Protein AF-0000000078820546 (afdb_homodimer)

Solvent-accessible surface area (backbone atoms only — not comparable to full-atom values): 28736 Å² total; per-residue (Å²): 68,18,26,53,37,24,38,30,56,57,91,89,46,47,56,64,62,44,51,25,48,43,38,42,56,46,42,76,78,38,48,28,28,33,38,34,68,43,65,86,57,82,87,61,51,62,88,39,71,62,14,36,38,40,73,31,52,30,47,28,32,33,39,29,18,76,63,30,24,36,35,41,29,56,73,44,46,71,67,58,52,51,48,53,43,27,49,70,49,25,42,30,35,44,29,43,39,66,61,86,45,87,52,44,21,36,38,35,40,92,71,74,94,58,57,57,67,76,44,77,40,67,62,80,60,74,75,41,68,68,59,40,51,50,52,48,54,55,39,71,68,39,71,69,44,76,47,70,55,4,47,50,47,53,52,62,67,38,76,66,43,39,40,22,26,22,39,37,36,44,33,34,30,37,38,26,36,57,88,89,42,58,37,55,36,36,35,30,48,63,49,79,66,56,28,59,51,43,51,51,49,53,32,56,57,55,34,68,38,82,54,36,68,40,52,47,78,50,71,65,65,42,79,41,47,41,67,35,74,40,32,42,36,40,36,32,11,40,41,67,81,55,40,47,61,49,53,52,48,51,56,51,46,47,70,72,65,32,57,64,47,46,37,40,39,38,89,86,50,77,48,74,50,74,77,78,70,86,109,67,19,27,51,34,24,36,28,56,58,91,89,47,48,57,64,62,43,50,24,49,43,37,44,56,46,42,75,76,38,48,28,27,36,38,33,68,43,66,87,58,82,86,60,53,63,88,39,72,63,15,36,37,40,73,32,52,31,49,30,33,33,39,30,16,76,63,29,22,37,36,42,29,56,74,45,48,71,67,58,53,51,48,53,44,27,50,71,49,25,42,29,35,44,30,43,40,65,61,86,45,87,50,44,22,37,36,34,38,90,70,74,92,58,57,54,67,76,44,78,38,68,63,80,59,75,75,42,69,69,58,39,51,50,51,48,53,55,38,71,69,40,69,68,44,77,45,69,56,5,48,51,46,54,52,62,66,38,78,65,41,39,40,20,26,22,40,37,36,42,34,35,30,38,37,26,36,58,88,90,41,58,37,56,36,36,35,30,48,64,50,79,66,58,29,59,52,44,50,49,49,52,32,53,57,54,34,68,39,81,55,36,68,38,54,47,77,48,72,66,64,42,80,41,47,41,65,34,74,41,32,42,37,38,36,31,10,40,40,67,82,55,41,48,62,49,54,55,49,50,56,52,45,47,70,72,65,33,56,62,47,47,38,40,37,38,88,85,50,76,49,75,50,75,75,77,72,86,109

Radius of gyration: 24.91 Å; Cα contacts (8 Å, |Δi|>4): 1261; chains: 2; bounding box: 61×67×55 Å

Secondary structure (DSSP, 8-state):
-EEEEEEE-STTSSHHHHHHHHHHHHTTTS-EEEEEE--S--SS-TTSHHHHHHHTT-SEEEEE-SS-EEEEES---HHHHHHHHHHTT-SEEEEE--TTS-S-EEEESS--S-SSEEEEE-TT----HHHHHHHHHHHHTSPEE--HHHHHHHHHHSGGGGG-SEEEEEEEE--SEETTEEEEEEEEEE-TTHHHHHHHHHHHHHHTSTTEEEEEEEE--EEEETT-EEEEEEEEESSHHHHHHHHHHHHHHHHHHS-EEEEEEESS-EEEE-TTS--/-EEEEEEE-STTSSHHHHHHHHHHHHTTTS-EEEEEE--S--SS-TTSHHHHHH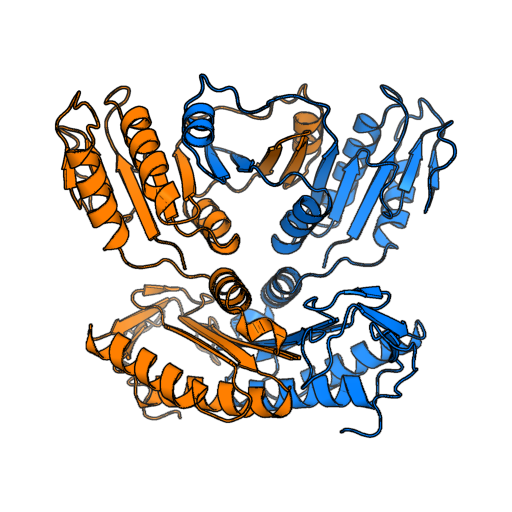HTT-SEEEEE-SS-EEEEES---HHHHHHHHHHTT-SEEEEE--TTS-S-EEEESS--S-SSEEEEE-TT----HHHHHHHHHHHHTSPEE--HHHHHHHHHHSGGGGG-SEEEEEEEE--SEETTEEEEEEEEEE-TTHHHHHHHHHHHHHHTSTTEEEEEEEE--EEEETT-EEEEEEEEESSHHHHHHHHHHHHHHHHHHS-EEEEEEESS-EEEE-TTS--

pLDDT: mean 90.8, std 11.88, range [26.53, 98.88]

Structure (mmCIF, N/CA/C/O backbone):
data_AF-0000000078820546-model_v1
#
loop_
_entity.id
_entity.type
_entity.pdbx_description
1 polymer 'Molybdopterin-guanine dinucleotide biosynthesis protein B/molybdopterin converting factor, large subunit'
#
loop_
_atom_site.group_PDB
_atom_site.id
_atom_site.type_symbol
_atom_site.label_atom_id
_atom_site.label_alt_id
_atom_site.label_comp_id
_atom_site.label_asym_id
_atom_site.label_entity_id
_atom_site.label_seq_id
_atom_site.pdbx_PDB_ins_code
_atom_site.Cartn_x
_atom_site.Cartn_y
_atom_site.Cartn_z
_atom_site.occupancy
_atom_site.B_iso_or_equiv
_atom_site.auth_seq_id
_atom_site.auth_comp_id
_atom_site.auth_asym_id
_atom_site.auth_atom_id
_atom_site.pdbx_PDB_model_num
ATOM 1 N N . MET A 1 1 ? -2.33 6.688 9.312 1 91.81 1 MET A N 1
ATOM 2 C CA . MET A 1 1 ? -2.201 8.141 9.281 1 91.81 1 MET A CA 1
ATOM 3 C C . MET A 1 1 ? -0.749 8.562 9.477 1 91.81 1 MET A C 1
ATOM 5 O O . MET A 1 1 ? 0.051 7.809 10.039 1 91.81 1 MET A O 1
ATOM 9 N N . MET A 1 2 ? -0.37 9.719 8.898 1 97.56 2 MET A N 1
ATOM 10 C CA . MET A 1 2 ? 1.008 10.203 8.867 1 97.56 2 MET A CA 1
ATOM 11 C C . MET A 1 2 ? 1.055 11.727 8.961 1 97.56 2 MET A C 1
ATOM 13 O O . MET A 1 2 ? 0.306 12.414 8.266 1 97.56 2 MET A O 1
ATOM 17 N N . LYS A 1 3 ? 1.894 12.289 9.883 1 98.38 3 LYS A N 1
ATOM 18 C CA . LYS A 1 3 ? 2.131 13.727 9.938 1 98.38 3 LYS A CA 1
ATOM 19 C C . LYS A 1 3 ? 3.232 14.141 8.969 1 98.38 3 LYS A C 1
ATOM 21 O O . LYS A 1 3 ? 4.258 13.461 8.859 1 98.38 3 LYS A O 1
ATOM 26 N N . VAL A 1 4 ? 2.961 15.25 8.258 1 98.5 4 VAL A N 1
ATOM 27 C CA . VAL A 1 4 ? 3.92 15.688 7.25 1 98.5 4 VAL A CA 1
ATOM 28 C C . VAL A 1 4 ? 4.383 17.109 7.547 1 98.5 4 VAL A C 1
ATOM 30 O O . VAL A 1 4 ? 3.57 17.969 7.895 1 98.5 4 VAL A O 1
ATOM 33 N N . ILE A 1 5 ? 5.656 17.359 7.453 1 98.25 5 ILE A N 1
ATOM 34 C CA . ILE A 1 5 ? 6.215 18.703 7.582 1 98.25 5 ILE A CA 1
ATOM 35 C C . ILE A 1 5 ? 7.34 18.891 6.566 1 98.25 5 ILE A C 1
ATOM 37 O O . ILE A 1 5 ? 8.109 17.953 6.301 1 98.25 5 ILE A O 1
ATOM 41 N N . SER A 1 6 ? 7.375 20.062 5.984 1 98 6 SER A N 1
ATOM 42 C CA . SER A 1 6 ? 8.406 20.359 4.996 1 98 6 SER A CA 1
ATOM 43 C C . SER A 1 6 ? 9.391 21.406 5.52 1 98 6 SER A C 1
ATOM 45 O O . SER A 1 6 ? 9.008 22.328 6.25 1 98 6 SER A O 1
ATOM 47 N N . VAL A 1 7 ? 10.625 21.234 5.223 1 96.25 7 VAL A N 1
ATOM 48 C CA . VAL A 1 7 ? 11.68 22.203 5.488 1 96.25 7 VAL A CA 1
ATOM 49 C C . VAL A 1 7 ? 12.18 22.812 4.176 1 96.25 7 VAL A C 1
ATOM 51 O O . VAL A 1 7 ? 12.648 22.078 3.295 1 96.25 7 VAL A O 1
ATOM 54 N N . VAL A 1 8 ? 12.078 24.109 4.086 1 95.88 8 VAL A N 1
ATOM 55 C CA . VAL A 1 8 ? 12.469 24.766 2.844 1 95.88 8 VAL A CA 1
ATOM 56 C C . VAL A 1 8 ? 13.469 25.875 3.141 1 95.88 8 VAL A C 1
ATOM 58 O O . VAL A 1 8 ? 13.461 26.453 4.23 1 95.88 8 VAL A O 1
ATOM 61 N N . GLY A 1 9 ? 14.281 26.156 2.227 1 92.69 9 GLY A N 1
ATOM 62 C CA . GLY A 1 9 ? 15.336 27.156 2.305 1 92.69 9 GLY A CA 1
ATOM 63 C C . GLY A 1 9 ? 16.266 27.125 1.11 1 92.69 9 GLY A C 1
ATOM 64 O O . GLY A 1 9 ? 16.141 26.266 0.234 1 92.69 9 GLY A O 1
ATOM 65 N N . TYR A 1 10 ? 17.156 28.125 1.023 1 89.81 10 TYR A N 1
ATOM 66 C CA . TYR A 1 10 ? 18.109 28.188 -0.073 1 89.81 10 TYR A CA 1
ATOM 67 C C . TYR A 1 10 ? 19.141 27.078 0.031 1 89.81 10 TYR A C 1
ATOM 69 O O . TYR A 1 10 ? 19.25 26.422 1.067 1 89.81 10 TYR A O 1
ATOM 77 N N . LYS A 1 11 ? 19.828 26.844 -1.109 1 85.75 11 LYS A N 1
ATOM 78 C CA . LYS A 1 11 ? 20.922 25.875 -1.111 1 85.75 11 LYS A CA 1
ATOM 79 C C . LYS A 1 11 ? 21.969 26.203 -0.044 1 85.75 11 LYS A C 1
ATOM 81 O O . LYS A 1 11 ? 22.344 27.359 0.113 1 85.75 11 LYS A O 1
ATOM 86 N N . LYS A 1 12 ? 22.312 25.25 0.802 1 85.62 12 LYS A N 1
ATOM 87 C CA . LYS A 1 12 ? 23.344 25.359 1.835 1 85.62 12 LYS A CA 1
ATOM 88 C C . LYS A 1 12 ? 22.859 26.188 3.014 1 85.62 12 LYS A C 1
ATOM 90 O O . LYS A 1 12 ? 23.656 26.812 3.717 1 85.62 12 LYS A O 1
ATOM 95 N N . SER A 1 13 ? 21.578 26.312 3.166 1 87.06 13 SER A N 1
ATOM 96 C CA . SER A 1 13 ? 21.016 27.078 4.27 1 87.06 13 SER A CA 1
ATOM 97 C C . SER A 1 13 ? 20.969 26.25 5.555 1 87.06 13 SER A C 1
ATOM 99 O O . SER A 1 13 ? 20.609 26.766 6.613 1 87.06 13 SER A O 1
ATOM 101 N N . GLY A 1 14 ? 21.312 24.953 5.426 1 88.44 14 GLY A N 1
ATOM 102 C CA . GLY A 1 14 ? 21.281 24.094 6.602 1 88.44 14 GLY A CA 1
ATOM 103 C C . GLY A 1 14 ? 20.062 23.203 6.648 1 88.44 14 GLY A C 1
ATOM 104 O O . GLY A 1 14 ? 19.734 22.641 7.699 1 88.44 14 GLY A O 1
ATOM 105 N N . LYS A 1 15 ? 19.312 23.031 5.555 1 91.12 15 LYS A N 1
ATOM 106 C CA . LYS A 1 15 ? 18.094 22.234 5.488 1 91.12 15 LYS A CA 1
ATOM 107 C C . LYS A 1 15 ? 18.359 20.797 5.938 1 91.12 15 LYS A C 1
ATOM 109 O O . LYS A 1 15 ? 17.641 20.281 6.797 1 91.12 15 LYS A O 1
ATOM 114 N N . THR A 1 16 ? 19.406 20.297 5.402 1 91.94 16 THR A N 1
ATOM 115 C CA . THR A 1 16 ? 19.688 18.891 5.656 1 91.94 16 THR A CA 1
ATOM 116 C C . THR A 1 16 ? 20 18.656 7.133 1 91.94 16 THR A C 1
ATOM 118 O O . THR A 1 16 ? 19.531 17.688 7.727 1 91.94 16 THR A O 1
ATOM 121 N N . ALA A 1 17 ? 20.766 19.547 7.695 1 92.06 17 ALA A N 1
ATOM 122 C CA . ALA A 1 17 ? 21.094 19.453 9.117 1 92.06 17 ALA A CA 1
ATOM 123 C C . ALA A 1 17 ? 19.828 19.547 9.969 1 92.06 17 ALA A C 1
ATOM 125 O O . ALA A 1 17 ? 19.656 18.781 10.93 1 92.06 17 ALA A O 1
ATOM 126 N N . LEU A 1 18 ? 19.016 20.438 9.594 1 94 18 LEU A N 1
ATOM 127 C CA . LEU A 1 18 ? 17.781 20.625 10.352 1 94 18 LEU A CA 1
ATOM 128 C C . LEU A 1 18 ? 16.875 19.422 10.195 1 94 18 LEU A C 1
ATOM 130 O O . LEU A 1 18 ? 16.312 18.938 11.18 1 94 18 LEU A O 1
ATOM 134 N N . VAL A 1 19 ? 16.688 18.938 9 1 95.88 19 VAL A N 1
ATOM 135 C CA . VAL A 1 19 ? 15.859 17.766 8.742 1 95.88 19 VAL A CA 1
ATOM 136 C C . VAL A 1 19 ? 16.391 16.578 9.531 1 95.88 19 VAL A C 1
ATOM 138 O O . VAL A 1 19 ? 15.617 15.852 10.164 1 95.88 19 VAL A O 1
ATOM 141 N N . SER A 1 20 ? 17.703 16.375 9.555 1 95.62 20 SER A N 1
ATOM 142 C CA . SER A 1 20 ? 18.297 15.273 10.289 1 95.62 20 SER A CA 1
ATOM 143 C C . SER A 1 20 ? 18.016 15.383 11.789 1 95.62 20 SER A C 1
ATOM 145 O O . SER A 1 20 ? 17.703 14.383 12.438 1 95.62 20 SER A O 1
ATOM 147 N N . ALA A 1 21 ? 18.125 16.578 12.266 1 95.69 21 ALA A N 1
ATOM 148 C CA . ALA A 1 21 ? 17.828 16.797 13.68 1 95.69 21 ALA A CA 1
ATOM 149 C C . ALA A 1 21 ? 16.359 16.469 13.984 1 95.69 21 ALA A C 1
ATOM 151 O O . ALA A 1 21 ? 16.062 15.836 15 1 95.69 21 ALA A O 1
ATOM 152 N N . LEU A 1 22 ? 15.508 16.922 13.125 1 96.75 22 LEU A N 1
ATOM 153 C CA . LEU A 1 22 ? 14.086 16.656 13.281 1 96.75 22 LEU A CA 1
ATOM 154 C C . LEU A 1 22 ? 13.812 15.148 13.25 1 96.75 22 LEU A C 1
ATOM 156 O O . LEU A 1 22 ? 13.047 14.641 14.07 1 96.75 22 LEU A O 1
ATOM 160 N N . VAL A 1 23 ? 14.398 14.453 12.328 1 97.5 23 VAL A N 1
ATOM 161 C CA . VAL A 1 23 ? 14.234 13.008 12.195 1 97.5 23 VAL A CA 1
ATOM 162 C C . VAL A 1 23 ? 14.664 12.32 13.484 1 97.5 23 VAL A C 1
ATOM 164 O O . VAL A 1 23 ? 13.945 11.469 14.008 1 97.5 23 VAL A O 1
ATOM 167 N N . ARG A 1 24 ? 15.789 12.734 14.031 1 96.62 24 ARG A N 1
ATOM 168 C CA . ARG A 1 24 ? 16.312 12.148 15.258 1 96.62 24 ARG A CA 1
ATOM 169 C C . ARG A 1 24 ? 15.312 12.281 16.406 1 96.62 24 ARG A C 1
ATOM 171 O O . ARG A 1 24 ? 15.102 11.336 17.156 1 96.62 24 ARG A O 1
ATOM 178 N N . HIS A 1 25 ? 14.766 13.367 16.453 1 97 25 HIS A N 1
ATOM 179 C CA . HIS A 1 25 ? 13.852 13.625 17.562 1 97 25 HIS A CA 1
ATOM 180 C C . HIS A 1 25 ? 12.5 12.945 17.328 1 97 25 HIS A C 1
ATOM 182 O O . HIS A 1 25 ? 11.945 12.336 18.234 1 97 25 HIS A O 1
ATOM 188 N N . LEU A 1 26 ? 12.016 13.008 16.125 1 97.75 26 LEU A N 1
ATOM 189 C CA . LEU A 1 26 ? 10.727 12.414 15.789 1 97.75 26 LEU A CA 1
ATOM 190 C C . LEU A 1 26 ? 10.773 10.898 15.93 1 97.75 26 LEU A C 1
ATOM 192 O O . LEU A 1 26 ? 9.758 10.258 16.203 1 97.75 26 LEU A O 1
ATOM 196 N N . SER A 1 27 ? 11.961 10.344 15.711 1 96.25 27 SER A N 1
ATOM 197 C CA . SER A 1 27 ? 12.125 8.898 15.812 1 96.25 27 SER A CA 1
ATOM 198 C C . SER A 1 27 ? 11.773 8.391 17.203 1 96.25 27 SER A C 1
ATOM 200 O O . SER A 1 27 ? 11.461 7.215 17.391 1 96.25 27 SER A O 1
ATOM 202 N N . GLY A 1 28 ? 11.836 9.305 18.172 1 95.19 28 GLY A N 1
ATOM 203 C CA . GLY A 1 28 ? 11.43 8.969 19.531 1 95.19 28 GLY A CA 1
ATOM 204 C C . GLY A 1 28 ? 9.922 8.852 19.672 1 95.19 28 GLY A C 1
ATOM 205 O O . GLY A 1 28 ? 9.438 8.289 20.656 1 95.19 28 GLY A O 1
ATOM 206 N N . PHE A 1 29 ? 9.227 9.367 18.766 1 96.31 29 PHE A N 1
ATOM 207 C CA . PHE A 1 29 ? 7.77 9.391 18.844 1 96.31 29 PHE A CA 1
ATOM 208 C C . PHE A 1 29 ? 7.16 8.367 17.906 1 96.31 29 PHE A C 1
ATOM 210 O O . PHE A 1 29 ? 5.973 8.047 18 1 96.31 29 PHE A O 1
ATOM 217 N N . GLY A 1 30 ? 7.922 7.852 17 1 96.5 30 GLY A N 1
ATOM 218 C CA . GLY A 1 30 ? 7.43 6.887 16.031 1 96.5 30 GLY A CA 1
ATOM 219 C C . GLY A 1 30 ? 8.336 6.738 14.828 1 96.5 30 GLY A C 1
ATOM 220 O O . GLY A 1 30 ? 9.453 7.27 14.812 1 96.5 30 GLY A O 1
ATOM 221 N N . THR A 1 31 ? 7.824 6.016 13.828 1 97.12 31 THR A N 1
ATOM 222 C CA . THR A 1 31 ? 8.602 5.77 12.617 1 97.12 31 THR A CA 1
ATOM 223 C C . THR A 1 31 ? 8.609 7.004 11.719 1 97.12 31 THR A C 1
ATOM 225 O O . THR A 1 31 ? 7.609 7.727 11.641 1 97.12 31 THR A O 1
ATOM 228 N N . VAL A 1 32 ? 9.742 7.227 11.023 1 98.31 32 VAL A N 1
ATOM 229 C CA . VAL A 1 32 ? 9.914 8.469 10.273 1 98.31 32 VAL A CA 1
ATOM 230 C C . VAL A 1 32 ? 10.406 8.164 8.867 1 98.31 32 VAL A C 1
ATOM 232 O O . VAL A 1 32 ? 11.281 7.32 8.672 1 98.31 32 VAL A O 1
ATOM 235 N N . GLY A 1 33 ? 9.75 8.789 7.906 1 98.31 33 GLY A N 1
ATOM 236 C CA . GLY A 1 33 ? 10.25 8.836 6.543 1 98.31 33 GLY A CA 1
ATOM 237 C C . GLY A 1 33 ? 10.648 10.234 6.102 1 98.31 33 GLY A C 1
ATOM 238 O O . GLY A 1 33 ? 10.203 11.227 6.684 1 98.31 33 GLY A O 1
ATOM 239 N N . THR A 1 34 ? 11.555 10.305 5.094 1 98.44 34 THR A N 1
ATOM 240 C CA . THR A 1 34 ? 11.906 11.609 4.547 1 98.44 34 THR A CA 1
ATOM 241 C C . THR A 1 34 ? 11.766 11.617 3.027 1 98.44 34 THR A C 1
ATOM 243 O O . THR A 1 34 ? 11.82 10.562 2.389 1 98.44 34 THR A O 1
ATOM 246 N N . VAL A 1 35 ? 11.477 12.734 2.525 1 97.75 35 VAL A N 1
ATOM 247 C CA . VAL A 1 35 ? 11.477 12.977 1.087 1 97.75 35 VAL A CA 1
ATOM 248 C C . VAL A 1 35 ? 12.391 14.156 0.768 1 97.75 35 VAL A C 1
ATOM 250 O O . VAL A 1 35 ? 12.328 15.203 1.426 1 97.75 35 VAL A O 1
ATOM 253 N N . LYS A 1 36 ? 13.219 13.977 -0.095 1 95.75 36 LYS A N 1
ATOM 254 C CA . LYS A 1 36 ? 14.109 15.062 -0.493 1 95.75 36 LYS A CA 1
ATOM 255 C C . LYS A 1 36 ? 13.992 15.352 -1.988 1 95.75 36 LYS A C 1
ATOM 257 O O . LYS A 1 36 ? 14.016 14.43 -2.805 1 95.75 36 LYS A O 1
ATOM 262 N N . HIS A 1 37 ? 13.789 16.562 -2.318 1 92.75 37 HIS A N 1
ATOM 263 C CA . HIS A 1 37 ? 13.883 17 -3.705 1 92.75 37 HIS A CA 1
ATOM 264 C C . HIS A 1 37 ? 15.328 17.016 -4.18 1 92.75 37 HIS A C 1
ATOM 266 O O . HIS A 1 37 ? 16.172 17.719 -3.607 1 92.75 37 HIS A O 1
ATOM 272 N N . MET A 1 38 ? 15.445 16.172 -5.148 1 87 38 MET A N 1
ATOM 273 C CA . MET A 1 38 ? 16.797 16.078 -5.684 1 87 38 MET A CA 1
ATOM 274 C C . MET A 1 38 ? 16.875 16.641 -7.098 1 87 38 MET A C 1
ATOM 276 O O . MET A 1 38 ? 15.844 16.812 -7.758 1 87 38 MET A O 1
ATOM 280 N N . GLY A 1 39 ? 17.875 17.391 -7.504 1 77.94 39 GLY A N 1
ATOM 281 C CA . GLY A 1 39 ? 18.078 17.953 -8.828 1 77.94 39 GLY A CA 1
ATOM 282 C C . GLY A 1 39 ? 17.906 16.938 -9.938 1 77.94 39 GLY A C 1
ATOM 283 O O . GLY A 1 39 ? 17.328 15.867 -9.727 1 77.94 39 GLY A O 1
ATOM 284 N N . GLU A 1 40 ? 18.234 17.25 -11.133 1 77.19 40 GLU A N 1
ATOM 285 C CA . GLU A 1 40 ? 18.109 16.422 -12.32 1 77.19 40 GLU A CA 1
ATOM 286 C C . GLU A 1 40 ? 19.266 15.438 -12.438 1 77.19 40 GLU A C 1
ATOM 288 O O . GLU A 1 40 ? 20.359 15.797 -12.891 1 77.19 40 GLU A O 1
ATOM 293 N N . GLN A 1 41 ? 19.297 14.438 -11.57 1 78.44 41 GLN A N 1
ATOM 294 C CA . GLN A 1 41 ? 20.344 13.438 -11.641 1 78.44 41 GLN A CA 1
ATOM 295 C C . GLN A 1 41 ? 19.766 12.023 -11.688 1 78.44 41 GLN A C 1
ATOM 297 O O . GLN A 1 41 ? 18.672 11.781 -11.172 1 78.44 41 GLN A O 1
ATOM 302 N N . ARG A 1 42 ? 20.469 11.258 -12.523 1 79.19 42 ARG A N 1
ATOM 303 C CA . ARG A 1 42 ? 20.141 9.836 -12.492 1 79.19 42 ARG A CA 1
ATOM 304 C C . ARG A 1 42 ? 20.891 9.117 -11.391 1 79.19 42 ARG A C 1
ATOM 306 O O . ARG A 1 42 ? 22.125 9.117 -11.375 1 79.19 42 ARG A O 1
ATOM 313 N N . LEU A 1 43 ? 20.141 8.562 -10.508 1 82.44 43 LEU A N 1
ATOM 314 C CA . LEU A 1 43 ? 20.75 7.906 -9.359 1 82.44 43 LEU A CA 1
ATOM 315 C C . LEU A 1 43 ? 20.922 6.414 -9.617 1 82.44 43 LEU A C 1
ATOM 317 O O . LEU A 1 43 ? 21.641 5.734 -8.891 1 82.44 43 LEU A O 1
ATOM 321 N N . ASN A 1 44 ? 20.281 5.969 -10.672 1 81.56 44 ASN A N 1
ATOM 322 C CA . ASN A 1 44 ? 20.422 4.57 -11.062 1 81.56 44 ASN A CA 1
ATOM 323 C C . ASN A 1 44 ? 21.203 4.426 -12.367 1 81.56 44 ASN A C 1
ATOM 325 O O . ASN A 1 44 ? 20.625 4.172 -13.422 1 81.56 44 ASN A O 1
ATOM 329 N N . PRO A 1 45 ? 22.531 4.438 -12.273 1 80.94 45 PRO A N 1
ATOM 330 C CA . PRO A 1 45 ? 23.344 4.406 -13.5 1 80.94 45 PRO A CA 1
ATOM 331 C C . PRO A 1 45 ? 23.109 3.145 -14.328 1 80.94 45 PRO A C 1
ATOM 333 O O . PRO A 1 45 ? 22.953 2.057 -13.766 1 80.94 45 PRO A O 1
ATOM 336 N N . GLY A 1 46 ? 23.125 3.326 -15.625 1 85.12 46 GLY A N 1
ATOM 337 C CA . GLY A 1 46 ? 22.812 2.268 -16.562 1 85.12 46 GLY A CA 1
ATOM 338 C C . GLY A 1 46 ? 23.812 1.129 -16.562 1 85.12 46 GLY A C 1
ATOM 339 O O . GLY A 1 46 ? 23.516 0.025 -17.016 1 85.12 46 GLY A O 1
ATOM 340 N N . GLU A 1 47 ? 24.953 1.343 -16.031 1 86.44 47 GLU A N 1
ATOM 341 C CA . GLU A 1 47 ? 26 0.325 -16.047 1 86.44 47 GLU A CA 1
ATOM 342 C C . GLU A 1 47 ? 25.797 -0.691 -14.922 1 86.44 47 GLU A C 1
ATOM 344 O O . GLU A 1 47 ? 26.406 -1.762 -14.922 1 86.44 47 GLU A O 1
ATOM 349 N N . THR A 1 48 ? 24.969 -0.313 -14 1 85.75 48 THR A N 1
ATOM 350 C CA . THR A 1 48 ? 24.672 -1.229 -12.906 1 85.75 48 THR A CA 1
ATOM 351 C C . THR A 1 48 ? 23.609 -2.234 -13.305 1 85.75 48 THR A C 1
ATOM 353 O O . THR A 1 48 ? 22.875 -2.023 -14.281 1 85.75 48 THR A O 1
ATOM 356 N N . ASP A 1 49 ? 23.531 -3.354 -12.602 1 87.69 49 ASP A N 1
ATOM 357 C CA . ASP A 1 49 ? 22.5 -4.355 -12.875 1 87.69 49 ASP A CA 1
ATOM 358 C C . ASP A 1 49 ? 21.109 -3.756 -12.742 1 87.69 49 ASP A C 1
ATOM 360 O O . ASP A 1 49 ? 20.234 -3.994 -13.586 1 87.69 49 ASP A O 1
ATOM 364 N N . THR A 1 50 ? 20.906 -2.928 -11.695 1 88.94 50 THR A N 1
ATOM 365 C CA . THR A 1 50 ? 19.609 -2.301 -11.5 1 88.94 50 THR A CA 1
ATOM 366 C C . THR A 1 50 ? 19.328 -1.282 -12.602 1 88.94 50 THR A C 1
ATOM 368 O O . THR A 1 50 ? 18.188 -1.145 -13.055 1 88.94 50 THR A O 1
ATOM 371 N N . GLY A 1 51 ? 20.375 -0.588 -12.984 1 90.75 51 GLY A N 1
ATOM 372 C CA . GLY A 1 51 ? 20.234 0.333 -14.102 1 90.75 51 GLY A CA 1
ATOM 373 C C . GLY A 1 51 ? 19.844 -0.354 -15.398 1 90.75 51 GLY A C 1
ATOM 374 O O . GLY A 1 51 ? 19.016 0.16 -16.156 1 90.75 51 GLY A O 1
ATOM 375 N N . ARG A 1 52 ? 20.422 -1.513 -15.602 1 93.62 52 ARG A N 1
ATOM 376 C CA . ARG A 1 52 ? 20.109 -2.287 -16.797 1 93.62 52 ARG A CA 1
ATOM 377 C C . ARG A 1 52 ? 18.656 -2.758 -16.766 1 93.62 52 ARG A C 1
ATOM 379 O O . ARG A 1 52 ? 17.969 -2.732 -17.797 1 93.62 52 ARG A O 1
ATOM 386 N N . HIS A 1 53 ? 18.156 -3.238 -15.617 1 95.25 53 HIS A N 1
ATOM 387 C CA . HIS A 1 53 ? 16.75 -3.609 -15.477 1 95.25 53 HIS A CA 1
ATOM 388 C C . HIS A 1 53 ? 15.836 -2.438 -15.805 1 95.25 53 HIS A C 1
ATOM 390 O O . HIS A 1 53 ? 14.859 -2.598 -16.547 1 95.25 53 HIS A O 1
ATOM 396 N N . PHE A 1 54 ? 16.219 -1.321 -15.266 1 92.81 54 PHE A N 1
ATOM 397 C CA . PHE A 1 54 ? 15.438 -0.105 -15.438 1 92.81 54 PHE A CA 1
ATOM 398 C C . PHE A 1 54 ? 15.414 0.322 -16.906 1 92.81 54 PHE A C 1
ATOM 400 O O . PHE A 1 54 ? 14.352 0.62 -17.453 1 92.81 54 PHE A O 1
ATOM 407 N N . ASP A 1 55 ? 16.531 0.276 -17.562 1 93.69 55 ASP A N 1
ATOM 408 C CA . ASP A 1 55 ? 16.656 0.662 -18.969 1 93.69 55 ASP A CA 1
ATOM 409 C C . ASP A 1 55 ? 15.953 -0.344 -19.875 1 93.69 55 ASP A C 1
ATOM 411 O O . ASP A 1 55 ? 15.547 -0.003 -20.984 1 93.69 55 ASP A O 1
ATOM 415 N N . ALA A 1 56 ? 15.859 -1.569 -19.359 1 94.94 56 ALA A N 1
ATOM 416 C CA . ALA A 1 56 ? 15.18 -2.613 -20.125 1 94.94 56 ALA A CA 1
ATOM 417 C C . ALA A 1 56 ? 13.672 -2.389 -20.156 1 94.94 56 ALA A C 1
ATOM 419 O O . ALA A 1 56 ? 12.961 -3.02 -20.938 1 94.94 56 ALA A O 1
ATOM 420 N N . GLY A 1 57 ? 13.18 -1.535 -19.281 1 94.31 57 GLY A N 1
ATOM 421 C CA . GLY A 1 57 ? 11.766 -1.211 -19.328 1 94.31 57 GLY A CA 1
ATOM 422 C C . GLY A 1 57 ? 11.047 -1.462 -18.016 1 94.31 57 GLY A C 1
ATOM 423 O O . GLY A 1 57 ? 9.828 -1.296 -17.922 1 94.31 57 GLY A O 1
ATOM 424 N N . ALA A 1 58 ? 11.773 -1.829 -17 1 96.62 58 ALA A N 1
ATOM 425 C CA . ALA A 1 58 ? 11.133 -2.059 -15.703 1 96.62 58 ALA A CA 1
ATOM 426 C C . ALA A 1 58 ? 10.531 -0.769 -15.148 1 96.62 58 ALA A C 1
ATOM 428 O O . ALA A 1 58 ? 11.141 0.299 -15.25 1 96.62 58 ALA A O 1
ATOM 429 N N . ASP A 1 59 ? 9.359 -0.874 -14.617 1 95.75 59 ASP A N 1
ATOM 430 C CA . ASP A 1 59 ? 8.695 0.274 -14.016 1 95.75 59 ASP A CA 1
ATOM 431 C C . ASP A 1 59 ? 9.25 0.566 -12.625 1 95.75 59 ASP A C 1
ATOM 433 O O . ASP A 1 59 ? 9.211 1.707 -12.156 1 95.75 59 ASP A O 1
ATOM 437 N N . MET A 1 60 ? 9.672 -0.421 -12.008 1 95.94 60 MET A N 1
ATOM 438 C CA . MET A 1 60 ? 10.297 -0.328 -10.695 1 95.94 60 MET A CA 1
ATOM 439 C C . MET A 1 60 ? 11.359 -1.406 -10.516 1 95.94 60 MET A C 1
ATOM 441 O O . MET A 1 60 ? 11.164 -2.549 -10.938 1 95.94 60 MET A O 1
ATOM 445 N N . VAL A 1 61 ? 12.469 -0.988 -9.938 1 96.69 61 VAL A N 1
ATOM 446 C CA . VAL A 1 61 ? 13.578 -1.899 -9.664 1 96.69 61 VAL A CA 1
ATOM 447 C C . VAL A 1 61 ? 13.922 -1.865 -8.18 1 96.69 61 VAL A C 1
ATOM 449 O O . VAL A 1 61 ? 14.07 -0.79 -7.598 1 96.69 61 VAL A O 1
ATOM 452 N N . VAL A 1 62 ? 14.031 -3.043 -7.621 1 96.38 62 VAL A N 1
ATOM 453 C CA . VAL A 1 62 ? 14.344 -3.137 -6.199 1 96.38 62 VAL A CA 1
ATOM 454 C C . VAL A 1 62 ? 15.648 -3.912 -6.008 1 96.38 62 VAL A C 1
ATOM 456 O O . VAL A 1 62 ? 15.82 -5 -6.566 1 96.38 62 VAL A O 1
ATOM 459 N N . GLY A 1 63 ? 16.547 -3.32 -5.34 1 95 63 GLY A N 1
ATOM 460 C CA . GLY A 1 63 ? 17.75 -3.992 -4.879 1 95 63 GLY A CA 1
ATOM 461 C C . GLY A 1 63 ? 17.719 -4.32 -3.398 1 95 63 GLY A C 1
ATOM 462 O O . GLY A 1 63 ? 17.312 -3.49 -2.582 1 95 63 GLY A O 1
ATOM 463 N N . ILE A 1 64 ? 18 -5.543 -3.096 1 94.12 64 ILE A N 1
ATOM 464 C CA . ILE A 1 64 ? 18.078 -5.953 -1.698 1 94.12 64 ILE A CA 1
ATOM 465 C C . ILE A 1 64 ? 19.531 -6.203 -1.313 1 94.12 64 ILE A C 1
ATOM 467 O O . ILE A 1 64 ? 20.188 -7.066 -1.895 1 94.12 64 ILE A O 1
ATOM 471 N N . THR A 1 65 ? 19.922 -5.395 -0.406 1 86.88 65 THR A N 1
ATOM 472 C CA . THR A 1 65 ? 21.234 -5.594 0.195 1 86.88 65 THR A CA 1
ATOM 473 C C . THR A 1 65 ? 21.109 -6.145 1.612 1 86.88 65 THR A C 1
ATOM 475 O O . THR A 1 65 ? 20 -6.281 2.131 1 86.88 65 THR A O 1
ATOM 478 N N . GLY A 1 66 ? 22.141 -6.715 2.24 1 76.19 66 GLY A N 1
ATOM 479 C CA . GLY A 1 66 ? 22.078 -7.312 3.562 1 76.19 66 GLY A CA 1
ATOM 480 C C . GLY A 1 66 ? 21.375 -6.434 4.586 1 76.19 66 GLY A C 1
ATOM 481 O O . GLY A 1 66 ? 20.672 -6.934 5.461 1 76.19 66 GLY A O 1
ATOM 482 N N . SER A 1 67 ? 21.375 -5.137 4.422 1 79.56 67 SER A N 1
ATOM 483 C CA . SER A 1 67 ? 20.828 -4.316 5.5 1 79.56 67 SER A CA 1
ATOM 484 C C . SER A 1 67 ? 19.797 -3.33 4.973 1 79.56 67 SER A C 1
ATOM 486 O O . SER A 1 67 ? 19.125 -2.646 5.754 1 79.56 67 SER A O 1
ATOM 488 N N . GLU A 1 68 ? 19.656 -3.24 3.611 1 88.94 68 GLU A N 1
ATOM 489 C CA . GLU A 1 68 ? 18.781 -2.203 3.072 1 88.94 68 GLU A CA 1
ATOM 490 C C . GLU A 1 68 ? 18.047 -2.693 1.832 1 88.94 68 GLU A C 1
ATOM 492 O O . GLU A 1 68 ? 18.469 -3.654 1.187 1 88.94 68 GLU A O 1
ATOM 497 N N . LEU A 1 69 ? 16.938 -2.113 1.636 1 93.12 69 LEU A N 1
ATOM 498 C CA . LEU A 1 69 ? 16.188 -2.229 0.392 1 93.12 69 LEU A CA 1
ATOM 499 C C . LEU A 1 69 ? 16.188 -0.908 -0.37 1 93.12 69 LEU A C 1
ATOM 501 O O . LEU A 1 69 ? 15.82 0.132 0.182 1 93.12 69 LEU A O 1
ATOM 505 N N . VAL A 1 70 ? 16.766 -0.945 -1.576 1 92.88 70 VAL A N 1
ATOM 506 C CA . VAL A 1 70 ? 16.781 0.244 -2.422 1 92.88 70 VAL A CA 1
ATOM 507 C C . VAL A 1 70 ? 15.836 0.049 -3.607 1 92.88 70 VAL A C 1
ATOM 509 O O . VAL A 1 70 ? 15.82 -1.018 -4.227 1 92.88 70 VAL A O 1
ATOM 512 N N . SER A 1 71 ? 15.109 1.028 -3.908 1 94.25 71 SER A N 1
ATOM 513 C CA . SER A 1 71 ? 14.211 0.891 -5.047 1 94.25 71 SER A CA 1
ATOM 514 C C . SER A 1 71 ? 14.266 2.117 -5.953 1 94.25 71 SER A C 1
ATOM 516 O O . SER A 1 71 ? 14.531 3.227 -5.484 1 94.25 71 SER A O 1
ATOM 518 N N . PHE A 1 72 ? 14.094 1.915 -7.23 1 93.12 72 PHE A N 1
ATOM 519 C CA . PHE A 1 72 ? 14.008 2.936 -8.266 1 93.12 72 PHE A CA 1
ATOM 520 C C . PHE A 1 72 ? 12.688 2.826 -9.023 1 93.12 72 PHE A C 1
ATOM 522 O O . PHE A 1 72 ? 12.312 1.741 -9.469 1 93.12 72 PHE A O 1
ATOM 529 N N . ALA A 1 73 ? 12 3.891 -9.094 1 93.69 73 ALA A N 1
ATOM 530 C CA . ALA A 1 73 ? 10.734 3.912 -9.82 1 93.69 73 ALA A CA 1
ATOM 531 C C . ALA A 1 73 ? 10.672 5.098 -10.781 1 93.69 73 ALA A C 1
ATOM 533 O O . ALA A 1 73 ? 11.352 6.109 -10.57 1 93.69 73 ALA A O 1
ATOM 534 N N . ARG A 1 74 ? 9.828 5.012 -11.859 1 87.69 74 ARG A N 1
ATOM 535 C CA . ARG A 1 74 ? 9.688 6.051 -12.875 1 87.69 74 ARG A CA 1
ATOM 536 C C . ARG A 1 74 ? 8.742 7.148 -12.414 1 87.69 74 ARG A C 1
ATOM 538 O O . ARG A 1 74 ? 8.844 8.297 -12.844 1 87.69 74 ARG A O 1
ATOM 545 N N . ASP A 1 75 ? 7.863 6.879 -11.539 1 79.75 75 ASP A N 1
ATOM 546 C CA . ASP A 1 75 ? 6.902 7.871 -11.07 1 79.75 75 ASP A CA 1
ATOM 547 C C . ASP A 1 75 ? 7.508 8.75 -9.984 1 79.75 75 ASP A C 1
ATOM 549 O O . ASP A 1 75 ? 7.684 8.312 -8.844 1 79.75 75 ASP A O 1
ATOM 553 N N . SER A 1 76 ? 7.734 10.172 -10.312 1 81.81 76 SER A N 1
ATOM 554 C CA . SER A 1 76 ? 8.539 11.023 -9.453 1 81.81 76 SER A CA 1
ATOM 555 C C . SER A 1 76 ? 7.703 12.148 -8.852 1 81.81 76 SER A C 1
ATOM 557 O O . SER A 1 76 ? 8.195 13.266 -8.672 1 81.81 76 SER A O 1
ATOM 559 N N . SER A 1 77 ? 6.566 11.953 -8.398 1 91.31 77 SER A N 1
ATOM 560 C CA . SER A 1 77 ? 5.816 13.055 -7.809 1 91.31 77 SER A CA 1
ATOM 561 C C . SER A 1 77 ? 5.895 13.023 -6.285 1 91.31 77 SER A C 1
ATOM 563 O O . SER A 1 77 ? 6.023 11.953 -5.684 1 91.31 77 SER A O 1
ATOM 565 N N . LEU A 1 78 ? 5.863 14.242 -5.691 1 95.06 78 LEU A N 1
ATOM 566 C CA . LEU A 1 78 ? 5.855 14.375 -4.238 1 95.06 78 LEU A CA 1
ATOM 567 C C . LEU A 1 78 ? 4.684 13.609 -3.633 1 95.06 78 LEU A C 1
ATOM 569 O O . LEU A 1 78 ? 4.84 12.93 -2.617 1 95.06 78 LEU A O 1
ATOM 573 N N . GLU A 1 79 ? 3.518 13.656 -4.277 1 94.31 79 GLU A N 1
ATOM 574 C CA . GLU A 1 79 ? 2.314 13 -3.783 1 94.31 79 GLU A CA 1
ATOM 575 C C . GLU A 1 79 ? 2.492 11.484 -3.75 1 94.31 79 GLU A C 1
ATOM 577 O O . GLU A 1 79 ? 2.096 10.828 -2.785 1 94.31 79 GLU A O 1
ATOM 582 N N . ASN A 1 80 ? 3.102 10.969 -4.766 1 92.81 80 ASN A N 1
ATOM 583 C CA . ASN A 1 80 ? 3.357 9.531 -4.801 1 92.81 80 ASN A CA 1
ATOM 584 C C . ASN A 1 80 ? 4.324 9.109 -3.697 1 92.81 80 ASN A C 1
ATOM 586 O O . ASN A 1 80 ? 4.145 8.062 -3.078 1 92.81 80 ASN A O 1
ATOM 590 N N . ALA A 1 81 ? 5.348 9.945 -3.479 1 95.81 81 ALA A N 1
ATOM 591 C CA . ALA A 1 81 ? 6.309 9.664 -2.414 1 95.81 81 ALA A CA 1
ATOM 592 C C . ALA A 1 81 ? 5.625 9.648 -1.05 1 95.81 81 ALA A C 1
ATOM 594 O O . ALA A 1 81 ? 5.848 8.742 -0.246 1 95.81 81 ALA A O 1
ATOM 595 N N . LEU A 1 82 ? 4.801 10.625 -0.843 1 97.25 82 LEU A N 1
ATOM 596 C CA . LEU A 1 82 ? 4.109 10.719 0.437 1 97.25 82 LEU A CA 1
ATOM 597 C C . LEU A 1 82 ? 3.137 9.562 0.621 1 97.25 82 LEU A C 1
ATOM 599 O O . LEU A 1 82 ? 3.01 9.023 1.722 1 97.25 82 LEU A O 1
ATOM 603 N N . ASP A 1 83 ? 2.467 9.195 -0.418 1 94.25 83 ASP A N 1
ATOM 604 C CA . ASP A 1 83 ? 1.576 8.047 -0.347 1 94.25 83 ASP A CA 1
ATOM 605 C C . ASP A 1 83 ? 2.35 6.77 -0.012 1 94.25 83 ASP A C 1
ATOM 607 O O . ASP A 1 83 ? 1.877 5.938 0.762 1 94.25 83 ASP A O 1
ATOM 611 N N . MET A 1 84 ? 3.486 6.66 -0.655 1 93.5 84 MET A N 1
ATOM 612 C CA . MET A 1 84 ? 4.32 5.496 -0.387 1 93.5 84 MET A CA 1
ATOM 613 C C . MET A 1 84 ? 4.68 5.41 1.093 1 93.5 84 MET A C 1
ATOM 615 O O . MET A 1 84 ? 4.574 4.344 1.702 1 93.5 84 MET A O 1
ATOM 619 N N . LEU A 1 85 ? 5.09 6.523 1.668 1 96.75 85 LEU A N 1
ATOM 620 C CA . LEU A 1 85 ? 5.438 6.562 3.084 1 96.75 85 LEU A CA 1
ATOM 621 C C . LEU A 1 85 ? 4.215 6.266 3.951 1 96.75 85 LEU A 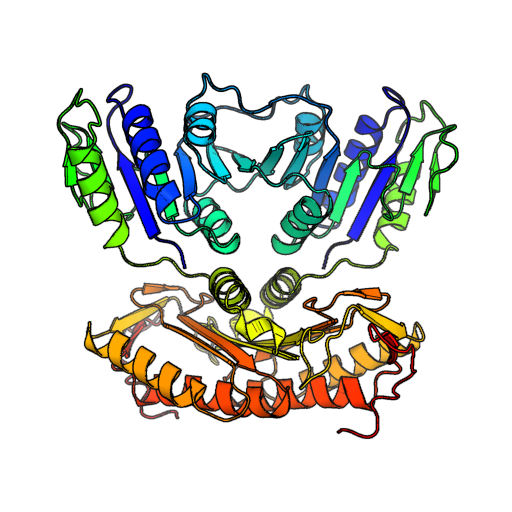C 1
ATOM 623 O O . LEU A 1 85 ? 4.297 5.473 4.891 1 96.75 85 LEU A O 1
ATOM 627 N N . CYS A 1 86 ? 3.15 6.887 3.574 1 97.19 86 CYS A N 1
ATOM 628 C CA . CYS A 1 86 ? 1.921 6.734 4.344 1 97.19 86 CYS A CA 1
ATOM 629 C C . CYS A 1 86 ? 1.411 5.301 4.281 1 97.19 86 CYS A C 1
ATOM 631 O O . CYS A 1 86 ? 1.049 4.719 5.305 1 97.19 86 CYS A O 1
ATOM 633 N N . ASP A 1 87 ? 1.418 4.711 3.131 1 95.06 87 ASP A N 1
ATOM 634 C CA . ASP A 1 87 ? 0.97 3.338 2.926 1 95.06 87 ASP A CA 1
ATOM 635 C C . ASP A 1 87 ? 1.824 2.357 3.725 1 95.06 87 ASP A C 1
ATOM 637 O O . ASP A 1 87 ? 1.352 1.285 4.109 1 95.06 87 ASP A O 1
ATOM 641 N N . ARG A 1 88 ? 3.012 2.723 3.98 1 93.69 88 ARG A N 1
ATOM 642 C CA . ARG A 1 88 ? 3.914 1.853 4.73 1 93.69 88 ARG A CA 1
ATOM 643 C C . ARG A 1 88 ? 3.633 1.933 6.227 1 93.69 88 ARG A C 1
ATOM 645 O O . ARG A 1 88 ? 4.172 1.146 7.008 1 93.69 88 ARG A O 1
ATOM 652 N N . GLY A 1 89 ? 2.846 2.859 6.582 1 95.25 89 GLY A N 1
ATOM 653 C CA . GLY A 1 89 ? 2.457 2.975 7.977 1 95.25 89 GLY A CA 1
ATOM 654 C C . GLY A 1 89 ? 3.4 3.844 8.789 1 95.25 89 GLY A C 1
ATOM 655 O O . GLY A 1 89 ? 3.492 3.695 10.008 1 95.25 89 GLY A O 1
ATOM 656 N N . LEU A 1 90 ? 4.172 4.676 8.109 1 97.19 90 LEU A N 1
ATOM 657 C CA . LEU A 1 90 ? 5.051 5.578 8.844 1 97.19 90 LEU A CA 1
ATOM 658 C C . LEU A 1 90 ? 4.242 6.648 9.57 1 97.19 90 LEU A C 1
ATOM 660 O O . LEU A 1 90 ? 3.197 7.082 9.086 1 97.19 90 LEU A O 1
ATOM 664 N N . ASP A 1 91 ? 4.781 7.062 10.695 1 97.88 91 ASP A N 1
ATOM 665 C CA . ASP A 1 91 ? 4.074 8.023 11.539 1 97.88 91 ASP A CA 1
ATOM 666 C C . ASP A 1 91 ? 4.355 9.453 11.094 1 97.88 91 ASP A C 1
ATOM 668 O O . ASP A 1 91 ? 3.508 10.336 11.258 1 97.88 91 ASP A O 1
ATOM 672 N N . PHE A 1 92 ? 5.535 9.656 10.555 1 98.62 92 PHE A N 1
ATOM 673 C CA . PHE A 1 92 ? 5.961 11.008 10.188 1 98.62 92 PHE A CA 1
ATOM 674 C C . PHE A 1 92 ? 6.645 11.008 8.828 1 98.62 92 PHE A C 1
ATOM 676 O O . PHE A 1 92 ? 7.324 10.047 8.469 1 98.62 92 PHE A O 1
ATOM 683 N N . ALA A 1 93 ? 6.449 12.07 8.125 1 98.81 93 ALA A N 1
ATOM 684 C CA . ALA A 1 93 ? 7.234 12.367 6.934 1 98.81 93 ALA A CA 1
ATOM 685 C C . ALA A 1 93 ? 7.848 13.758 7.004 1 98.81 93 ALA A C 1
ATOM 687 O O . ALA A 1 93 ? 7.133 14.75 7.184 1 98.81 93 ALA A O 1
ATOM 688 N N . VAL A 1 94 ? 9.133 13.867 6.91 1 98.69 94 VAL A N 1
ATOM 689 C CA . VAL A 1 94 ? 9.836 15.141 6.836 1 98.69 94 VAL A CA 1
ATOM 690 C C . VAL A 1 94 ? 10.328 15.375 5.41 1 98.69 94 VAL A C 1
ATOM 692 O O . VAL A 1 94 ? 11.141 14.602 4.895 1 98.69 94 VAL A O 1
ATOM 695 N N . VAL A 1 95 ? 9.844 16.438 4.824 1 98.31 95 VAL A N 1
ATOM 696 C CA . VAL A 1 95 ? 10.148 16.734 3.43 1 98.31 95 VAL A CA 1
ATOM 697 C C . VAL A 1 95 ? 11.195 17.844 3.354 1 98.31 95 VAL A C 1
ATOM 699 O O . VAL A 1 95 ? 11.047 18.891 3.992 1 98.31 95 VAL A O 1
ATOM 702 N N . GLU A 1 96 ? 12.266 17.625 2.711 1 97.31 96 GLU A N 1
ATOM 703 C CA . GLU A 1 96 ? 13.281 18.656 2.451 1 97.31 96 GLU A CA 1
ATOM 704 C C . GLU A 1 96 ? 13.094 19.281 1.07 1 97.31 96 GLU A C 1
ATOM 706 O O . GLU A 1 96 ? 13.445 18.672 0.056 1 97.31 96 GLU A O 1
ATOM 711 N N . GLY A 1 97 ? 12.586 20.469 1.062 1 94.44 97 GLY A N 1
ATOM 712 C CA . GLY A 1 97 ? 12.352 21.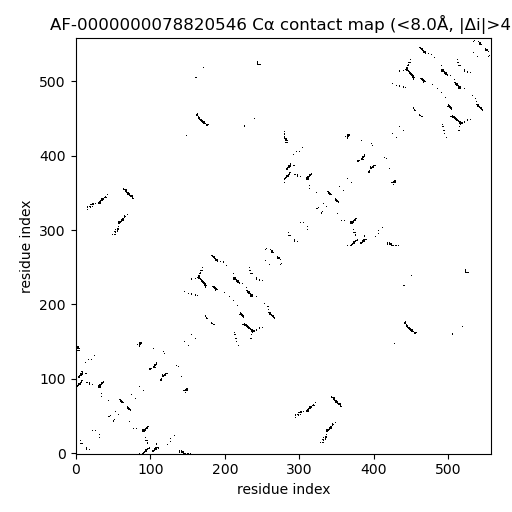172 -0.192 1 94.44 97 GLY A CA 1
ATOM 713 C C . GLY A 1 97 ? 10.883 21.266 -0.557 1 94.44 97 GLY A C 1
ATOM 714 O O . GLY A 1 97 ? 10.031 21.438 0.318 1 94.44 97 GLY A O 1
ATOM 715 N N . PHE A 1 98 ? 10.602 21.453 -1.967 1 93.94 98 PHE A N 1
ATOM 716 C CA . PHE A 1 98 ? 9.266 21.562 -2.537 1 93.94 98 PHE A CA 1
ATOM 717 C C . PHE A 1 98 ? 8.578 22.828 -2.035 1 93.94 98 PHE A C 1
ATOM 719 O O . PHE A 1 98 ? 7.449 22.781 -1.538 1 93.94 98 PHE A O 1
ATOM 726 N N . LYS A 1 99 ? 9.188 23.938 -2.254 1 93.25 99 LYS A N 1
ATOM 727 C CA . LYS A 1 99 ? 8.734 25.219 -1.759 1 93.25 99 LYS A CA 1
ATOM 728 C C . LYS A 1 99 ? 7.348 25.562 -2.303 1 93.25 99 LYS A C 1
ATOM 730 O O . LYS A 1 99 ? 6.59 26.297 -1.666 1 93.25 99 LYS A O 1
ATOM 735 N N . ASP A 1 100 ? 6.996 25 -3.453 1 93.69 100 ASP A N 1
ATOM 736 C CA . ASP A 1 100 ? 5.742 25.344 -4.113 1 93.69 100 ASP A CA 1
ATOM 737 C C . ASP A 1 100 ? 4.613 24.422 -3.674 1 93.69 100 ASP A C 1
ATOM 739 O O . ASP A 1 100 ? 3.465 24.594 -4.09 1 93.69 100 ASP A O 1
ATOM 743 N N . SER A 1 101 ? 4.973 23.438 -2.854 1 94.56 101 SER A N 1
ATOM 744 C CA . SER A 1 101 ? 3.941 22.516 -2.381 1 94.56 101 SER A CA 1
ATOM 745 C C . SER A 1 101 ? 2.996 23.203 -1.401 1 94.56 101 SER A C 1
ATOM 747 O O . SER A 1 101 ? 3.254 24.328 -0.966 1 94.56 101 SER A O 1
ATOM 749 N N . ASN A 1 102 ? 1.888 22.547 -1.046 1 93.19 102 ASN A N 1
ATOM 750 C CA . ASN A 1 102 ? 0.947 23.062 -0.062 1 93.19 102 ASN A CA 1
ATOM 751 C C . ASN A 1 102 ? 1.169 22.453 1.314 1 93.19 102 ASN A C 1
ATOM 753 O O . ASN A 1 102 ? 0.311 22.547 2.191 1 93.19 102 ASN A O 1
ATOM 757 N N . LEU A 1 103 ? 2.297 21.844 1.495 1 96.94 103 LEU A N 1
ATOM 758 C CA . LEU A 1 103 ? 2.619 21.234 2.775 1 96.94 103 LEU A CA 1
ATOM 759 C C . LEU A 1 103 ? 2.887 22.281 3.84 1 96.94 103 LEU A C 1
ATOM 761 O O . LEU A 1 103 ? 3.271 23.422 3.518 1 96.94 103 LEU A O 1
ATOM 765 N N . PRO A 1 104 ? 2.576 21.969 5.129 1 97.31 104 PRO A N 1
ATOM 766 C CA . PRO A 1 104 ? 3.096 22.859 6.176 1 97.31 104 PRO A CA 1
ATOM 767 C C . PRO A 1 104 ? 4.617 22.969 6.152 1 97.31 104 PRO A C 1
ATOM 769 O O . PRO A 1 104 ? 5.312 21.953 6.055 1 97.31 104 PRO A O 1
ATOM 772 N N . LYS A 1 105 ? 5.09 24.281 6.297 1 97.06 105 LYS A N 1
ATOM 773 C CA . LYS A 1 105 ? 6.508 24.453 5.996 1 97.06 105 LYS A CA 1
ATOM 774 C C . LYS A 1 105 ? 7.23 25.156 7.141 1 97.06 105 LYS A C 1
ATOM 776 O O . LYS A 1 105 ? 6.707 26.109 7.715 1 97.06 105 LYS A O 1
ATOM 781 N N . ILE A 1 106 ? 8.328 24.609 7.465 1 95.69 106 ILE A N 1
ATOM 782 C CA . ILE A 1 106 ? 9.359 25.328 8.219 1 95.69 106 ILE A CA 1
ATOM 783 C C . ILE A 1 106 ? 10.328 26 7.254 1 95.69 106 ILE A C 1
ATOM 785 O O . ILE A 1 106 ? 10.961 25.344 6.426 1 95.69 106 ILE A O 1
ATOM 789 N N . VAL A 1 107 ? 10.438 27.359 7.332 1 95.25 107 VAL A N 1
ATOM 790 C CA . VAL A 1 107 ? 11.25 28.109 6.395 1 95.25 107 VAL A CA 1
ATOM 791 C C . VAL A 1 107 ? 12.539 28.562 7.074 1 95.25 107 VAL A C 1
ATOM 793 O O . VAL A 1 107 ? 12.508 29.109 8.18 1 95.25 107 VAL A O 1
ATOM 796 N N . ILE A 1 108 ? 13.578 28.188 6.371 1 92.12 108 ILE A N 1
ATOM 797 C CA . ILE A 1 108 ? 14.859 28.688 6.844 1 92.12 108 ILE A CA 1
ATOM 798 C C . ILE A 1 108 ? 15.188 30 6.141 1 92.12 108 ILE A C 1
ATOM 800 O O . ILE A 1 108 ? 15.391 30.031 4.926 1 92.12 108 ILE A O 1
ATOM 804 N N . GLU A 1 109 ? 15.32 31.016 6.914 1 79 109 GLU A N 1
ATOM 805 C CA . GLU A 1 109 ? 15.719 32.375 6.547 1 79 109 GLU A CA 1
ATOM 806 C C . GLU A 1 109 ? 15.203 32.719 5.156 1 79 109 GLU A C 1
ATOM 808 O O . GLU A 1 109 ? 15.258 31.922 4.234 1 79 109 GLU A O 1
ATOM 813 N N . GLY A 1 110 ? 14.984 33.906 4.773 1 72.06 110 GLY A N 1
ATOM 814 C CA . GLY A 1 110 ? 15.023 34.719 3.574 1 72.06 110 GLY A CA 1
ATOM 815 C C . GLY A 1 110 ? 14.078 34.25 2.492 1 72.06 110 GLY A C 1
ATOM 816 O O . GLY A 1 110 ? 14.133 34.719 1.356 1 72.06 110 GLY A O 1
ATOM 817 N N . LEU A 1 111 ? 13.383 33.031 2.578 1 81.44 111 LEU A N 1
ATOM 818 C CA . LEU A 1 111 ? 12.609 32.594 1.418 1 81.44 111 LEU A CA 1
ATOM 819 C C . LEU A 1 111 ? 11.281 33.344 1.359 1 81.44 111 LEU A C 1
ATOM 821 O O . LEU A 1 111 ? 10.5 33.344 2.318 1 81.44 111 LEU A O 1
ATOM 825 N N . GLU A 1 112 ? 11.078 34.188 0.399 1 81.44 112 GLU A N 1
ATOM 826 C CA . GLU A 1 112 ? 9.828 34.906 0.217 1 81.44 112 GLU A CA 1
ATOM 827 C C . GLU A 1 112 ? 8.867 34.156 -0.694 1 81.44 112 GLU A C 1
ATOM 829 O O . GLU A 1 112 ? 9.297 33.312 -1.495 1 81.44 112 GLU A O 1
ATOM 834 N N . GLY A 1 113 ? 7.621 34.375 -0.552 1 87.12 113 GLY A N 1
ATOM 835 C CA . GLY A 1 113 ? 6.621 33.844 -1.453 1 87.12 113 GLY A CA 1
ATOM 836 C C . GLY A 1 113 ? 6.273 32.375 -1.148 1 87.12 113 GLY A C 1
ATOM 837 O O . GLY A 1 113 ? 5.871 31.641 -2.041 1 87.12 113 GLY A O 1
ATOM 838 N N . VAL A 1 114 ? 6.59 31.906 0.001 1 90.81 114 VAL A N 1
ATOM 839 C CA . VAL A 1 114 ? 6.297 30.531 0.393 1 90.81 114 VAL A CA 1
ATOM 840 C C . VAL A 1 114 ? 4.957 30.484 1.119 1 90.81 114 VAL A C 1
ATOM 842 O O . VAL A 1 114 ? 4.68 31.297 1.993 1 90.81 114 VAL A O 1
ATOM 845 N N . SER A 1 115 ? 4.09 29.609 0.679 1 92.5 115 SER A N 1
ATOM 846 C CA . SER A 1 115 ? 2.773 29.469 1.291 1 92.5 115 SER A CA 1
ATOM 847 C C . SER A 1 115 ? 2.811 28.5 2.461 1 92.5 115 SER A C 1
ATOM 849 O O . SER A 1 115 ? 3.748 27.703 2.586 1 92.5 115 SER A O 1
ATOM 851 N N . ASN A 1 116 ? 1.881 28.547 3.477 1 94.94 116 ASN A N 1
ATOM 852 C CA . ASN A 1 116 ? 1.627 27.609 4.562 1 94.94 116 ASN A CA 1
ATOM 853 C C . ASN A 1 116 ? 2.836 27.484 5.488 1 94.94 116 ASN A C 1
ATOM 855 O O . ASN A 1 116 ? 3.25 26.375 5.824 1 94.94 116 ASN A O 1
ATOM 859 N N . VAL A 1 117 ? 3.396 28.641 5.797 1 95.5 117 VAL A N 1
ATOM 860 C CA . VAL A 1 117 ? 4.547 28.672 6.695 1 95.5 117 VAL A CA 1
ATOM 861 C C . VAL A 1 117 ? 4.082 28.5 8.141 1 95.5 117 VAL A C 1
ATOM 863 O O . VAL A 1 117 ? 3.246 29.266 8.625 1 95.5 117 VAL A O 1
ATOM 866 N N . VAL A 1 118 ? 4.664 27.469 8.82 1 95.31 118 VAL A N 1
ATOM 867 C CA . VAL A 1 118 ? 4.25 27.203 10.195 1 95.31 118 VAL A CA 1
ATOM 868 C C . VAL A 1 118 ? 5.297 27.766 11.156 1 95.31 118 VAL A C 1
ATOM 870 O O . VAL A 1 118 ? 5.004 27.984 12.336 1 95.31 118 VAL A O 1
ATOM 873 N N . PHE A 1 119 ? 6.5 27.922 10.672 1 93.81 119 PHE A N 1
ATOM 874 C CA . PHE A 1 119 ? 7.57 28.422 11.523 1 93.81 119 PHE A CA 1
ATOM 875 C C . PHE A 1 119 ? 8.734 28.922 10.68 1 93.81 119 PHE A C 1
ATOM 877 O O . PHE A 1 119 ? 9.008 28.391 9.602 1 93.81 119 PHE A O 1
ATOM 884 N N . ARG A 1 120 ? 9.406 29.953 11.164 1 93.12 120 ARG A N 1
ATOM 885 C CA . ARG A 1 120 ? 10.617 30.469 10.523 1 93.12 120 ARG A CA 1
ATOM 886 C C . ARG A 1 120 ? 11.82 30.344 11.461 1 93.12 120 ARG A C 1
ATOM 888 O O . ARG A 1 120 ? 11.719 30.656 12.648 1 93.12 120 ARG A O 1
ATOM 895 N N . VAL A 1 121 ? 12.82 29.781 10.852 1 91.12 121 VAL A N 1
ATOM 896 C CA . VAL A 1 121 ? 14.055 29.656 11.617 1 91.12 121 VAL A CA 1
ATOM 897 C C . VAL A 1 121 ? 15.148 30.531 11 1 91.12 121 VAL A C 1
ATOM 899 O O . VAL A 1 121 ? 15.234 30.641 9.781 1 91.12 121 VAL A O 1
ATOM 902 N N . PRO A 1 122 ? 15.953 31.141 11.922 1 84.81 122 PRO A N 1
ATOM 903 C CA . PRO A 1 122 ? 17.047 31.953 11.383 1 84.81 122 PRO A CA 1
ATOM 904 C C . PRO A 1 122 ? 18.078 31.109 10.633 1 84.81 122 PRO A C 1
ATOM 906 O O . PRO A 1 122 ? 18.156 29.906 10.836 1 84.81 122 PRO A O 1
ATOM 909 N N . ALA A 1 123 ? 18.766 31.781 9.711 1 76.62 123 ALA A N 1
ATOM 910 C CA . ALA A 1 123 ? 19.828 31.125 8.977 1 76.62 123 ALA A CA 1
ATOM 911 C C . ALA A 1 123 ? 20.969 30.719 9.898 1 76.62 123 ALA A C 1
ATOM 913 O O . ALA A 1 123 ? 21.25 31.406 10.891 1 76.62 123 ALA A O 1
ATOM 914 N N . ASP A 1 124 ? 21.672 29.641 9.586 1 73.12 124 ASP A N 1
ATOM 915 C CA . ASP A 1 124 ? 22.891 29.172 10.266 1 73.12 124 ASP A CA 1
ATOM 916 C C . ASP A 1 124 ? 22.594 28.828 11.727 1 73.12 124 ASP A C 1
ATOM 918 O O . ASP A 1 124 ? 23.438 29.047 12.594 1 73.12 124 ASP A O 1
ATOM 922 N N . ILE A 1 125 ? 21.359 28.562 11.93 1 73.44 125 ILE A N 1
ATOM 923 C CA . ILE A 1 125 ? 21.016 28.203 13.305 1 73.44 125 ILE A CA 1
ATOM 924 C C . ILE A 1 125 ? 21.422 26.75 13.57 1 73.44 125 ILE A C 1
ATOM 926 O O . ILE A 1 125 ? 21.297 25.891 12.688 1 73.44 125 ILE A O 1
ATOM 930 N N . ASP A 1 126 ? 22.125 26.562 14.68 1 81.75 126 ASP A N 1
ATOM 931 C CA . ASP A 1 126 ? 22.359 25.219 15.195 1 81.75 126 ASP A CA 1
ATOM 932 C C . ASP A 1 126 ? 21.062 24.594 15.695 1 81.75 126 ASP A C 1
ATOM 934 O O . ASP A 1 126 ? 20.359 25.172 16.531 1 81.75 126 ASP A O 1
ATOM 938 N N . PRO A 1 127 ? 20.719 23.469 15.031 1 84.75 127 PRO A N 1
ATOM 939 C CA . PRO A 1 127 ? 19.5 22.844 15.539 1 84.75 127 PRO A CA 1
ATOM 940 C C . PRO A 1 127 ? 19.656 22.266 16.938 1 84.75 127 PRO A C 1
ATOM 942 O O . PRO A 1 127 ? 19.703 21.047 17.125 1 84.75 127 PRO A O 1
ATOM 945 N N . HIS A 1 128 ? 19.672 23.203 17.906 1 86.69 128 HIS A N 1
ATOM 946 C CA . HIS A 1 128 ? 19.828 22.781 19.312 1 86.69 128 HIS A CA 1
ATOM 947 C C . HIS A 1 128 ? 18.531 22.172 19.844 1 86.69 128 HIS A C 1
ATOM 949 O O . HIS A 1 128 ? 17.516 22.188 19.156 1 86.69 128 HIS A O 1
ATOM 955 N N . GLU A 1 129 ? 18.594 21.625 20.969 1 89.31 129 GLU A N 1
ATOM 956 C CA . GLU A 1 129 ? 17.562 20.75 21.516 1 89.31 129 GLU A CA 1
ATOM 957 C C . GLU A 1 129 ? 16.25 21.5 21.672 1 89.31 129 GLU A C 1
ATOM 959 O O . GLU A 1 129 ? 15.188 20.984 21.281 1 89.31 129 GLU A O 1
ATOM 964 N N . GLU A 1 130 ? 16.312 22.641 22.141 1 90.56 130 GLU A N 1
ATOM 965 C CA . GLU A 1 130 ? 15.086 23.406 22.391 1 90.56 130 GLU A CA 1
ATOM 966 C C . GLU A 1 130 ? 14.367 23.75 21.094 1 90.56 130 GLU A C 1
ATOM 968 O O . GLU A 1 130 ? 13.148 23.641 21 1 90.56 130 GLU A O 1
ATOM 973 N N . LEU A 1 131 ? 15.141 24.203 20.125 1 91.62 131 LEU A N 1
ATOM 974 C CA . LEU A 1 131 ? 14.555 24.516 18.828 1 91.62 131 LEU A CA 1
ATOM 975 C C . LEU A 1 131 ? 13.922 23.281 18.188 1 91.62 131 LEU A C 1
ATOM 977 O O . LEU A 1 131 ? 12.773 23.312 17.75 1 91.62 131 LEU A O 1
ATOM 981 N N . THR A 1 132 ? 14.648 22.234 18.219 1 93.81 132 THR A N 1
ATOM 982 C CA . THR A 1 132 ? 14.18 21 17.609 1 93.81 132 THR A CA 1
ATOM 983 C C . THR A 1 132 ? 12.922 20.484 18.297 1 93.81 132 THR A C 1
ATOM 985 O O . THR A 1 132 ? 11.992 20.016 17.656 1 93.81 132 THR A O 1
ATOM 988 N N . ALA A 1 133 ? 12.922 20.625 19.625 1 94.19 133 ALA A N 1
ATOM 989 C CA . ALA A 1 133 ? 11.742 20.219 20.391 1 94.19 133 ALA A CA 1
ATOM 990 C C . ALA A 1 133 ? 10.523 21.031 19.969 1 94.19 133 ALA A C 1
ATOM 992 O O . ALA A 1 133 ? 9.422 20.484 19.828 1 94.19 133 ALA A O 1
ATOM 993 N N . SER A 1 134 ? 10.773 22.281 19.719 1 94.44 134 SER A N 1
ATOM 994 C CA . SER A 1 134 ? 9.68 23.141 19.281 1 94.44 134 SER A CA 1
ATOM 995 C C . SER A 1 134 ? 9.18 22.719 17.906 1 94.44 134 SER A C 1
ATOM 997 O O . SER A 1 134 ? 7.969 22.672 17.656 1 94.44 134 SER A O 1
ATOM 999 N N . LEU A 1 135 ? 10.062 22.406 17.078 1 95.31 135 LEU A N 1
ATOM 1000 C CA . LEU A 1 135 ? 9.711 22 15.719 1 9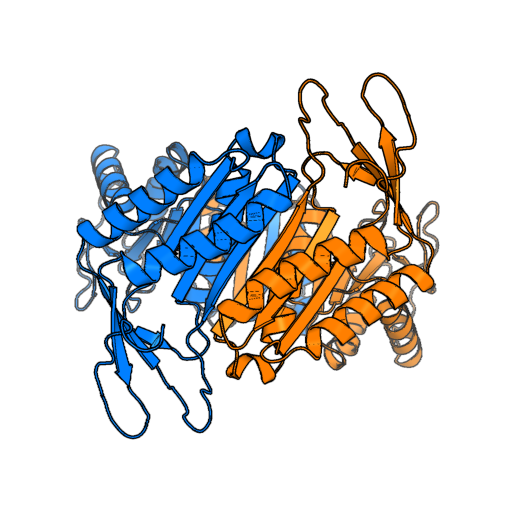5.31 135 LEU A CA 1
ATOM 1001 C C . LEU A 1 135 ? 8.977 20.656 15.734 1 95.31 135 LEU A C 1
ATOM 1003 O O . LEU A 1 135 ? 8.055 20.453 14.938 1 95.31 135 LEU A O 1
ATOM 1007 N N . VAL A 1 136 ? 9.367 19.781 16.609 1 96.75 136 VAL A N 1
ATOM 1008 C CA . VAL A 1 136 ? 8.656 18.516 16.797 1 96.75 136 VAL A CA 1
ATOM 1009 C C . VAL A 1 136 ? 7.219 18.797 17.219 1 96.75 136 VAL A C 1
ATOM 1011 O O . VAL A 1 136 ? 6.281 18.203 16.672 1 96.75 136 VAL A O 1
ATOM 1014 N N . GLY A 1 137 ? 7.094 19.703 18.203 1 96.31 137 GLY A N 1
ATOM 1015 C CA . GLY A 1 137 ? 5.758 20.094 18.625 1 96.31 137 GLY A CA 1
ATOM 1016 C C . GLY A 1 137 ? 4.898 20.594 17.484 1 96.31 137 GLY A C 1
ATOM 1017 O O . GLY A 1 137 ? 3.717 20.25 17.391 1 96.31 137 GLY A O 1
ATOM 1018 N N . MET A 1 138 ? 5.488 21.359 16.625 1 95.56 138 MET A N 1
ATOM 1019 C CA . MET A 1 138 ? 4.781 21.891 15.461 1 95.56 138 MET A CA 1
ATOM 1020 C C . MET A 1 138 ? 4.391 20.766 14.5 1 95.56 138 MET A C 1
ATOM 1022 O O . MET A 1 138 ? 3.309 20.797 13.914 1 95.56 138 MET A O 1
ATOM 1026 N N . THR A 1 139 ? 5.289 19.828 14.328 1 96.69 139 THR A N 1
ATOM 1027 C CA . THR A 1 139 ? 5.012 18.688 13.461 1 96.69 139 THR A CA 1
ATOM 1028 C C . THR A 1 139 ? 3.846 17.859 14.008 1 96.69 139 THR A C 1
ATOM 1030 O O . THR A 1 139 ? 2.93 17.5 13.258 1 96.69 139 THR A O 1
ATOM 1033 N N . LEU A 1 140 ? 3.834 17.656 15.336 1 96.31 140 LEU A N 1
ATOM 1034 C CA . LEU A 1 140 ? 2.803 16.859 16 1 96.31 140 LEU A CA 1
ATOM 1035 C C . LEU A 1 140 ? 1.441 17.531 15.891 1 96.31 140 LEU A C 1
ATOM 1037 O O . LEU A 1 140 ? 0.406 16.875 15.938 1 96.31 140 LEU A O 1
ATOM 1041 N N . ALA A 1 141 ? 1.44 18.828 15.656 1 95.06 141 ALA A N 1
ATOM 1042 C CA . ALA A 1 141 ? 0.205 19.609 15.625 1 95.06 141 ALA A CA 1
ATOM 1043 C C . ALA A 1 141 ? -0.398 19.625 14.219 1 95.06 141 ALA A C 1
ATOM 1045 O O . ALA A 1 141 ? -1.529 20.078 14.031 1 95.06 141 ALA A O 1
ATOM 1046 N N . GLN A 1 142 ? 0.343 19.125 13.195 1 95.06 142 GLN A N 1
ATOM 1047 C CA . GLN A 1 142 ? -0.153 19.156 11.828 1 95.06 142 GLN A CA 1
ATOM 1048 C C . GLN A 1 142 ? -1.254 18.125 11.617 1 95.06 142 GLN A C 1
ATOM 1050 O O . GLN A 1 142 ? -1.316 17.125 12.336 1 95.06 142 GLN A O 1
ATOM 1055 N N . PRO A 1 143 ? -2.148 18.391 10.695 1 91.75 143 PRO A N 1
ATOM 1056 C CA . PRO A 1 143 ? -3.156 17.375 10.383 1 91.75 143 PRO A CA 1
ATOM 1057 C C . PRO A 1 143 ? -2.545 16.094 9.805 1 91.75 143 PRO A C 1
ATOM 1059 O O . PRO A 1 143 ? -1.5 16.156 9.148 1 91.75 143 PRO A O 1
ATOM 1062 N N . ASP A 1 144 ? -3.24 15.008 10.047 1 95.06 144 ASP A N 1
ATOM 1063 C CA . ASP A 1 144 ? -2.766 13.727 9.547 1 95.06 144 ASP A CA 1
ATOM 1064 C C . ASP A 1 144 ? -3.064 13.578 8.055 1 95.06 144 ASP A C 1
ATOM 1066 O O . ASP A 1 144 ? -4.09 14.055 7.57 1 95.06 144 ASP A O 1
ATOM 1070 N N . ARG A 1 145 ? -2.156 13.008 7.363 1 96.19 145 ARG A N 1
ATOM 1071 C CA . ARG A 1 145 ? -2.412 12.422 6.055 1 96.19 145 ARG A CA 1
ATOM 1072 C C . ARG A 1 145 ? -2.918 10.984 6.184 1 96.19 145 ARG A C 1
ATOM 1074 O O . ARG A 1 145 ? -2.408 10.219 7 1 96.19 145 ARG A O 1
ATOM 1081 N N . TYR A 1 146 ? -3.947 10.648 5.398 1 96.06 146 TYR A N 1
ATOM 1082 C CA . TYR A 1 146 ? -4.555 9.328 5.508 1 96.06 146 TYR A CA 1
ATOM 1083 C C . TYR A 1 146 ? -4.512 8.594 4.176 1 96.06 146 TYR A C 1
ATOM 1085 O O . TYR A 1 146 ? -4.668 9.203 3.115 1 96.06 146 TYR A O 1
ATOM 1093 N N . THR A 1 147 ? -4.262 7.387 4.172 1 96.81 147 THR A N 1
ATOM 1094 C CA . THR A 1 147 ? -4.586 6.418 3.131 1 96.81 147 THR A CA 1
ATOM 1095 C C . THR A 1 147 ? -5.352 5.23 3.717 1 96.81 147 THR A C 1
ATOM 1097 O O . THR A 1 147 ? -5.324 5.008 4.926 1 96.81 147 THR A O 1
ATOM 1100 N N . LEU A 1 148 ? -6.074 4.543 2.9 1 98 148 LEU A N 1
ATOM 1101 C CA . LEU A 1 148 ? -6.766 3.352 3.377 1 98 148 LEU A CA 1
ATOM 1102 C C . LEU A 1 148 ? -5.781 2.355 3.982 1 98 148 LEU A C 1
ATOM 1104 O O . LEU A 1 148 ? -6.027 1.816 5.066 1 98 148 LEU A O 1
ATOM 1108 N N . GLU A 1 149 ? -4.723 2.121 3.287 1 97.25 149 GLU A N 1
ATOM 1109 C CA . GLU A 1 149 ? -3.725 1.156 3.736 1 97.25 149 GLU A CA 1
ATOM 1110 C C . GLU A 1 149 ? -3.137 1.557 5.086 1 97.25 149 GLU A C 1
ATOM 1112 O O . GLU A 1 149 ? -2.885 0.702 5.938 1 97.25 149 GLU A O 1
ATOM 1117 N N . ALA A 1 150 ? -2.904 2.869 5.23 1 97.44 150 ALA A N 1
ATOM 1118 C CA . ALA A 1 150 ? -2.381 3.344 6.508 1 97.44 150 ALA A CA 1
ATOM 1119 C C . ALA A 1 150 ? -3.354 3.045 7.645 1 97.44 150 ALA A C 1
ATOM 1121 O O . ALA A 1 150 ? -2.938 2.672 8.742 1 97.44 150 ALA A O 1
ATOM 1122 N N . LEU A 1 151 ? -4.637 3.203 7.414 1 98.19 151 LEU A N 1
ATOM 1123 C CA . LEU A 1 151 ? -5.648 2.934 8.43 1 98.19 151 LEU A CA 1
ATOM 1124 C C . LEU A 1 151 ? -5.719 1.443 8.75 1 98.19 151 LEU A C 1
ATOM 1126 O O . LEU A 1 151 ? -5.863 1.059 9.914 1 98.19 151 LEU A O 1
ATOM 1130 N N . ILE A 1 152 ? -5.637 0.628 7.73 1 98.25 152 ILE A N 1
ATOM 1131 C CA . ILE A 1 152 ? -5.633 -0.816 7.934 1 98.25 152 ILE A CA 1
ATOM 1132 C C . ILE A 1 152 ? -4.43 -1.216 8.789 1 98.25 152 ILE A C 1
ATOM 1134 O O . ILE A 1 152 ? -4.562 -2 9.727 1 98.25 152 ILE A O 1
ATOM 1138 N N . LYS A 1 153 ? -3.266 -0.673 8.477 1 96.81 153 LYS A N 1
ATOM 1139 C CA . LYS A 1 153 ? -2.059 -0.973 9.242 1 96.81 153 LYS A CA 1
ATOM 1140 C C . LYS A 1 153 ? -2.191 -0.504 10.688 1 96.81 153 LYS A C 1
ATOM 1142 O O . LYS A 1 153 ? -1.734 -1.182 11.609 1 96.81 153 LYS A O 1
ATOM 1147 N N . LYS A 1 154 ? -2.783 0.675 10.82 1 96.75 154 LYS A N 1
ATOM 1148 C CA . LYS A 1 154 ? -3.023 1.162 12.18 1 96.75 154 LYS A CA 1
ATOM 1149 C C . LYS A 1 154 ? -3.914 0.198 12.961 1 96.75 154 LYS A C 1
ATOM 1151 O O . LYS A 1 154 ? -3.645 -0.096 14.125 1 96.75 154 LYS A O 1
ATOM 1156 N N . ALA A 1 155 ? -4.973 -0.299 12.336 1 97.44 155 ALA A N 1
ATOM 1157 C CA . ALA A 1 155 ? -5.852 -1.276 12.977 1 97.44 155 ALA A CA 1
ATOM 1158 C C . ALA A 1 155 ? -5.078 -2.533 13.367 1 97.44 155 ALA A C 1
ATOM 1160 O O . ALA A 1 155 ? -5.281 -3.08 14.453 1 97.44 155 ALA A O 1
ATOM 1161 N N . ARG A 1 156 ? -4.168 -2.939 12.555 1 96.88 156 ARG A N 1
ATOM 1162 C CA . ARG A 1 156 ? -3.428 -4.176 12.766 1 96.88 156 ARG A CA 1
ATOM 1163 C C . ARG A 1 156 ? -2.367 -4.004 13.852 1 96.88 156 ARG A C 1
ATOM 1165 O O . ARG A 1 156 ? -1.871 -4.984 14.406 1 96.88 156 ARG A O 1
ATOM 1172 N N . LYS A 1 157 ? -1.989 -2.764 14.078 1 94.62 157 LYS A N 1
ATOM 1173 C CA . LYS A 1 157 ? -0.992 -2.49 15.109 1 94.62 157 LYS A CA 1
ATOM 1174 C C . LYS A 1 157 ? -1.596 -2.617 16.5 1 94.62 157 LYS A C 1
ATOM 1176 O O . LYS A 1 157 ? -0.869 -2.76 17.484 1 94.62 157 LYS A O 1
ATOM 1181 N N . ASN A 1 158 ? -2.928 -2.475 16.594 1 95.06 158 ASN A N 1
ATOM 1182 C CA . ASN A 1 158 ? -3.604 -2.658 17.859 1 95.06 158 ASN A CA 1
ATOM 1183 C C . ASN A 1 158 ? -3.514 -4.105 18.344 1 95.06 158 ASN A C 1
ATOM 1185 O O . ASN A 1 158 ? -3.875 -5.027 17.609 1 95.06 158 ASN A O 1
ATOM 1189 N N . PRO A 1 159 ? -3.064 -4.355 19.531 1 94.62 159 PRO A N 1
ATOM 1190 C CA . PRO A 1 159 ? -2.895 -5.719 20.047 1 94.62 159 PRO A CA 1
ATOM 1191 C C . PRO A 1 159 ? -4.191 -6.523 20.016 1 94.62 159 PRO A C 1
ATOM 1193 O O . PRO A 1 159 ? -4.156 -7.754 19.922 1 94.62 159 PRO A O 1
ATOM 1196 N N . VAL A 1 160 ? -5.312 -5.867 20.031 1 95.06 160 VAL A N 1
ATOM 1197 C CA . VAL A 1 160 ? -6.602 -6.543 20.047 1 95.06 160 VAL A CA 1
ATOM 1198 C C . VAL A 1 160 ? -6.828 -7.273 18.734 1 95.06 160 VAL A C 1
ATOM 1200 O O . VAL A 1 160 ? -7.695 -8.148 18.641 1 95.06 160 VAL A O 1
ATOM 1203 N N . ILE A 1 161 ? -6.004 -7.008 17.75 1 95.25 161 ILE A N 1
ATOM 1204 C CA . ILE A 1 161 ? -6.137 -7.582 16.406 1 95.25 161 ILE A CA 1
ATOM 1205 C C . ILE A 1 161 ? -5.914 -9.094 16.469 1 95.25 161 ILE A C 1
ATOM 1207 O O . ILE A 1 161 ? -6.316 -9.82 15.562 1 95.25 161 ILE A O 1
ATOM 1211 N N . GLN A 1 162 ? -5.238 -9.539 17.5 1 95.31 162 GLN A N 1
ATOM 1212 C CA . GLN A 1 162 ? -4.977 -10.969 17.656 1 95.31 162 GLN A CA 1
ATOM 1213 C C . GLN A 1 162 ? -6.273 -11.766 17.734 1 95.31 162 GLN A C 1
ATOM 1215 O O . GLN A 1 162 ? -6.289 -12.969 17.469 1 95.31 162 GLN A O 1
ATOM 1220 N N . LYS A 1 163 ? -7.359 -11.047 18.062 1 96.19 163 LYS A N 1
ATOM 1221 C CA . LYS A 1 163 ? -8.664 -11.688 18.188 1 96.19 163 LYS A CA 1
ATOM 1222 C C . LYS A 1 163 ? -9.484 -11.531 16.906 1 96.19 163 LYS A C 1
ATOM 1224 O O . LYS A 1 163 ? -10.594 -12.062 16.812 1 96.19 163 LYS A O 1
ATOM 1229 N N . ALA A 1 164 ? -8.977 -10.797 15.969 1 97.19 164 ALA A N 1
ATOM 1230 C CA . ALA A 1 164 ? -9.766 -10.445 14.789 1 97.19 164 ALA A CA 1
ATOM 1231 C C . ALA A 1 164 ? -9.789 -11.602 13.789 1 97.19 164 ALA A C 1
ATOM 1233 O O . ALA A 1 164 ? -8.75 -12.18 13.469 1 97.19 164 ALA A O 1
ATOM 1234 N N . GLY A 1 165 ? -10.977 -11.914 13.375 1 97.06 165 GLY A N 1
ATOM 1235 C CA . GLY A 1 165 ? -11.141 -12.867 12.289 1 97.06 165 GLY A CA 1
ATOM 1236 C C . GLY A 1 165 ? -11.375 -12.203 10.945 1 97.06 165 GLY A C 1
ATOM 1237 O O . GLY A 1 165 ? -11.336 -12.867 9.906 1 97.06 165 GLY A O 1
ATOM 1238 N N . ALA A 1 166 ? -11.609 -10.898 11.055 1 98.12 166 ALA A N 1
ATOM 1239 C CA . ALA A 1 166 ? -11.914 -10.211 9.805 1 98.12 166 ALA A CA 1
ATOM 1240 C C . ALA A 1 166 ? -11.633 -8.719 9.914 1 98.12 166 ALA A C 1
ATOM 1242 O O . ALA A 1 166 ? -11.695 -8.141 11.008 1 98.12 166 ALA A O 1
ATOM 1243 N N . ILE A 1 167 ? -11.258 -8.117 8.844 1 98.75 167 ILE A N 1
ATOM 1244 C CA . ILE A 1 167 ? -11.25 -6.668 8.664 1 98.75 167 ILE A CA 1
ATOM 1245 C C . ILE A 1 167 ? -12.094 -6.297 7.445 1 98.75 167 ILE A C 1
ATOM 1247 O O . ILE A 1 167 ? -11.969 -6.918 6.387 1 98.75 167 ILE A O 1
ATOM 1251 N N . GLY A 1 168 ? -12.984 -5.41 7.594 1 98.75 168 GLY A N 1
ATOM 1252 C CA . GLY A 1 168 ? -13.766 -4.844 6.504 1 98.75 168 GLY A CA 1
ATOM 1253 C C . GLY A 1 168 ? -13.531 -3.359 6.312 1 98.75 168 GLY A C 1
ATOM 1254 O O . GLY A 1 168 ? -13.266 -2.637 7.277 1 98.75 168 GLY A O 1
ATOM 1255 N N . THR A 1 169 ? -13.602 -2.969 5.043 1 98.88 169 THR A N 1
ATOM 1256 C CA . THR A 1 169 ? -13.414 -1.548 4.773 1 98.88 169 THR A CA 1
ATOM 1257 C C . THR A 1 169 ? -14.508 -1.02 3.854 1 98.88 169 THR A C 1
ATOM 1259 O O . THR A 1 169 ? -15.102 -1.779 3.086 1 98.88 169 THR A O 1
ATOM 1262 N N . PHE A 1 170 ? -14.836 0.176 4.039 1 98.75 170 PHE A N 1
ATOM 1263 C CA . PHE A 1 170 ? -15.672 0.962 3.133 1 98.75 170 PHE A CA 1
ATOM 1264 C C . PHE A 1 170 ? -14.922 2.205 2.658 1 98.75 170 PHE A C 1
ATOM 1266 O O . PHE A 1 170 ? -14.375 2.951 3.469 1 98.75 170 PHE A O 1
ATOM 1273 N N . THR A 1 171 ? -14.812 2.371 1.401 1 98.69 171 THR A N 1
ATOM 1274 C CA . THR A 1 171 ? -14.281 3.576 0.774 1 98.69 171 THR A CA 1
ATOM 1275 C C . THR A 1 171 ? -15.352 4.262 -0.07 1 98.69 171 THR A C 1
ATOM 1277 O O . THR A 1 171 ? -15.844 3.693 -1.048 1 98.69 171 THR A O 1
ATOM 1280 N N . GLY A 1 172 ? -15.734 5.445 0.37 1 97.69 172 GLY A N 1
ATOM 1281 C CA . GLY A 1 172 ? -16.562 6.277 -0.491 1 97.69 172 GLY A CA 1
ATOM 1282 C C . GLY A 1 172 ? -15.773 6.969 -1.587 1 97.69 172 GLY A C 1
ATOM 1283 O O . GLY A 1 172 ? -14.648 7.422 -1.36 1 97.69 172 GLY A O 1
ATOM 1284 N N . ILE A 1 173 ? -16.359 7.055 -2.73 1 97.06 173 ILE A N 1
ATOM 1285 C CA . ILE A 1 173 ? -15.695 7.605 -3.902 1 97.06 173 ILE A CA 1
ATOM 1286 C C . ILE A 1 173 ? -16.562 8.688 -4.539 1 97.06 173 ILE A C 1
ATOM 1288 O O . ILE A 1 173 ? -17.797 8.531 -4.629 1 97.06 173 ILE A O 1
ATOM 1292 N N . VAL A 1 174 ? -15.945 9.797 -4.941 1 94.31 174 VAL A N 1
ATOM 1293 C CA . VAL A 1 174 ? -16.656 10.773 -5.773 1 94.31 174 VAL A CA 1
ATOM 1294 C C . VAL A 1 174 ? -16.828 10.211 -7.184 1 94.31 174 VAL A C 1
ATOM 1296 O O . VAL A 1 174 ? -15.859 10.078 -7.934 1 94.31 174 VAL A O 1
ATOM 1299 N N . ARG A 1 175 ? -18.047 9.961 -7.555 1 92.06 175 ARG A N 1
ATOM 1300 C CA . ARG A 1 175 ? -18.328 9.336 -8.844 1 92.06 175 ARG A CA 1
ATOM 1301 C C . ARG A 1 175 ? -17.969 10.273 -9.992 1 92.06 175 ARG A C 1
ATOM 1303 O O . ARG A 1 175 ? -18.234 11.477 -9.93 1 92.06 175 ARG A O 1
ATOM 1310 N N . GLU A 1 176 ? -17.391 9.648 -10.961 1 90.56 176 GLU A N 1
ATOM 1311 C CA . GLU A 1 176 ? -17.141 10.406 -12.18 1 90.56 176 GLU A CA 1
ATOM 1312 C C . GLU A 1 176 ? -18.391 10.492 -13.039 1 90.56 176 GLU A C 1
ATOM 1314 O O . GLU A 1 176 ? -18.688 11.539 -13.617 1 90.56 176 GLU A O 1
ATOM 1319 N N . LEU A 1 177 ? -19.062 9.375 -13.094 1 87.44 177 LEU A N 1
ATOM 1320 C CA . LEU A 1 177 ? -20.281 9.266 -13.891 1 87.44 177 LEU A CA 1
ATOM 1321 C C . LEU A 1 177 ? -21.469 8.875 -13.016 1 87.44 177 LEU A C 1
ATOM 1323 O O . LEU A 1 177 ? -21.469 7.812 -12.391 1 87.44 177 LEU A O 1
ATOM 1327 N N . ALA A 1 178 ? -22.406 9.812 -12.883 1 78.75 178 ALA A N 1
ATOM 1328 C CA . ALA A 1 178 ? -23.688 9.547 -12.219 1 78.75 178 ALA A CA 1
ATOM 1329 C C . ALA A 1 178 ? -24.844 9.672 -13.188 1 78.75 178 ALA A C 1
ATOM 1331 O O . ALA A 1 178 ? -25.312 10.781 -13.477 1 78.75 178 ALA A O 1
ATOM 1332 N N . GLY A 1 179 ? -25.281 8.516 -13.703 1 80.19 179 GLY A N 1
ATOM 1333 C CA . GLY A 1 179 ? -26.25 8.602 -14.781 1 80.19 179 GLY A CA 1
ATOM 1334 C C . GLY A 1 179 ? -25.688 9.242 -16.047 1 80.19 179 GLY A C 1
ATOM 1335 O O . GLY A 1 179 ? -24.719 8.742 -16.625 1 80.19 179 GLY A O 1
ATOM 1336 N N . GLU A 1 180 ? -26.281 10.352 -16.359 1 80.12 180 GLU A N 1
ATOM 1337 C CA . GLU A 1 180 ? -25.875 11.078 -17.547 1 80.12 180 GLU A CA 1
ATOM 1338 C C . GLU A 1 180 ? -24.969 12.258 -17.188 1 80.12 180 GLU A C 1
ATOM 1340 O O . GLU A 1 180 ? -24.484 12.961 -18.078 1 80.12 180 GLU A O 1
ATOM 1345 N N . GLU A 1 181 ? -24.781 12.359 -15.977 1 79.75 181 GLU A N 1
ATOM 1346 C CA . GLU A 1 181 ? -24.016 13.523 -15.539 1 79.75 181 GLU A CA 1
ATOM 1347 C C . GLU A 1 181 ? -22.578 13.164 -15.195 1 79.75 181 GLU A C 1
ATOM 1349 O O . GLU A 1 181 ? -22.328 12.148 -14.547 1 79.75 181 GLU A O 1
ATOM 1354 N N . LYS A 1 182 ? -21.719 14.047 -15.68 1 84.94 182 LYS A N 1
ATOM 1355 C CA . LYS A 1 182 ? -20.297 13.867 -15.398 1 84.94 182 LYS A CA 1
ATOM 1356 C C . LYS A 1 182 ? -19.828 14.852 -14.336 1 84.94 182 LYS A C 1
ATOM 1358 O O . LYS A 1 182 ? -20.047 16.062 -14.453 1 84.94 182 LYS A O 1
ATOM 1363 N N . THR A 1 183 ? -19.375 14.344 -13.242 1 83.06 183 THR A N 1
ATOM 1364 C CA . THR A 1 183 ? -18.812 15.156 -12.172 1 83.06 183 THR A CA 1
ATOM 1365 C C . THR A 1 183 ? -17.297 15.328 -12.352 1 83.06 183 THR A C 1
ATOM 1367 O O . THR A 1 183 ? -16.594 14.359 -12.633 1 83.06 183 THR A O 1
ATOM 1370 N N . ALA A 1 184 ? -16.906 16.641 -12.234 1 84.19 184 ALA A N 1
ATOM 1371 C CA . ALA A 1 184 ? -15.469 16.891 -12.328 1 84.19 184 ALA A CA 1
ATOM 1372 C C . ALA A 1 184 ? -14.836 16.906 -10.938 1 84.19 184 ALA A C 1
ATOM 1374 O O . ALA A 1 184 ? -13.805 16.25 -10.719 1 84.19 184 ALA A O 1
ATOM 1375 N N . ARG A 1 185 ? -15.445 17.594 -10.062 1 90.12 185 ARG A N 1
ATOM 1376 C CA . ARG A 1 185 ? -14.945 17.688 -8.695 1 90.12 185 ARG A CA 1
ATOM 1377 C C . ARG A 1 185 ? -16.047 18.109 -7.738 1 90.12 185 ARG A C 1
ATOM 1379 O O . ARG A 1 185 ? -17.094 18.625 -8.164 1 90.12 185 ARG A O 1
ATOM 1386 N N . LEU A 1 186 ? -15.836 17.766 -6.461 1 89.44 186 LEU A N 1
ATOM 1387 C CA . LEU A 1 186 ? -16.719 18.188 -5.379 1 89.44 186 LEU A CA 1
ATOM 1388 C C . LEU A 1 186 ? -15.93 18.906 -4.285 1 89.44 186 LEU A C 1
ATOM 1390 O O . LEU A 1 186 ? -14.734 18.641 -4.105 1 89.44 186 LEU A O 1
ATOM 1394 N N . GLU A 1 187 ? -16.547 19.828 -3.674 1 91.69 187 GLU A N 1
ATOM 1395 C CA . GLU A 1 187 ? -15.945 20.484 -2.52 1 91.69 187 GLU A CA 1
ATOM 1396 C C . GLU A 1 187 ? -16.703 20.156 -1.237 1 91.69 187 GLU A C 1
ATOM 1398 O O . GLU A 1 187 ? -17.922 20.328 -1.175 1 91.69 187 GLU A O 1
ATOM 1403 N N . PHE A 1 188 ? -16 19.688 -0.231 1 92 188 PHE A N 1
ATOM 1404 C CA . PHE A 1 188 ? -16.578 19.328 1.063 1 92 188 PHE A CA 1
ATOM 1405 C C . PHE A 1 188 ? -16.031 20.234 2.16 1 92 188 PHE A C 1
ATOM 1407 O O . PHE A 1 188 ? -14.836 20.547 2.17 1 92 188 PHE A O 1
ATOM 1414 N N . GLU A 1 189 ? -16.922 20.688 2.992 1 91.25 189 GLU A N 1
ATOM 1415 C CA . GLU A 1 189 ? -16.531 21.484 4.156 1 91.25 189 GLU A CA 1
ATOM 1416 C C . GLU A 1 189 ? -17.031 20.844 5.449 1 91.25 189 GLU A C 1
ATOM 1418 O O . GLU A 1 189 ? -18.062 20.172 5.453 1 91.25 189 GLU A O 1
ATOM 1423 N N . LYS A 1 190 ? -16.141 20.969 6.488 1 89.19 190 LYS A N 1
ATOM 1424 C CA . LYS A 1 190 ? -16.578 20.484 7.797 1 89.19 190 LYS A CA 1
ATOM 1425 C C . LYS A 1 190 ? -16.359 21.531 8.875 1 89.19 190 LYS A C 1
ATOM 1427 O O . LYS A 1 190 ? -15.5 22.406 8.742 1 89.19 190 LYS A O 1
ATOM 1432 N N . TYR A 1 191 ? -17.172 21.531 9.875 1 89.94 191 TYR A N 1
ATOM 1433 C CA . TYR A 1 191 ? -17.062 22.422 11.039 1 89.94 191 TYR A CA 1
ATOM 1434 C C . TYR A 1 191 ? -16.188 21.797 12.117 1 89.94 191 TYR A C 1
ATOM 1436 O O . TYR A 1 191 ? -16.641 20.953 12.891 1 89.94 191 TYR A O 1
ATOM 1444 N N . GLU A 1 192 ? -14.938 22.234 12.203 1 88.31 192 GLU A N 1
ATOM 1445 C CA . GLU A 1 192 ? -14.039 21.703 13.219 1 88.31 192 GLU A CA 1
ATOM 1446 C C . GLU A 1 192 ? -14.156 22.484 14.523 1 88.31 192 GLU A C 1
ATOM 1448 O O . GLU A 1 192 ? -14.422 23.688 14.508 1 88.31 192 GLU A O 1
ATOM 1453 N N . PRO A 1 193 ? -14.055 21.922 15.609 1 91.56 193 PRO A N 1
ATOM 1454 C CA . PRO A 1 193 ? -13.672 20.516 15.82 1 91.56 193 PRO A CA 1
ATOM 1455 C C . PRO A 1 193 ? -14.875 19.594 15.938 1 91.56 193 PRO A C 1
ATOM 1457 O O . PRO A 1 193 ? -14.727 18.406 16.25 1 91.56 193 PRO A O 1
ATOM 1460 N N . GLU A 1 194 ? -16.047 20.062 15.773 1 93.44 194 GLU A N 1
ATOM 1461 C CA . GLU A 1 194 ? -17.281 19.328 15.969 1 93.44 194 GLU A CA 1
ATOM 1462 C C . GLU A 1 194 ? -17.344 18.094 15.086 1 93.44 194 GLU A C 1
ATOM 1464 O O . GLU A 1 194 ? -17.75 17.016 15.531 1 93.44 194 GLU A O 1
ATOM 1469 N N . ALA A 1 195 ? -16.969 18.25 13.828 1 93.69 195 ALA A N 1
ATOM 1470 C CA . ALA A 1 195 ? -17 17.125 12.898 1 93.69 195 ALA A CA 1
ATOM 1471 C C . ALA A 1 195 ? -16.141 15.969 13.398 1 93.69 195 ALA A C 1
ATOM 1473 O O . ALA A 1 195 ? -16.578 14.812 13.406 1 93.69 195 ALA A O 1
ATOM 1474 N N . SER A 1 196 ? -14.93 16.281 13.859 1 93.56 196 SER A N 1
ATOM 1475 C CA . SER A 1 196 ? -14.016 15.258 14.367 1 93.56 196 SER A CA 1
ATOM 1476 C C . SER A 1 196 ? -14.578 14.594 15.625 1 93.56 196 SER A C 1
ATOM 1478 O O . SER A 1 196 ? -14.453 13.383 15.797 1 93.56 196 SER A O 1
ATOM 1480 N N . LYS A 1 197 ? -15.172 15.375 16.453 1 96.31 197 LYS A N 1
ATOM 1481 C CA . LYS A 1 197 ? -15.781 14.844 17.672 1 96.31 197 LYS A CA 1
ATOM 1482 C C . LYS A 1 197 ? -16.906 13.867 17.344 1 96.31 197 LYS A C 1
ATOM 1484 O O . LYS A 1 197 ? -17.031 12.82 17.984 1 96.31 197 LYS A O 1
ATOM 1489 N N . VAL A 1 198 ? -17.703 14.242 16.359 1 97.31 198 VAL A N 1
ATOM 1490 C CA . VAL A 1 198 ? -18.812 13.398 15.953 1 97.31 198 VAL A CA 1
ATOM 1491 C C . VAL A 1 198 ? -18.297 12.086 15.367 1 97.31 198 VAL A C 1
ATOM 1493 O O . VAL A 1 198 ? -18.797 11.008 15.695 1 97.31 198 VAL A O 1
ATOM 1496 N N . LEU A 1 199 ? -17.297 12.125 14.555 1 97.44 199 LEU A N 1
ATOM 1497 C CA . LEU A 1 199 ? -16.703 10.914 14 1 97.44 199 LEU A CA 1
ATOM 1498 C C . LEU A 1 199 ? -16.141 10.023 15.109 1 97.44 199 LEU A C 1
ATOM 1500 O O . LEU A 1 199 ? -16.328 8.805 15.086 1 97.44 199 LEU A O 1
ATOM 1504 N N . ASP A 1 200 ? -15.461 10.672 16.047 1 97.38 200 ASP A N 1
ATOM 1505 C CA . ASP A 1 200 ? -14.914 9.93 17.188 1 97.38 200 ASP A CA 1
ATOM 1506 C C . ASP A 1 200 ? -16.031 9.25 17.984 1 97.38 200 ASP A C 1
ATOM 1508 O O . ASP A 1 200 ? -15.891 8.086 18.375 1 97.38 200 ASP A O 1
ATOM 1512 N N . LYS A 1 201 ? -17.047 9.977 18.172 1 98.44 201 LYS A N 1
ATOM 1513 C CA . LYS A 1 201 ? -18.188 9.438 18.906 1 98.44 201 LYS A CA 1
ATOM 1514 C C . LYS A 1 201 ? -18.797 8.242 18.188 1 98.44 201 LYS A C 1
ATOM 1516 O O . LYS A 1 201 ? -19.062 7.207 18.812 1 98.44 201 LYS A O 1
ATOM 1521 N N . ILE A 1 202 ? -19 8.375 16.891 1 98.62 202 ILE A N 1
ATOM 1522 C CA . ILE A 1 202 ? -19.531 7.281 16.078 1 98.62 202 ILE A CA 1
ATOM 1523 C C . ILE A 1 202 ? -18.625 6.062 16.203 1 98.62 202 ILE A C 1
ATOM 1525 O O . ILE A 1 202 ? -19.094 4.953 16.484 1 98.62 202 ILE A O 1
ATOM 1529 N N . GLY A 1 203 ? -17.344 6.246 16.031 1 98.56 203 GLY A N 1
ATOM 1530 C CA . GLY A 1 203 ? -16.391 5.16 16.125 1 98.56 203 GLY A CA 1
ATOM 1531 C C . GLY A 1 203 ? -16.391 4.469 17.469 1 98.56 203 GLY A C 1
ATOM 1532 O O . GLY A 1 203 ? -16.406 3.238 17.547 1 98.56 203 GLY A O 1
ATOM 1533 N N . GLU A 1 204 ? -16.422 5.262 18.531 1 98.31 204 GLU A N 1
ATOM 1534 C CA . GLU A 1 204 ? -16.406 4.73 19.891 1 98.31 204 GLU A CA 1
ATOM 1535 C C . GLU A 1 204 ? -17.672 3.928 20.188 1 98.31 204 GLU A C 1
ATOM 1537 O O . GLU A 1 204 ? -17.609 2.865 20.812 1 98.31 204 GLU A O 1
ATOM 1542 N N . GLU A 1 205 ? -18.797 4.418 19.781 1 98.69 205 GLU A N 1
ATOM 1543 C CA . GLU A 1 205 ? -20.062 3.734 20.031 1 98.69 205 GLU A CA 1
ATOM 1544 C C . GLU A 1 205 ? -20.141 2.418 19.266 1 98.69 205 GLU A C 1
ATOM 1546 O O . GLU A 1 205 ? -20.594 1.404 19.797 1 98.69 205 GLU A O 1
ATOM 1551 N N . ILE A 1 206 ? -19.688 2.418 18.047 1 98.69 206 ILE A N 1
ATOM 1552 C CA . ILE A 1 206 ? -19.703 1.197 17.25 1 98.69 206 ILE A CA 1
ATOM 1553 C C . ILE A 1 206 ? -18.719 0.187 17.828 1 98.69 206 ILE A C 1
ATOM 1555 O O . ILE A 1 206 ? -19 -1.015 17.859 1 98.69 206 ILE A O 1
ATOM 1559 N N . LYS A 1 207 ? -17.594 0.658 18.297 1 98.19 207 LYS A N 1
ATOM 1560 C CA . LYS A 1 207 ? -16.578 -0.205 18.875 1 98.19 207 LYS A CA 1
ATOM 1561 C C . LYS A 1 207 ? -17.094 -0.92 20.125 1 98.19 207 LYS A C 1
ATOM 1563 O O . LYS A 1 207 ? -16.578 -1.97 20.5 1 98.19 207 LYS A O 1
ATOM 1568 N N . GLN A 1 208 ? -18.125 -0.4 20.766 1 98 208 GLN A N 1
ATOM 1569 C CA . GLN A 1 208 ? -18.688 -0.986 21.984 1 98 208 GLN A CA 1
ATOM 1570 C C . GLN A 1 208 ? -19.578 -2.18 21.641 1 98 208 GLN A C 1
ATOM 1572 O O . GLN A 1 208 ? -19.953 -2.949 22.531 1 98 208 GLN A O 1
ATOM 1577 N N . LYS A 1 209 ? -19.875 -2.303 20.391 1 97.69 209 LYS A N 1
ATOM 1578 C CA . LYS A 1 209 ? -20.719 -3.432 20 1 97.69 209 LYS A CA 1
ATOM 1579 C C . LYS A 1 209 ? -19.953 -4.75 20.141 1 97.69 209 LYS A C 1
ATOM 1581 O O . LYS A 1 209 ? -18.75 -4.801 19.922 1 97.69 209 LYS A O 1
ATOM 1586 N N . GLU A 1 210 ? -20.703 -5.738 20.453 1 96.06 210 GLU A N 1
ATOM 1587 C CA . GLU A 1 210 ? -20.109 -7.055 20.672 1 96.06 210 GLU A CA 1
ATOM 1588 C C . GLU A 1 210 ? -19.391 -7.543 19.406 1 96.06 210 GLU A C 1
ATOM 1590 O O . GLU A 1 210 ? -19.938 -7.488 18.312 1 96.06 210 GLU A O 1
ATOM 1595 N N . GLY A 1 211 ? -18.141 -7.945 19.641 1 96.5 211 GLY A N 1
ATOM 1596 C CA . GLY A 1 211 ? -17.375 -8.555 18.562 1 96.5 211 GLY A CA 1
ATOM 1597 C C . GLY A 1 211 ? -16.578 -7.551 17.75 1 96.5 211 GLY A C 1
ATOM 1598 O O . GLY A 1 211 ? -15.773 -7.93 16.906 1 96.5 211 GLY A O 1
ATOM 1599 N N . ILE A 1 212 ? -16.875 -6.273 17.938 1 98.5 212 ILE A N 1
ATOM 1600 C CA . ILE A 1 212 ? -16.125 -5.242 17.219 1 98.5 212 ILE A CA 1
ATOM 1601 C C . ILE A 1 212 ? -14.859 -4.891 17.984 1 98.5 212 ILE A C 1
ATOM 1603 O O . ILE A 1 212 ? -14.914 -4.594 19.188 1 98.5 212 ILE A O 1
ATOM 1607 N N . LEU A 1 213 ? -13.734 -4.938 17.359 1 98.19 213 LEU A N 1
ATOM 1608 C CA . LEU A 1 213 ? -12.453 -4.836 18.047 1 98.19 213 LEU A CA 1
ATOM 1609 C C . LEU A 1 213 ? -11.797 -3.486 17.766 1 98.19 213 LEU A C 1
ATOM 1611 O O . LEU A 1 213 ? -11.078 -2.959 18.625 1 98.19 213 LEU A O 1
ATOM 1615 N N . GLU A 1 214 ? -11.969 -2.932 16.609 1 98.38 214 GLU A N 1
ATOM 1616 C CA . GLU A 1 214 ? -11.398 -1.643 16.234 1 98.38 214 GLU A CA 1
ATOM 1617 C C . GLU A 1 214 ? -12.25 -0.959 15.164 1 98.38 214 GLU A C 1
ATOM 1619 O O . GLU A 1 214 ? -12.797 -1.623 14.289 1 98.38 214 GLU A O 1
ATOM 1624 N N . VAL A 1 215 ? -12.406 0.32 15.266 1 98.81 215 VAL A N 1
ATOM 1625 C CA . VAL A 1 215 ? -13.125 1.142 14.297 1 98.81 215 VAL A CA 1
ATOM 1626 C C . VAL A 1 215 ? -12.32 2.402 13.984 1 98.81 215 VAL A C 1
ATOM 1628 O O . VAL A 1 215 ? -12 3.178 14.891 1 98.81 215 VAL A O 1
ATOM 1631 N N . LEU A 1 216 ? -11.961 2.592 12.766 1 98.44 216 LEU A N 1
ATOM 1632 C CA . LEU A 1 216 ? -11.273 3.795 12.312 1 98.44 216 LEU A CA 1
ATOM 1633 C C . LEU A 1 216 ? -12.055 4.484 11.195 1 98.44 216 LEU A C 1
ATOM 1635 O O . LEU A 1 216 ? -12.422 3.846 10.211 1 98.44 216 LEU A O 1
ATOM 1639 N N . LEU A 1 217 ? -12.328 5.73 11.398 1 98.38 217 LEU A N 1
ATOM 1640 C CA . LEU A 1 217 ? -13.125 6.527 10.469 1 98.38 217 LEU A CA 1
ATOM 1641 C C . LEU A 1 217 ? -12.359 7.773 10.031 1 98.38 217 LEU A C 1
ATOM 1643 O O . LEU A 1 217 ? -11.719 8.43 10.852 1 98.38 217 LEU A O 1
ATOM 1647 N N . HIS A 1 218 ? -12.406 8.062 8.75 1 97.38 218 HIS A N 1
ATOM 1648 C CA . HIS A 1 218 ? -11.828 9.305 8.242 1 97.38 218 HIS A CA 1
ATOM 1649 C C . HIS A 1 218 ? -12.641 9.859 7.074 1 97.38 218 HIS A C 1
ATOM 1651 O O . HIS A 1 218 ? -12.984 9.117 6.148 1 97.38 218 HIS A O 1
ATOM 1657 N N . HIS A 1 219 ? -12.922 11.078 7.113 1 96.81 219 HIS A N 1
ATOM 1658 C CA . HIS A 1 219 ? -13.602 11.789 6.031 1 96.81 219 HIS A CA 1
ATOM 1659 C C . HIS A 1 219 ? -12.758 12.953 5.527 1 96.81 219 HIS A C 1
ATOM 1661 O O . HIS A 1 219 ? -12.422 13.859 6.293 1 96.81 219 HIS A O 1
ATOM 1667 N N . LYS A 1 220 ? -12.469 12.906 4.277 1 94.5 220 LYS A N 1
ATOM 1668 C CA . LYS A 1 220 ? -11.703 13.984 3.662 1 94.5 220 LYS A CA 1
ATOM 1669 C C . LYS A 1 220 ? -12.555 15.234 3.482 1 94.5 220 LYS A C 1
ATOM 1671 O O . LYS A 1 220 ? -13.781 15.148 3.412 1 94.5 220 LYS A O 1
ATOM 1676 N N . THR A 1 221 ? -11.945 16.359 3.406 1 92.81 221 THR A N 1
ATOM 1677 C CA . THR A 1 221 ? -12.602 17.625 3.121 1 92.81 221 THR A CA 1
ATOM 1678 C C . THR A 1 221 ? -11.82 18.406 2.064 1 92.81 221 THR A C 1
ATOM 1680 O O . THR A 1 221 ? -10.758 17.969 1.619 1 92.81 221 THR A O 1
ATOM 1683 N N . GLY A 1 222 ? -12.406 19.531 1.645 1 91.56 222 GLY A N 1
ATOM 1684 C CA . GLY A 1 222 ? -11.828 20.312 0.56 1 91.56 222 GLY A CA 1
ATOM 1685 C C . GLY A 1 222 ? -12.281 19.844 -0.812 1 91.56 222 GLY A C 1
ATOM 1686 O O . GLY A 1 222 ? -13.359 19.281 -0.957 1 91.56 222 GLY A O 1
ATOM 1687 N N . VAL A 1 223 ? -11.445 20.234 -1.803 1 92.38 223 VAL A N 1
ATOM 1688 C CA . VAL A 1 223 ? -11.766 19.859 -3.176 1 92.38 223 VAL A CA 1
ATOM 1689 C C . VAL A 1 223 ? -11.336 18.422 -3.436 1 92.38 223 VAL A C 1
ATOM 1691 O O . VAL A 1 223 ? -10.164 18.078 -3.275 1 92.38 223 VAL A O 1
ATOM 1694 N N . ILE A 1 224 ? -12.281 17.625 -3.775 1 94.12 224 ILE A N 1
ATOM 1695 C CA . ILE A 1 224 ? -12.047 16.234 -4.117 1 94.12 224 ILE A CA 1
ATOM 1696 C C . ILE A 1 224 ? -12.398 15.992 -5.582 1 94.12 224 ILE A C 1
ATOM 1698 O O . ILE A 1 224 ? -13.531 16.234 -6.004 1 94.12 224 ILE A O 1
ATOM 1702 N N . GLU A 1 225 ? -11.422 15.492 -6.371 1 93.75 225 GLU A N 1
ATOM 1703 C CA . GLU A 1 225 ? -11.641 15.25 -7.793 1 93.75 225 GLU A CA 1
ATOM 1704 C C . GLU A 1 225 ? -12.5 14 -8.008 1 93.75 225 GLU A C 1
ATOM 1706 O O . GLU A 1 225 ? -12.523 13.102 -7.168 1 93.75 225 GLU A O 1
ATOM 1711 N N . ALA A 1 226 ? -13.172 14 -9.148 1 93.5 226 ALA A N 1
ATOM 1712 C CA . ALA A 1 226 ? -13.922 12.797 -9.516 1 93.5 226 ALA A CA 1
ATOM 1713 C C . ALA A 1 226 ? -13.023 11.562 -9.508 1 93.5 226 ALA A C 1
ATOM 1715 O O . ALA A 1 226 ? -11.883 11.617 -9.984 1 93.5 226 ALA A O 1
ATOM 1716 N N . GLY A 1 227 ? -13.5 10.469 -8.898 1 94.81 227 GLY A N 1
ATOM 1717 C CA . GLY A 1 227 ? -12.75 9.227 -8.836 1 94.81 227 GLY A CA 1
ATOM 1718 C C . GLY A 1 227 ? -11.922 9.094 -7.566 1 94.81 227 GLY A C 1
ATOM 1719 O O . GLY A 1 227 ? -11.414 8.016 -7.262 1 94.81 227 GLY A O 1
ATOM 1720 N N . GLU A 1 228 ? -11.789 10.195 -6.832 1 95.75 228 GLU A N 1
ATOM 1721 C CA . GLU A 1 228 ? -10.992 10.172 -5.613 1 95.75 228 GLU A CA 1
ATOM 1722 C C . GLU A 1 228 ? -11.812 9.68 -4.422 1 95.75 228 GLU A C 1
ATOM 1724 O O . GLU A 1 228 ? -13.039 9.766 -4.434 1 95.75 228 GLU A O 1
ATOM 1729 N N . ASP A 1 229 ? -11.117 9.188 -3.484 1 97.19 229 ASP A N 1
ATOM 1730 C CA . ASP A 1 229 ? -11.742 8.719 -2.246 1 97.19 229 ASP A CA 1
ATOM 1731 C C . ASP A 1 229 ? -12.141 9.898 -1.361 1 97.19 229 ASP A C 1
ATOM 1733 O O . ASP A 1 229 ? -11.453 10.922 -1.325 1 97.19 229 ASP A O 1
ATOM 1737 N N . ILE A 1 230 ? -13.211 9.695 -0.601 1 96.38 230 ILE A N 1
ATOM 1738 C CA . ILE A 1 230 ? -13.68 10.789 0.243 1 96.38 230 ILE A CA 1
ATOM 1739 C C . ILE A 1 230 ? -13.852 10.297 1.678 1 96.38 230 ILE A C 1
ATOM 1741 O O . ILE A 1 230 ? -13.695 11.062 2.629 1 96.38 230 ILE A O 1
ATOM 1745 N N . VAL A 1 231 ? -14.195 9.062 1.849 1 97.62 231 VAL A N 1
ATO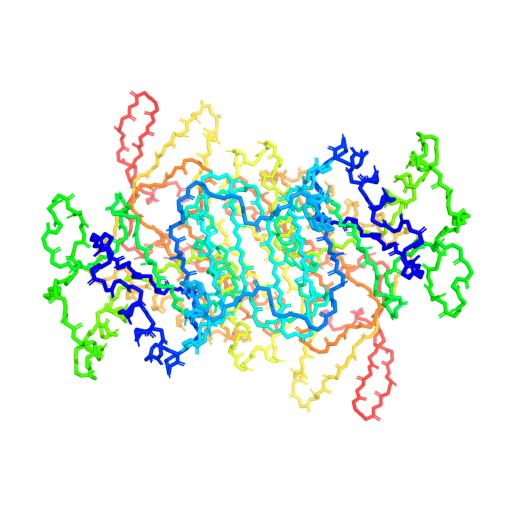M 1746 C CA . VAL A 1 231 ? -14.414 8.516 3.184 1 97.62 231 VAL A CA 1
ATOM 1747 C C . VAL A 1 231 ? -13.75 7.148 3.301 1 97.62 231 VAL A C 1
ATOM 1749 O O . VAL A 1 231 ? -13.828 6.332 2.381 1 97.62 231 VAL A O 1
ATOM 1752 N N . TYR A 1 232 ? -13.047 6.93 4.387 1 98.56 232 TYR A N 1
ATOM 1753 C CA . TYR A 1 232 ? -12.508 5.625 4.738 1 98.56 232 TYR A CA 1
ATOM 1754 C C . TYR A 1 232 ? -13.117 5.109 6.039 1 98.56 232 TYR A C 1
ATOM 1756 O O . TYR A 1 232 ? -13.195 5.84 7.027 1 98.56 232 TYR A O 1
ATOM 1764 N N . ILE A 1 233 ? -13.555 3.887 6.035 1 98.88 233 ILE A N 1
ATOM 1765 C CA . ILE A 1 233 ? -13.953 3.146 7.227 1 98.88 233 ILE A CA 1
ATOM 1766 C C . ILE A 1 233 ? -13.188 1.827 7.297 1 98.88 233 ILE A C 1
ATOM 1768 O O . ILE A 1 233 ? -13.125 1.084 6.312 1 98.88 233 ILE A O 1
ATOM 1772 N N . VAL A 1 234 ? -12.578 1.565 8.367 1 98.88 234 VAL A N 1
ATOM 1773 C CA . VAL A 1 234 ? -11.898 0.302 8.633 1 98.88 234 VAL A CA 1
ATOM 1774 C C . VAL A 1 234 ? -12.414 -0.29 9.945 1 98.88 234 VAL A C 1
ATOM 1776 O O . VAL A 1 234 ? -12.336 0.349 11 1 98.88 234 VAL A O 1
ATOM 1779 N N . ILE A 1 235 ? -12.914 -1.459 9.898 1 98.88 235 ILE A N 1
ATOM 1780 C CA . ILE A 1 235 ? -13.43 -2.111 11.102 1 98.88 235 ILE A CA 1
ATOM 1781 C C . ILE A 1 235 ? -12.836 -3.518 11.211 1 98.88 235 ILE A C 1
ATOM 1783 O O . ILE A 1 235 ? -12.859 -4.285 10.25 1 98.88 235 ILE A O 1
ATOM 1787 N N . ALA A 1 236 ? -12.258 -3.809 12.305 1 98.69 236 ALA A N 1
ATOM 1788 C CA . ALA A 1 236 ? -11.836 -5.16 12.664 1 98.69 236 ALA A CA 1
ATOM 1789 C C . ALA A 1 236 ? -12.836 -5.82 13.602 1 98.69 236 ALA A C 1
ATOM 1791 O O . ALA A 1 236 ? -13.32 -5.191 14.547 1 98.69 236 ALA A O 1
ATOM 1792 N N . SER A 1 237 ? -13.188 -7.027 13.352 1 98.38 237 SER A N 1
ATOM 1793 C CA . SER A 1 237 ? -14.148 -7.75 14.18 1 98.38 237 SER A CA 1
ATOM 1794 C C . SER A 1 237 ? -13.68 -9.172 14.461 1 98.38 237 SER A C 1
ATOM 1796 O O . SER A 1 237 ? -12.836 -9.711 13.734 1 98.38 237 SER A O 1
ATOM 1798 N N . ALA A 1 238 ? -14.188 -9.695 15.484 1 96.69 238 ALA A N 1
ATOM 1799 C CA . ALA A 1 238 ? -13.844 -11.062 15.867 1 96.69 238 ALA A CA 1
ATOM 1800 C C . ALA A 1 238 ? -14.398 -12.062 14.859 1 96.69 238 ALA A C 1
ATOM 1802 O O . ALA A 1 238 ? -13.727 -13.039 14.508 1 96.69 238 ALA A O 1
ATOM 1803 N N . HIS A 1 239 ? -15.633 -11.766 14.414 1 94.75 239 HIS A N 1
ATOM 1804 C CA . HIS A 1 239 ? -16.266 -12.625 13.43 1 94.75 239 HIS A CA 1
ATOM 1805 C C . HIS A 1 239 ? -16.844 -11.82 12.273 1 94.75 239 HIS A C 1
ATOM 1807 O O . HIS A 1 239 ? -17.078 -10.609 12.414 1 94.75 239 HIS A O 1
ATOM 1813 N N . ARG A 1 240 ? -17.078 -12.562 11.219 1 93.12 240 ARG A N 1
ATOM 1814 C CA . ARG A 1 240 ? -17.531 -11.906 9.992 1 93.12 240 ARG A CA 1
ATOM 1815 C C . ARG A 1 240 ? -18.938 -11.352 10.156 1 93.12 240 ARG A C 1
ATOM 1817 O O . ARG A 1 240 ? -19.281 -10.312 9.578 1 93.12 240 ARG A O 1
ATOM 1824 N N . ALA A 1 241 ? -19.766 -11.953 10.938 1 91.81 241 ALA A N 1
ATOM 1825 C CA . ALA A 1 241 ? -21.188 -11.633 11.008 1 91.81 241 ALA A CA 1
ATOM 1826 C C . ALA A 1 241 ? -21.406 -10.227 11.555 1 91.81 241 ALA A C 1
ATOM 1828 O O . ALA A 1 241 ? -22.328 -9.523 11.125 1 91.81 241 ALA A O 1
ATOM 1829 N N . GLU A 1 242 ? -20.547 -9.797 12.469 1 95.44 242 GLU A N 1
ATOM 1830 C CA . GLU A 1 242 ? -20.719 -8.5 13.117 1 95.44 242 GLU A CA 1
ATOM 1831 C C . GLU A 1 242 ? -20.172 -7.375 12.242 1 95.44 242 GLU A C 1
ATOM 1833 O O . GLU A 1 242 ? -20.484 -6.207 12.461 1 95.44 242 GLU A O 1
ATOM 1838 N N . LEU A 1 243 ? -19.422 -7.711 11.266 1 97.12 243 LEU A N 1
ATOM 1839 C CA . LEU A 1 243 ? -18.641 -6.75 10.492 1 97.12 243 LEU A CA 1
ATOM 1840 C C . LEU A 1 243 ? -19.547 -5.938 9.57 1 97.12 243 LEU A C 1
ATOM 1842 O O . LEU A 1 243 ? -19.469 -4.707 9.555 1 97.12 243 LEU A O 1
ATOM 1846 N N . PHE A 1 244 ? -20.469 -6.586 8.891 1 96.56 244 PHE A N 1
ATOM 1847 C CA . PHE A 1 244 ? -21.219 -5.965 7.801 1 96.56 244 PHE A CA 1
ATOM 1848 C C . PHE A 1 244 ? -22.234 -4.965 8.344 1 96.56 244 PHE A C 1
ATOM 1850 O O . PHE A 1 244 ? -22.281 -3.816 7.891 1 96.56 244 PHE A O 1
ATOM 1857 N N . PRO A 1 245 ? -23 -5.367 9.398 1 96.62 245 PRO A N 1
ATOM 1858 C CA . PRO A 1 245 ? -23.875 -4.355 9.984 1 96.62 245 PRO A CA 1
ATOM 1859 C C . PRO A 1 245 ? -23.109 -3.156 10.547 1 96.62 245 PRO A C 1
ATOM 1861 O O . PRO A 1 245 ? -23.609 -2.025 10.477 1 96.62 245 PRO A O 1
ATOM 1864 N N . ALA A 1 246 ? -21.953 -3.393 11.102 1 98.12 246 ALA A N 1
ATOM 1865 C CA . ALA A 1 246 ? -21.141 -2.314 11.672 1 98.12 246 ALA A CA 1
ATOM 1866 C C . ALA A 1 246 ? -20.672 -1.347 10.586 1 98.12 246 ALA A C 1
ATOM 1868 O O . ALA A 1 246 ? -20.719 -0.128 10.773 1 98.12 246 ALA A O 1
ATOM 1869 N N . LEU A 1 247 ? -20.25 -1.879 9.453 1 98.12 247 LEU A N 1
ATOM 1870 C CA . LEU A 1 247 ? -19.828 -1.051 8.328 1 98.12 247 LEU A CA 1
ATOM 1871 C C . LEU A 1 247 ? -20.984 -0.187 7.828 1 98.12 247 LEU A C 1
ATOM 1873 O O . LEU A 1 247 ? -20.812 1.02 7.633 1 98.12 247 LEU A O 1
ATOM 1877 N N . SER A 1 248 ? -22.078 -0.878 7.656 1 97.88 248 SER A N 1
ATOM 1878 C CA . SER A 1 248 ? -23.266 -0.179 7.176 1 97.88 248 SER A CA 1
ATOM 1879 C C . SER A 1 248 ? -23.688 0.924 8.141 1 97.88 248 SER A C 1
ATOM 1881 O O . SER A 1 248 ? -23.938 2.059 7.727 1 97.88 248 SER A O 1
ATOM 1883 N N . GLU A 1 249 ? -23.719 0.588 9.398 1 98.31 249 GLU A N 1
ATOM 1884 C CA . GLU A 1 249 ? -24.094 1.575 10.406 1 98.31 249 GLU A CA 1
ATOM 1885 C C . GLU A 1 249 ? -23.125 2.758 10.406 1 98.31 249 GLU A C 1
ATOM 1887 O O . GLU A 1 249 ? -23.547 3.91 10.508 1 98.31 249 GLU A O 1
ATOM 1892 N N . ALA A 1 250 ? -21.828 2.527 10.32 1 98.56 250 ALA A N 1
ATOM 1893 C CA . ALA A 1 250 ? -20.812 3.574 10.367 1 98.56 250 ALA A CA 1
ATOM 1894 C C . ALA A 1 250 ? -21.047 4.613 9.273 1 98.56 250 ALA A C 1
ATOM 1896 O O . ALA A 1 250 ? -21.125 5.812 9.555 1 98.56 250 ALA A O 1
ATOM 1897 N N . ILE A 1 251 ? -21.219 4.137 8.047 1 98.31 251 ILE A N 1
ATOM 1898 C CA . ILE A 1 251 ? -21.328 5.086 6.941 1 98.31 251 ILE A CA 1
ATOM 1899 C C . ILE A 1 251 ? -22.672 5.816 7.027 1 98.31 251 ILE A C 1
ATOM 1901 O O . ILE A 1 251 ? -22.75 7.012 6.73 1 98.31 251 ILE A O 1
ATOM 1905 N N . GLU A 1 252 ? -23.734 5.109 7.48 1 97.88 252 GLU A N 1
ATOM 1906 C CA . GLU A 1 252 ? -25.031 5.758 7.621 1 97.88 252 GLU A CA 1
ATOM 1907 C C . GLU A 1 252 ? -24.984 6.852 8.688 1 97.88 252 GLU A C 1
ATOM 1909 O O . GLU A 1 252 ? -25.547 7.938 8.484 1 97.88 252 GLU A O 1
ATOM 1914 N N . ARG A 1 253 ? -24.359 6.566 9.734 1 98.31 253 ARG A N 1
ATOM 1915 C CA . ARG A 1 253 ? -24.266 7.547 10.812 1 98.31 253 ARG A CA 1
ATOM 1916 C C . ARG A 1 253 ? -23.391 8.727 10.406 1 98.31 253 ARG A C 1
ATOM 1918 O O . ARG A 1 253 ? -23.688 9.875 10.734 1 98.31 253 ARG A O 1
ATOM 1925 N N . ILE A 1 254 ? -22.266 8.469 9.703 1 97.56 254 ILE A N 1
ATOM 1926 C CA . ILE A 1 254 ? -21.406 9.555 9.234 1 97.56 254 ILE A CA 1
ATOM 1927 C C . ILE A 1 254 ? -22.219 10.508 8.359 1 97.56 254 ILE A C 1
ATOM 1929 O O . ILE A 1 254 ? -22.156 11.727 8.547 1 97.56 254 ILE A O 1
ATOM 1933 N N . LYS A 1 255 ? -23.031 9.977 7.512 1 95 255 LYS A N 1
ATOM 1934 C CA . LYS A 1 255 ? -23.812 10.781 6.578 1 95 255 LYS A CA 1
ATOM 1935 C C . LYS A 1 255 ? -24.922 11.547 7.305 1 95 255 LYS A C 1
ATOM 1937 O O . LYS A 1 255 ? -25.234 12.68 6.945 1 95 255 LYS A O 1
ATOM 1942 N N . ALA A 1 256 ? -25.438 10.93 8.305 1 96.25 256 ALA A N 1
ATOM 1943 C CA . ALA A 1 256 ? -26.578 11.508 8.992 1 96.25 256 ALA A CA 1
ATOM 1944 C C . ALA A 1 256 ? -26.141 12.5 10.062 1 96.25 256 ALA A C 1
ATOM 1946 O O . ALA A 1 256 ? -26.812 13.516 10.289 1 96.25 256 ALA A O 1
ATOM 1947 N N . GLU A 1 257 ? -25.016 12.195 10.719 1 96.94 257 GLU A N 1
ATOM 1948 C CA . GLU A 1 257 ? -24.719 12.891 11.969 1 96.94 257 GLU A CA 1
ATOM 1949 C C . GLU A 1 257 ? -23.547 13.852 11.797 1 96.94 257 GLU A C 1
ATOM 1951 O O . GLU A 1 257 ? -23.453 14.852 12.516 1 96.94 257 GLU A O 1
ATOM 1956 N N . ALA A 1 258 ? -22.562 13.539 10.93 1 94.44 258 ALA A N 1
ATOM 1957 C CA . ALA A 1 258 ? -21.375 14.367 10.82 1 94.44 258 ALA A CA 1
ATOM 1958 C C . ALA A 1 258 ? -21.672 15.695 10.141 1 94.44 258 ALA A C 1
ATOM 1960 O O . ALA A 1 258 ? -22.328 15.727 9.094 1 94.44 258 ALA A O 1
ATOM 1961 N N . PRO A 1 259 ? -21.359 16.812 10.742 1 94.75 259 PRO A N 1
ATOM 1962 C CA . PRO A 1 259 ? -21.578 18.125 10.125 1 94.75 259 PRO A CA 1
ATOM 1963 C C . PRO A 1 259 ? -20.641 18.391 8.945 1 94.75 259 PRO A C 1
ATOM 1965 O O . PRO A 1 259 ? -19.781 19.266 9.023 1 94.75 259 PRO A O 1
ATOM 1968 N N . ILE A 1 260 ? -20.734 17.656 7.871 1 91.81 260 ILE A N 1
ATOM 1969 C CA . ILE A 1 260 ? -19.984 17.766 6.625 1 91.81 260 ILE A CA 1
ATOM 1970 C C . ILE A 1 260 ? -20.922 18.062 5.469 1 91.81 260 ILE A C 1
ATOM 1972 O O . ILE A 1 260 ? -21.938 17.359 5.293 1 91.81 260 ILE A O 1
ATOM 1976 N N . TRP A 1 261 ? -20.594 19.125 4.672 1 89.88 261 TRP A N 1
ATOM 1977 C CA . TRP A 1 261 ? -21.484 19.547 3.59 1 89.88 261 TRP A CA 1
ATOM 1978 C C . TRP A 1 261 ? -20.75 19.531 2.252 1 89.88 261 TRP A C 1
ATOM 1980 O O . TRP A 1 261 ? -19.531 19.734 2.193 1 89.88 261 TRP A O 1
ATOM 1990 N N . LYS A 1 262 ? -21.531 19.172 1.253 1 86.69 262 LYS A N 1
ATOM 1991 C CA . LYS A 1 262 ? -20.922 19.078 -0.071 1 86.69 262 LYS A CA 1
ATOM 1992 C C . LYS A 1 262 ? -21.422 20.203 -0.983 1 86.69 262 LYS A C 1
ATOM 1994 O O . LYS A 1 262 ? -22.594 20.578 -0.918 1 86.69 262 LYS A O 1
ATOM 1999 N N . LYS A 1 263 ? -20.516 20.828 -1.687 1 82.81 263 LYS A N 1
ATOM 2000 C CA . LYS A 1 263 ? -20.812 21.719 -2.801 1 82.81 263 LYS A CA 1
ATOM 2001 C C . LYS A 1 263 ? -20.422 21.078 -4.133 1 82.81 263 LYS A C 1
ATOM 2003 O O . LYS A 1 263 ? -19.297 20.609 -4.297 1 82.81 263 LYS A O 1
ATOM 2008 N N . GLU A 1 264 ? -21.438 20.859 -5.047 1 75.19 264 GLU A N 1
ATOM 2009 C CA . GLU A 1 264 ? -21.203 20.156 -6.309 1 75.19 264 GLU A CA 1
ATOM 2010 C C . GLU A 1 264 ? -20.938 21.141 -7.441 1 75.19 264 GLU A C 1
ATOM 2012 O O . GLU A 1 264 ? -21.547 22.203 -7.516 1 75.19 264 GLU A O 1
ATOM 2017 N N . PHE A 1 265 ? -19.844 20.859 -8.117 1 70.19 265 PHE A N 1
ATOM 2018 C CA . PHE A 1 265 ? -19.516 21.594 -9.328 1 70.19 265 PHE A CA 1
ATOM 2019 C C . PHE A 1 265 ? -19.688 20.703 -10.562 1 70.19 265 PHE A C 1
ATOM 2021 O O . PHE A 1 265 ? -19.125 19.625 -10.641 1 70.19 265 PHE A O 1
ATOM 2028 N N . THR A 1 266 ? -20.859 20.828 -11.297 1 63.22 266 THR A N 1
ATOM 2029 C CA . THR A 1 266 ? -20.984 20.109 -12.555 1 63.22 266 THR A CA 1
ATOM 2030 C C . THR A 1 266 ? -20.438 20.938 -13.719 1 63.22 266 THR A C 1
ATOM 2032 O O . THR A 1 266 ? -20.219 22.141 -13.586 1 63.22 266 THR A O 1
ATOM 2035 N N . GLU A 1 267 ? -19.828 20.328 -14.773 1 60.84 267 GLU A N 1
ATOM 2036 C CA . GLU A 1 267 ? -19.406 21.078 -15.945 1 60.84 267 GLU A CA 1
ATOM 2037 C C . GLU A 1 267 ? -20.406 22.172 -16.312 1 60.84 267 GLU A C 1
ATOM 2039 O O . GLU A 1 267 ? -20.047 23.188 -16.875 1 60.84 267 GLU A O 1
ATOM 2044 N N . LYS A 1 268 ? -21.734 22 -16.016 1 55.41 268 LYS A N 1
ATOM 2045 C CA . LYS A 1 268 ? -22.672 23.016 -16.484 1 55.41 268 LYS A CA 1
ATOM 2046 C C . LYS A 1 268 ? -22.938 24.062 -15.414 1 55.41 268 LYS A C 1
ATOM 2048 O O . LYS A 1 268 ? -23.172 25.234 -15.727 1 55.41 268 LYS A O 1
ATOM 2053 N N . GLU A 1 269 ? -23.188 23.578 -14.117 1 55.28 269 GLU A N 1
ATOM 2054 C CA . GLU A 1 269 ? -23.641 24.531 -13.117 1 55.28 269 GLU A CA 1
ATOM 2055 C C . GLU A 1 269 ? -23.141 24.156 -11.727 1 55.28 269 GLU A C 1
ATOM 2057 O O . GLU A 1 269 ? -22.891 22.984 -11.445 1 55.28 269 GLU A O 1
ATOM 2062 N N . GLU A 1 270 ? -22.75 25.156 -10.945 1 57.25 270 GLU A N 1
ATOM 2063 C CA . GLU A 1 270 ? -22.359 25.047 -9.539 1 57.25 270 GLU A CA 1
ATOM 2064 C C . GLU A 1 270 ? -23.594 24.953 -8.633 1 57.25 270 GLU A C 1
ATOM 2066 O O . GLU A 1 270 ? -24.531 25.75 -8.773 1 57.25 270 GLU A O 1
ATOM 2071 N N . PHE A 1 271 ? -24.031 23.812 -8.023 1 57.5 271 PHE A N 1
ATOM 2072 C CA . PHE A 1 271 ? -25.141 23.891 -7.07 1 57.5 271 PHE A CA 1
ATOM 2073 C C . PHE A 1 271 ? -24.812 23.125 -5.789 1 57.5 271 PHE A C 1
ATOM 2075 O O . PHE A 1 271 ? -23.984 22.203 -5.805 1 57.5 271 PHE A O 1
ATOM 2082 N N . TRP A 1 272 ? -25.203 23.672 -4.613 1 50.66 272 TRP A N 1
ATOM 2083 C CA . TRP A 1 272 ? -25.047 23.109 -3.283 1 50.66 272 TRP A CA 1
ATOM 2084 C C . TRP A 1 272 ? -26.062 21.984 -3.043 1 50.66 272 TRP A C 1
ATOM 2086 O O . TRP A 1 272 ? -27.234 22.125 -3.396 1 50.66 272 TRP A O 1
ATOM 2096 N N . VAL A 1 273 ? -25.688 20.703 -2.961 1 51 273 VAL A N 1
ATOM 2097 C CA . VAL A 1 273 ? -26.672 19.656 -2.641 1 51 273 VAL A CA 1
ATOM 2098 C C . VAL A 1 273 ? -26.531 19.266 -1.173 1 51 273 VAL A C 1
ATOM 2100 O O . VAL A 1 273 ? -25.422 19.031 -0.682 1 51 273 VAL A O 1
ATOM 2103 N N . HIS A 1 274 ? -27.406 19.578 -0.291 1 42.62 274 HIS A N 1
ATOM 2104 C CA . HIS A 1 274 ? -27.531 19.031 1.056 1 42.62 274 HIS A CA 1
ATOM 2105 C C . HIS A 1 274 ? -27.875 17.547 1.019 1 42.62 274 HIS A C 1
ATOM 2107 O O . HIS A 1 274 ? -28.844 17.141 0.349 1 42.62 274 HIS A O 1
ATOM 2113 N N . ASP A 1 275 ? -27.016 16.719 1.162 1 41.47 275 ASP A N 1
ATOM 2114 C CA . ASP A 1 275 ? -27.141 15.273 1.066 1 41.47 275 ASP A CA 1
ATOM 2115 C C . ASP A 1 275 ? -28.266 14.758 1.953 1 41.47 275 ASP A C 1
ATOM 2117 O O . ASP A 1 275 ? -28.391 13.555 2.186 1 41.47 275 ASP A O 1
ATOM 2121 N N . ARG A 1 276 ? -29.031 15.477 2.729 1 34.81 276 ARG A N 1
ATOM 2122 C CA . ARG A 1 276 ? -30.109 14.891 3.531 1 34.81 276 ARG A CA 1
ATOM 2123 C C . ARG A 1 276 ? -31.125 14.172 2.646 1 34.81 276 ARG A C 1
ATOM 2125 O O . ARG A 1 276 ? -31.891 13.336 3.125 1 34.81 276 ARG A O 1
ATOM 2132 N N . GLU A 1 277 ? -31.562 14.539 1.478 1 33.75 277 GLU A N 1
ATOM 2133 C CA . GLU A 1 277 ? -32.781 14.055 0.819 1 33.75 277 GLU A CA 1
ATOM 2134 C C . GLU A 1 277 ? -32.531 12.734 0.102 1 33.75 277 GLU A C 1
ATOM 2136 O O . GLU A 1 277 ? -33.469 12.016 -0.245 1 33.75 277 GLU A O 1
ATOM 2141 N N . HIS A 1 278 ? -31.547 12.445 -0.728 1 30.98 278 HIS A N 1
ATOM 2142 C CA . HIS A 1 278 ? -31.594 11.156 -1.413 1 30.98 278 HIS A CA 1
ATOM 2143 C C . HIS A 1 278 ? -31.016 10.039 -0.543 1 30.98 278 HIS A C 1
ATOM 2145 O O . HIS A 1 278 ? -30.5 9.047 -1.06 1 30.98 278 HIS A O 1
ATOM 2151 N N . ALA A 1 279 ? -31.125 10.078 0.629 1 26.53 279 ALA A N 1
ATOM 2152 C CA . ALA A 1 279 ? -31.141 8.883 1.472 1 26.53 279 ALA A CA 1
ATOM 2153 C C . ALA A 1 279 ? -32.188 7.883 0.982 1 26.53 279 ALA A C 1
ATOM 2155 O O . ALA A 1 279 ? -33.281 8.266 0.61 1 26.53 279 ALA A O 1
ATOM 2156 N N . MET B 1 1 ? -3.07 -8.367 -8.492 1 91.94 1 MET B N 1
ATOM 2157 C CA . MET B 1 1 ? -2.35 -9.625 -8.656 1 91.94 1 MET B CA 1
ATOM 2158 C C . MET B 1 1 ? -1.088 -9.422 -9.484 1 91.94 1 MET B C 1
ATOM 2160 O O . MET B 1 1 ? -0.99 -8.469 -10.258 1 91.94 1 MET B O 1
ATOM 2164 N N . MET B 1 2 ? -0.062 -10.258 -9.234 1 97.56 2 MET B N 1
ATOM 2165 C CA . MET B 1 2 ? 1.262 -10.117 -9.828 1 97.56 2 MET B CA 1
ATOM 2166 C C . MET B 1 2 ? 1.892 -11.484 -10.086 1 97.56 2 MET B C 1
ATOM 2168 O O . MET B 1 2 ? 1.869 -12.359 -9.211 1 97.56 2 MET B O 1
ATOM 2172 N N . LYS B 1 3 ? 2.414 -11.734 -11.336 1 98.38 3 LYS B N 1
ATOM 2173 C CA . LYS B 1 3 ? 3.18 -12.945 -11.625 1 98.38 3 LYS B CA 1
ATOM 2174 C C . LYS B 1 3 ? 4.648 -12.773 -11.25 1 98.38 3 LYS B C 1
ATOM 2176 O O . LYS B 1 3 ? 5.238 -11.719 -11.508 1 98.38 3 LYS B O 1
ATOM 2181 N N . VAL B 1 4 ? 5.191 -13.82 -10.609 1 98.5 4 VAL B N 1
ATOM 2182 C CA . VAL B 1 4 ? 6.57 -13.719 -10.141 1 98.5 4 VAL B CA 1
ATOM 2183 C C . VAL B 1 4 ? 7.406 -14.844 -10.75 1 98.5 4 VAL B C 1
ATOM 2185 O O . VAL B 1 4 ? 6.961 -15.992 -10.805 1 98.5 4 VAL B O 1
ATOM 2188 N N . ILE B 1 5 ? 8.578 -14.531 -11.227 1 98.25 5 ILE B N 1
ATOM 2189 C CA . ILE B 1 5 ? 9.531 -15.523 -11.711 1 98.25 5 ILE B CA 1
ATOM 2190 C C . ILE B 1 5 ? 10.945 -15.133 -11.281 1 98.25 5 ILE B C 1
ATOM 2192 O O . ILE B 1 5 ? 11.289 -13.945 -11.281 1 98.25 5 ILE B O 1
ATOM 2196 N N . SER B 1 6 ? 11.703 -16.141 -10.883 1 98 6 SER B N 1
ATOM 2197 C CA . SER B 1 6 ? 13.078 -15.883 -10.453 1 98 6 SER B CA 1
ATOM 2198 C C . SER B 1 6 ? 14.078 -16.469 -11.445 1 98 6 SER B C 1
ATOM 2200 O O . SER B 1 6 ? 13.844 -17.531 -12.031 1 98 6 SER B O 1
ATOM 2202 N N . VAL B 1 7 ? 15.133 -15.773 -11.695 1 96.19 7 VAL B N 1
ATOM 2203 C CA . VAL B 1 7 ? 16.266 -16.234 -12.477 1 96.19 7 VAL B CA 1
ATOM 2204 C C . VAL B 1 7 ? 17.469 -16.453 -11.562 1 96.19 7 VAL B C 1
ATOM 2206 O O . VAL B 1 7 ? 17.922 -15.516 -10.898 1 96.19 7 VAL B O 1
ATOM 2209 N N . VAL B 1 8 ? 17.969 -17.672 -11.562 1 95.88 8 VAL B N 1
ATOM 2210 C CA . VAL B 1 8 ? 19.078 -17.984 -10.68 1 95.88 8 VAL B CA 1
ATOM 2211 C C . VAL B 1 8 ? 20.219 -18.609 -11.477 1 95.88 8 VAL B C 1
ATOM 2213 O O . VAL B 1 8 ? 19.984 -19.234 -12.516 1 95.88 8 VAL B O 1
ATOM 2216 N N . GLY B 1 9 ? 21.375 -18.422 -11.023 1 92.62 9 GLY B N 1
ATOM 2217 C CA . GLY B 1 9 ? 22.594 -18.891 -11.641 1 92.62 9 GLY B CA 1
ATOM 2218 C C . GLY B 1 9 ? 23.859 -18.375 -10.961 1 92.62 9 GLY B C 1
ATOM 2219 O O . GLY B 1 9 ? 23.766 -17.578 -10.023 1 92.62 9 GLY B O 1
ATOM 2220 N N . TYR B 1 10 ? 25.016 -18.906 -11.352 1 89.81 10 TYR B N 1
ATOM 2221 C CA . TYR B 1 10 ? 26.281 -18.469 -10.781 1 89.81 10 TYR B CA 1
ATOM 2222 C C . TYR B 1 10 ? 26.609 -17.047 -11.195 1 89.81 10 TYR B C 1
ATOM 2224 O O . TYR B 1 10 ? 26 -16.5 -12.109 1 89.81 10 TYR B O 1
ATOM 2232 N N . LYS B 1 11 ? 27.562 -16.438 -10.438 1 85.88 11 LYS B N 1
ATOM 2233 C CA . LYS B 1 11 ? 28.047 -15.102 -10.805 1 85.88 11 LYS B CA 1
ATOM 2234 C C . LYS B 1 11 ? 28.562 -15.078 -12.234 1 85.88 11 LYS B C 1
ATOM 2236 O O . LYS B 1 11 ? 29.281 -15.984 -12.656 1 85.88 11 LYS B O 1
ATOM 2241 N N . LYS B 1 12 ? 28.109 -14.148 -13.047 1 85.88 12 LYS B N 1
ATOM 2242 C CA . LYS B 1 12 ? 28.531 -13.914 -14.422 1 85.88 12 LYS B CA 1
ATOM 2243 C C . LYS B 1 12 ? 27.984 -14.977 -15.367 1 85.88 12 LYS B C 1
ATOM 2245 O O . LYS B 1 12 ? 28.578 -15.266 -16.406 1 85.88 12 LYS B O 1
ATOM 2250 N N . SER B 1 13 ? 26.922 -15.633 -14.969 1 87.19 13 SER B N 1
ATOM 2251 C CA . SER B 1 13 ? 26.312 -16.672 -15.805 1 87.19 13 SER B CA 1
ATOM 2252 C C . SER B 1 13 ? 25.406 -16.062 -16.859 1 87.19 13 SER B C 1
ATOM 2254 O O . SER B 1 13 ? 24.875 -16.781 -17.719 1 87.19 13 SER B O 1
ATOM 2256 N N . GLY B 1 14 ? 25.203 -14.719 -16.766 1 88.5 14 GLY B N 1
ATOM 2257 C CA . GLY B 1 14 ? 24.328 -14.062 -17.719 1 88.5 14 GLY B CA 1
ATOM 2258 C C . GLY B 1 14 ? 22.953 -13.766 -17.156 1 88.5 14 GLY B C 1
ATOM 2259 O O . GLY B 1 14 ? 22.016 -13.492 -17.922 1 88.5 14 GLY B O 1
ATOM 2260 N N . LYS B 1 15 ? 22.75 -13.828 -15.844 1 91.19 15 LYS B N 1
ATOM 2261 C CA . LYS B 1 15 ? 21.469 -13.602 -15.188 1 91.19 15 LYS B CA 1
ATOM 2262 C C . LYS B 1 15 ? 20.891 -12.234 -15.562 1 91.19 15 LYS B C 1
ATOM 2264 O O . LYS B 1 15 ? 19.734 -12.141 -15.984 1 91.19 15 LYS B O 1
ATOM 2269 N N . THR B 1 16 ? 21.75 -11.297 -15.484 1 92.12 16 THR B N 1
ATOM 2270 C CA . THR B 1 16 ? 21.281 -9.93 -15.695 1 92.12 16 THR B CA 1
ATOM 2271 C C . THR B 1 16 ? 20.812 -9.734 -17.125 1 92.12 16 THR B C 1
ATOM 2273 O O . THR B 1 16 ? 19.781 -9.109 -17.375 1 92.12 16 THR B O 1
ATOM 2276 N N . ALA B 1 17 ? 21.562 -10.266 -18.047 1 92.19 17 ALA B N 1
ATOM 2277 C CA . ALA B 1 17 ? 21.188 -10.172 -19.453 1 92.19 17 ALA B CA 1
ATOM 2278 C C . ALA B 1 17 ? 19.844 -10.867 -19.703 1 92.19 17 ALA B C 1
ATOM 2280 O O . ALA B 1 17 ? 18.984 -10.344 -20.422 1 92.19 17 ALA B O 1
ATOM 2281 N N . LEU B 1 18 ? 19.719 -11.984 -19.109 1 94.06 18 LEU B N 1
ATOM 2282 C CA . LEU B 1 18 ? 18.484 -12.734 -19.281 1 94.06 18 LEU B CA 1
ATOM 2283 C C . LEU B 1 18 ? 17.297 -12.008 -18.641 1 94.06 18 LEU B C 1
ATOM 2285 O O . LEU B 1 18 ? 16.234 -11.898 -19.234 1 94.06 18 LEU B O 1
ATOM 2289 N N . VAL B 1 19 ? 17.469 -11.547 -17.438 1 95.94 19 VAL B N 1
ATOM 2290 C CA . VAL B 1 19 ? 16.422 -10.797 -16.734 1 95.94 19 VAL B CA 1
ATOM 2291 C C . VAL B 1 19 ? 16.031 -9.578 -17.562 1 95.94 19 VAL B C 1
ATOM 2293 O O . VAL B 1 19 ? 14.836 -9.297 -17.734 1 95.94 19 VAL B O 1
ATOM 2296 N N . SER B 1 20 ? 16.984 -8.859 -18.109 1 95.69 20 SER B N 1
ATOM 2297 C CA . SER B 1 20 ? 16.703 -7.676 -18.922 1 95.69 20 SER B CA 1
ATOM 2298 C C . SER B 1 20 ? 15.891 -8.031 -20.156 1 95.69 20 SER B C 1
ATOM 2300 O O . SER B 1 20 ? 14.945 -7.324 -20.516 1 95.69 20 SER B O 1
ATOM 2302 N N . ALA B 1 21 ? 16.266 -9.117 -20.75 1 95.69 21 ALA B N 1
ATOM 2303 C CA . ALA B 1 21 ? 15.516 -9.57 -21.922 1 95.69 21 ALA B CA 1
ATOM 2304 C C . ALA B 1 21 ? 14.078 -9.914 -21.547 1 95.69 21 ALA B C 1
ATOM 2306 O O . ALA B 1 21 ? 13.141 -9.57 -22.266 1 95.69 21 ALA B O 1
ATOM 2307 N N . LEU B 1 22 ? 13.953 -10.594 -20.469 1 96.75 22 LEU B N 1
ATOM 2308 C CA . LEU B 1 22 ? 12.625 -10.961 -19.969 1 96.75 22 LEU B CA 1
ATOM 2309 C C . LEU B 1 22 ? 11.789 -9.719 -19.672 1 96.75 22 LEU B C 1
ATOM 2311 O O . LEU B 1 22 ? 10.617 -9.656 -20.047 1 96.75 22 LEU B O 1
ATOM 2315 N N . VAL B 1 23 ? 12.359 -8.75 -19.031 1 97.56 23 VAL B N 1
ATOM 2316 C CA . VAL B 1 23 ? 11.688 -7.5 -18.703 1 97.56 23 VAL B CA 1
ATOM 2317 C C . VAL B 1 23 ? 11.203 -6.82 -19.984 1 97.56 23 VAL B C 1
ATOM 2319 O O . VAL B 1 23 ? 10.047 -6.395 -20.062 1 97.56 23 VAL B O 1
ATOM 2322 N N . ARG B 1 24 ? 12.039 -6.777 -20.984 1 96.69 24 ARG B N 1
ATOM 2323 C CA . ARG B 1 24 ? 11.695 -6.148 -22.25 1 96.69 24 ARG B CA 1
ATOM 2324 C C . ARG B 1 24 ? 10.469 -6.797 -22.875 1 96.69 24 ARG B C 1
ATOM 2326 O O . ARG B 1 24 ? 9.578 -6.102 -23.375 1 96.69 24 ARG B O 1
ATOM 2333 N N . HIS B 1 25 ? 10.461 -8.008 -22.797 1 97 25 HIS B N 1
ATOM 2334 C CA . HIS B 1 25 ? 9.352 -8.727 -23.422 1 97 25 HIS B CA 1
ATOM 2335 C C . HIS B 1 25 ? 8.086 -8.648 -22.578 1 97 25 HIS B C 1
ATOM 2337 O O . HIS B 1 25 ? 7 -8.414 -23.109 1 97 25 HIS B O 1
ATOM 2343 N N . LEU B 1 26 ? 8.234 -8.797 -21.297 1 97.75 26 LEU B N 1
ATOM 2344 C CA . LEU B 1 26 ? 7.09 -8.758 -20.391 1 97.75 26 LEU B CA 1
ATOM 2345 C C . LEU B 1 26 ? 6.441 -7.383 -20.391 1 97.75 26 LEU B C 1
ATOM 2347 O O . LEU B 1 26 ? 5.238 -7.258 -20.156 1 97.75 26 LEU B O 1
ATOM 2351 N N . SER B 1 27 ? 7.262 -6.359 -20.641 1 96.25 27 SER B N 1
ATOM 2352 C CA . SER B 1 27 ? 6.746 -4.992 -20.656 1 96.25 27 SER B CA 1
ATOM 2353 C C . SER B 1 27 ? 5.668 -4.82 -21.719 1 96.25 27 SER B C 1
ATOM 2355 O O . SER B 1 27 ? 4.852 -3.902 -21.641 1 96.25 27 SER B O 1
ATOM 2357 N N . GLY B 1 28 ? 5.688 -5.711 -22.703 1 95.19 28 GLY B N 1
ATOM 2358 C CA . GLY B 1 28 ? 4.645 -5.707 -23.719 1 95.19 28 GLY B CA 1
ATOM 2359 C C . GLY B 1 28 ? 3.318 -6.246 -23.219 1 95.19 28 GLY B C 1
ATOM 2360 O O . GLY B 1 28 ? 2.279 -6.035 -23.844 1 95.19 28 GLY B O 1
ATOM 2361 N N . PHE B 1 29 ? 3.361 -6.906 -22.141 1 96.25 29 PHE B N 1
ATOM 2362 C CA . PHE B 1 29 ? 2.164 -7.543 -21.609 1 96.25 29 PHE B CA 1
ATOM 2363 C C . PHE B 1 29 ? 1.648 -6.781 -20.391 1 96.25 29 PHE B C 1
ATOM 2365 O O . PHE B 1 29 ? 0.516 -6.992 -19.953 1 96.25 29 PHE B O 1
ATOM 2372 N N . GLY B 1 30 ? 2.428 -5.91 -19.859 1 96.44 30 GLY B N 1
ATOM 2373 C CA . GLY B 1 30 ? 2.045 -5.148 -18.672 1 96.44 30 GLY B CA 1
ATOM 2374 C C . GLY B 1 30 ? 3.229 -4.523 -17.953 1 96.44 30 GLY B C 1
ATOM 2375 O O . GLY B 1 30 ? 4.352 -4.547 -18.469 1 96.44 30 GLY B O 1
ATOM 2376 N N . THR B 1 31 ? 2.939 -3.984 -16.766 1 97.19 31 THR B N 1
ATOM 2377 C CA . THR B 1 31 ? 3.979 -3.324 -15.984 1 97.19 31 THR B CA 1
ATOM 2378 C C . THR B 1 31 ? 4.871 -4.352 -15.297 1 97.19 31 THR B C 1
ATOM 2380 O O . THR B 1 31 ? 4.398 -5.41 -14.875 1 97.19 31 THR B O 1
ATOM 2383 N N . VAL B 1 32 ? 6.172 -4.02 -15.172 1 98.31 32 VAL B N 1
ATOM 2384 C CA . VAL B 1 32 ? 7.141 -5.004 -14.695 1 98.31 32 VAL B CA 1
ATOM 2385 C C . VAL B 1 32 ? 8.008 -4.391 -13.602 1 98.31 32 VAL B C 1
ATOM 2387 O O . VAL B 1 32 ? 8.453 -3.248 -13.719 1 98.31 32 VAL B O 1
ATOM 2390 N N . GLY B 1 33 ? 8.141 -5.121 -12.523 1 98.38 33 GLY B N 1
ATOM 2391 C CA . GLY B 1 33 ? 9.141 -4.828 -11.508 1 98.38 33 GLY B CA 1
ATOM 2392 C C . GLY B 1 33 ? 10.227 -5.887 -11.422 1 98.38 33 GLY B C 1
ATOM 2393 O O . GLY B 1 33 ? 10.023 -7.023 -11.852 1 98.38 33 GLY B O 1
ATOM 2394 N N . THR B 1 34 ? 11.406 -5.484 -10.898 1 98.5 34 THR B N 1
ATOM 2395 C CA . THR B 1 34 ? 12.461 -6.465 -10.688 1 98.5 34 THR B CA 1
ATOM 2396 C C . THR B 1 34 ? 12.992 -6.387 -9.25 1 98.5 34 THR B C 1
ATOM 2398 O O . THR B 1 34 ? 12.867 -5.352 -8.594 1 98.5 34 THR B O 1
ATOM 2401 N N . VAL B 1 35 ? 13.438 -7.473 -8.789 1 97.81 35 VAL B N 1
ATOM 2402 C CA . VAL B 1 35 ? 14.148 -7.555 -7.52 1 97.81 35 VAL B CA 1
ATOM 2403 C C . VAL B 1 35 ? 15.508 -8.211 -7.738 1 97.81 35 VAL B C 1
ATOM 2405 O O . VAL B 1 35 ? 15.609 -9.242 -8.406 1 97.81 35 VAL B O 1
ATOM 2408 N N . LYS B 1 36 ? 16.469 -7.609 -7.297 1 95.81 36 LYS B N 1
ATOM 2409 C CA . LYS B 1 36 ? 17.812 -8.188 -7.418 1 95.81 36 LYS B CA 1
ATOM 2410 C C . LYS B 1 36 ? 18.453 -8.359 -6.051 1 95.81 36 LYS B C 1
ATOM 2412 O O . LYS B 1 36 ? 18.438 -7.438 -5.23 1 95.81 36 LYS B O 1
ATOM 2417 N N . HIS B 1 37 ? 18.938 -9.508 -5.789 1 92.69 37 HIS B N 1
ATOM 2418 C CA . HIS B 1 37 ? 19.781 -9.734 -4.621 1 92.69 37 HIS B CA 1
ATOM 2419 C C . HIS B 1 37 ? 21.172 -9.109 -4.809 1 92.69 37 HIS B C 1
ATOM 2421 O O . HIS B 1 37 ? 21.891 -9.461 -5.742 1 92.69 37 HIS B O 1
ATOM 2427 N N . MET B 1 38 ? 21.328 -8.203 -3.906 1 87.12 38 MET B N 1
ATOM 2428 C CA . MET B 1 38 ? 22.609 -7.504 -3.99 1 87.12 38 MET B CA 1
ATOM 2429 C C . MET B 1 38 ? 23.5 -7.852 -2.805 1 87.12 38 MET B C 1
ATOM 2431 O O . MET B 1 38 ? 23.016 -8.367 -1.791 1 87.12 38 MET B O 1
ATOM 2435 N N . GLY B 1 39 ? 24.812 -8.016 -2.941 1 78.06 39 GLY B N 1
ATOM 2436 C CA . GLY B 1 39 ? 25.75 -8.312 -1.881 1 78.06 39 GLY B CA 1
ATOM 2437 C C . GLY B 1 39 ? 25.656 -7.355 -0.707 1 78.06 39 GLY B C 1
ATOM 2438 O O . GLY B 1 39 ? 24.656 -6.656 -0.554 1 78.06 39 GLY B O 1
ATOM 2439 N N . GLU B 1 40 ? 26.562 -7.406 0.202 1 77.62 40 GLU B N 1
ATOM 2440 C CA . GLU B 1 40 ? 26.594 -6.602 1.419 1 77.62 40 GLU B CA 1
ATOM 2441 C C . GLU B 1 40 ? 27.172 -5.211 1.143 1 77.62 40 GLU B C 1
ATOM 2443 O O . GLU B 1 40 ? 28.391 -5.027 1.105 1 77.62 40 GLU B O 1
ATOM 2448 N N . GLN B 1 41 ? 26.438 -4.406 0.407 1 78.19 41 GLN B N 1
ATOM 2449 C CA . GLN B 1 41 ? 26.906 -3.051 0.137 1 78.19 41 GLN B CA 1
ATOM 2450 C C . GLN B 1 41 ? 25.875 -2.018 0.566 1 78.19 41 GLN B C 1
ATOM 2452 O O . GLN B 1 41 ? 24.672 -2.299 0.561 1 78.19 41 GLN B O 1
ATOM 2457 N N . ARG B 1 42 ? 26.469 -0.958 1.108 1 78.88 42 ARG B N 1
ATOM 2458 C CA . ARG B 1 42 ? 25.594 0.183 1.365 1 78.88 42 ARG B CA 1
ATOM 2459 C C . ARG B 1 42 ? 25.453 1.05 0.119 1 78.88 42 ARG B C 1
ATOM 2461 O O . ARG B 1 42 ? 26.438 1.564 -0.408 1 78.88 42 ARG B O 1
ATOM 2468 N N . LEU B 1 43 ? 24.234 1.158 -0.308 1 82 43 LEU B N 1
ATOM 2469 C CA . LEU B 1 43 ? 23.984 1.9 -1.537 1 82 43 LEU B CA 1
ATOM 2470 C C . LEU B 1 43 ? 23.609 3.348 -1.231 1 82 43 LEU B C 1
ATOM 2472 O O . LEU B 1 43 ? 23.609 4.195 -2.127 1 82 43 LEU B O 1
ATOM 2476 N N . ASN B 1 44 ? 23.359 3.59 0.049 1 80.94 44 ASN B N 1
ATOM 2477 C CA . ASN B 1 44 ? 23.062 4.953 0.479 1 80.94 44 ASN B CA 1
ATOM 2478 C C . ASN B 1 44 ? 24.188 5.531 1.338 1 80.94 44 ASN B C 1
ATOM 2480 O O . ASN B 1 44 ? 24.031 5.648 2.557 1 80.94 44 ASN B O 1
ATOM 2484 N N . PRO B 1 45 ? 25.234 6.051 0.692 1 80.19 45 PRO B N 1
ATOM 2485 C CA . PRO B 1 45 ? 26.391 6.527 1.464 1 80.19 45 PRO B CA 1
ATOM 2486 C C . PRO B 1 45 ? 26.016 7.664 2.416 1 80.19 45 PRO B C 1
ATOM 2488 O O . PRO B 1 45 ? 25.203 8.523 2.08 1 80.19 45 PRO B O 1
ATOM 2491 N N . GLY B 1 46 ? 26.656 7.637 3.582 1 84.38 46 GLY B N 1
ATOM 2492 C CA . GLY B 1 46 ? 26.344 8.555 4.664 1 84.38 46 GLY B CA 1
ATOM 2493 C C . GLY B 1 46 ? 26.688 10 4.332 1 84.38 46 GLY B C 1
ATOM 2494 O O . GLY B 1 46 ? 26.172 10.922 4.973 1 84.38 46 GLY B O 1
ATOM 2495 N N . GLU B 1 47 ? 27.484 10.227 3.355 1 85.81 47 GLU B N 1
ATOM 2496 C CA . GLU B 1 47 ? 27.906 11.578 3.01 1 85.81 47 GLU B CA 1
ATOM 2497 C C . GLU B 1 47 ? 26.844 12.305 2.191 1 85.81 47 GLU B C 1
ATOM 2499 O O . GLU B 1 47 ? 26.891 13.523 2.035 1 85.81 47 GLU B O 1
ATOM 2504 N N . THR B 1 48 ? 25.938 11.531 1.672 1 85.19 48 THR B N 1
ATOM 2505 C CA . THR B 1 48 ? 24.859 12.133 0.889 1 85.19 48 THR B CA 1
ATOM 2506 C C . THR B 1 48 ? 23.75 12.641 1.8 1 85.19 48 THR B C 1
ATOM 2508 O O . THR B 1 48 ? 23.672 12.25 2.967 1 85.19 48 THR B O 1
ATOM 2511 N N . ASP B 1 49 ? 22.938 13.555 1.302 1 87.25 49 ASP B N 1
ATOM 2512 C CA . ASP B 1 49 ? 21.812 14.062 2.076 1 87.25 49 ASP B CA 1
ATOM 2513 C C . ASP B 1 49 ? 20.875 12.93 2.494 1 87.25 49 ASP B C 1
ATOM 2515 O O . ASP B 1 49 ? 20.438 12.875 3.645 1 87.25 49 ASP B O 1
ATOM 2519 N N . THR B 1 50 ? 20.625 12 1.553 1 88.56 50 THR B N 1
ATOM 2520 C CA . THR B 1 50 ? 19.75 10.875 1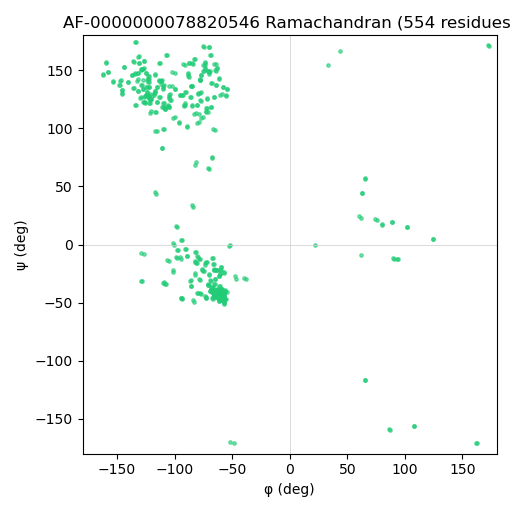.869 1 88.56 50 THR B CA 1
ATOM 2521 C C . THR B 1 50 ? 20.406 9.945 2.883 1 88.56 50 THR B C 1
ATOM 2523 O O . THR B 1 50 ? 19.734 9.398 3.756 1 88.56 50 THR B O 1
ATOM 2526 N N . GLY B 1 51 ? 21.703 9.781 2.717 1 90.5 51 GLY B N 1
ATOM 2527 C CA . GLY B 1 51 ? 22.438 9 3.693 1 90.5 51 GLY B CA 1
ATOM 2528 C C . GLY B 1 51 ? 22.375 9.586 5.094 1 90.5 51 GLY B C 1
ATOM 2529 O O . GLY B 1 51 ? 22.234 8.852 6.074 1 90.5 51 GLY B O 1
ATOM 2530 N N . ARG B 1 52 ? 22.453 10.898 5.141 1 93.38 52 ARG B N 1
ATOM 2531 C CA . ARG B 1 52 ? 22.375 11.586 6.43 1 93.38 52 ARG B CA 1
ATOM 2532 C C . ARG B 1 52 ? 21 11.414 7.062 1 93.38 52 ARG B C 1
ATOM 2534 O O . ARG B 1 52 ? 20.906 11.203 8.273 1 93.38 52 ARG B O 1
ATOM 2541 N N . HIS B 1 53 ? 19.938 11.531 6.277 1 95 53 HIS B N 1
ATOM 2542 C CA . HIS B 1 53 ? 18.594 11.273 6.777 1 95 53 HIS B CA 1
ATOM 2543 C C . HIS B 1 53 ? 18.469 9.867 7.352 1 95 53 HIS B C 1
ATOM 2545 O O . HIS B 1 53 ? 17.922 9.68 8.445 1 95 53 HIS B O 1
ATOM 2551 N N . PHE B 1 54 ? 19.016 8.961 6.602 1 92.5 54 PHE B N 1
ATOM 2552 C CA . PHE B 1 54 ? 18.953 7.551 6.969 1 92.5 54 PHE B CA 1
ATOM 2553 C C . PHE B 1 54 ? 19.734 7.293 8.258 1 92.5 54 PHE B C 1
ATOM 2555 O O . PHE B 1 54 ? 19.234 6.633 9.172 1 92.5 54 PHE B O 1
ATOM 2562 N N . ASP B 1 55 ? 20.891 7.859 8.383 1 93.5 55 ASP B N 1
ATOM 2563 C CA . ASP B 1 55 ? 21.734 7.695 9.562 1 93.5 55 ASP B CA 1
ATOM 2564 C C . ASP B 1 55 ? 21.141 8.406 10.773 1 93.5 55 ASP B C 1
ATOM 2566 O O . ASP B 1 55 ? 21.422 8.039 11.914 1 93.5 55 ASP B O 1
ATOM 2570 N N . ALA B 1 56 ? 20.328 9.43 10.461 1 94.75 56 ALA B N 1
ATOM 2571 C CA . ALA B 1 56 ? 19.688 10.172 11.539 1 94.75 56 ALA B CA 1
ATOM 2572 C C . ALA B 1 56 ? 18.578 9.344 12.18 1 94.75 56 ALA B C 1
ATOM 2574 O O . ALA B 1 56 ? 18.062 9.695 13.25 1 94.75 56 ALA B O 1
ATOM 2575 N N . GLY B 1 57 ? 18.172 8.289 11.523 1 94.25 57 GLY B N 1
ATOM 2576 C CA . GLY B 1 57 ? 17.188 7.414 12.141 1 94.25 57 GLY B CA 1
ATOM 2577 C C . GLY B 1 57 ? 15.945 7.211 11.281 1 94.25 57 GLY B C 1
ATOM 2578 O O . GLY B 1 57 ? 14.992 6.547 11.695 1 94.25 57 GLY B O 1
ATOM 2579 N N . ALA B 1 58 ? 15.93 7.742 10.094 1 96.56 58 ALA B N 1
ATOM 2580 C CA . ALA B 1 58 ? 14.773 7.559 9.219 1 96.56 58 ALA B CA 1
ATOM 2581 C C . ALA B 1 58 ? 14.594 6.09 8.844 1 96.56 58 ALA B C 1
ATOM 2583 O O . ALA B 1 58 ? 15.57 5.383 8.586 1 96.56 58 ALA B O 1
ATOM 2584 N N . ASP B 1 59 ? 13.383 5.66 8.875 1 95.69 59 ASP B N 1
ATOM 2585 C CA . ASP B 1 59 ? 13.062 4.285 8.5 1 95.69 59 ASP B CA 1
ATOM 2586 C C . ASP B 1 59 ? 13.055 4.117 6.98 1 95.69 59 ASP B C 1
ATOM 2588 O O . ASP B 1 59 ? 13.305 3.025 6.469 1 95.69 59 ASP B O 1
ATOM 2592 N N . MET B 1 60 ? 12.719 5.117 6.344 1 95.88 60 MET B N 1
ATOM 2593 C CA . MET B 1 60 ? 12.703 5.164 4.887 1 95.88 60 MET B CA 1
ATOM 2594 C C . MET B 1 60 ? 13.047 6.562 4.383 1 95.88 60 MET B C 1
ATOM 2596 O O . MET B 1 60 ? 12.594 7.559 4.949 1 95.88 60 MET B O 1
ATOM 2600 N N . VAL B 1 61 ? 13.867 6.586 3.359 1 96.62 61 VAL B N 1
ATOM 2601 C CA . VAL B 1 61 ? 14.273 7.84 2.734 1 96.62 61 VAL B CA 1
ATOM 2602 C C . VAL B 1 61 ? 13.938 7.809 1.244 1 96.62 61 VAL B C 1
ATOM 2604 O O . VAL B 1 61 ? 14.258 6.84 0.55 1 96.62 61 VAL B O 1
ATOM 2607 N N . VAL B 1 62 ? 13.305 8.859 0.802 1 96.38 62 VAL B N 1
ATOM 2608 C CA . VAL B 1 62 ? 12.914 8.938 -0.603 1 96.38 62 VAL B CA 1
ATOM 2609 C C . VAL B 1 62 ? 13.555 10.156 -1.253 1 96.38 62 VAL B C 1
ATOM 2611 O O . VAL B 1 62 ? 13.484 11.266 -0.717 1 96.38 62 VAL B O 1
ATOM 2614 N N . GLY B 1 63 ? 14.234 9.938 -2.295 1 95 63 GLY B N 1
ATOM 2615 C CA . GLY B 1 63 ? 14.734 11 -3.158 1 95 63 GLY B CA 1
ATOM 2616 C C . GLY B 1 63 ? 13.945 11.133 -4.445 1 95 63 GLY B C 1
ATOM 2617 O O . GLY B 1 63 ? 13.617 10.133 -5.09 1 95 63 GLY B O 1
ATOM 2618 N N . ILE B 1 64 ? 13.531 12.312 -4.723 1 94.19 64 ILE B N 1
ATOM 2619 C CA . ILE B 1 64 ? 12.828 12.578 -5.973 1 94.19 64 ILE B CA 1
ATOM 2620 C C . ILE B 1 64 ? 13.734 13.375 -6.914 1 94.19 64 ILE B C 1
ATOM 2622 O O . ILE B 1 64 ? 14.156 14.484 -6.594 1 94.19 64 ILE B O 1
ATOM 2626 N N . THR B 1 65 ? 14 12.719 -7.973 1 87.06 65 THR B N 1
ATOM 2627 C CA . THR B 1 65 ? 14.727 13.383 -9.055 1 87.06 65 THR B CA 1
ATOM 2628 C C . THR B 1 65 ? 13.789 13.656 -10.234 1 87.06 65 THR B C 1
ATOM 2630 O O . THR B 1 65 ? 12.633 13.25 -10.227 1 87.06 65 THR B O 1
ATOM 2633 N N . GLY B 1 66 ? 14.109 14.523 -11.188 1 76 66 GLY B N 1
ATOM 2634 C CA . GLY B 1 66 ? 13.266 14.898 -12.312 1 76 66 GLY B CA 1
ATOM 2635 C C . GLY B 1 66 ? 12.633 13.703 -13 1 76 66 GLY B C 1
ATOM 2636 O O . GLY B 1 66 ? 11.469 13.75 -13.398 1 76 66 GLY B O 1
ATOM 2637 N N . SER B 1 67 ? 13.25 12.57 -12.992 1 79.44 67 SER B N 1
ATOM 2638 C CA . SER B 1 67 ? 12.695 11.492 -13.797 1 79.44 67 SER B CA 1
ATOM 2639 C C . SER B 1 67 ? 12.484 10.234 -12.969 1 79.44 67 SER B C 1
ATOM 2641 O O . SER B 1 67 ? 11.898 9.258 -13.445 1 79.44 67 SER B O 1
ATOM 2643 N N . GLU B 1 68 ? 12.992 10.234 -11.695 1 89.12 68 GLU B N 1
ATOM 2644 C CA . GLU B 1 68 ? 12.938 8.992 -10.93 1 89.12 68 GLU B CA 1
ATOM 2645 C C . GLU B 1 68 ? 12.664 9.258 -9.453 1 89.12 68 GLU B C 1
ATOM 2647 O O . GLU B 1 68 ? 12.898 10.367 -8.961 1 89.12 68 GLU B O 1
ATOM 2652 N N . LEU B 1 69 ? 12.086 8.312 -8.859 1 93.25 69 LEU B N 1
ATOM 2653 C CA . LEU B 1 69 ? 11.961 8.234 -7.41 1 93.25 69 LEU B CA 1
ATOM 2654 C C . LEU B 1 69 ? 12.828 7.113 -6.852 1 93.25 69 LEU B C 1
ATOM 2656 O O . LEU B 1 69 ? 12.727 5.965 -7.289 1 93.25 69 LEU B O 1
ATOM 2660 N N . VAL B 1 70 ? 13.789 7.5 -6 1 92.88 70 VAL B N 1
ATOM 2661 C CA . VAL B 1 70 ? 14.648 6.512 -5.363 1 92.88 70 VAL B CA 1
ATOM 2662 C C . VAL B 1 70 ? 14.32 6.418 -3.877 1 92.88 70 VAL B C 1
ATOM 2664 O O . VAL B 1 70 ? 14.141 7.438 -3.207 1 92.88 70 VAL B O 1
ATOM 2667 N N . SER B 1 71 ? 14.258 5.258 -3.391 1 94.25 71 SER B N 1
ATOM 2668 C CA . SER B 1 71 ? 13.969 5.121 -1.968 1 94.25 71 SER B CA 1
ATOM 2669 C C . SER B 1 71 ? 14.906 4.121 -1.302 1 94.25 71 SER B C 1
ATOM 2671 O O . SER B 1 71 ? 15.375 3.182 -1.945 1 94.25 71 SER B O 1
ATOM 2673 N N . PHE B 1 72 ? 15.227 4.352 -0.057 1 93 72 PHE B N 1
ATOM 2674 C CA . PHE B 1 72 ? 16.016 3.49 0.814 1 93 72 PHE B CA 1
ATOM 2675 C C . PHE B 1 72 ? 15.234 3.117 2.066 1 93 72 PHE B C 1
ATOM 2677 O O . PHE B 1 72 ? 14.672 3.986 2.732 1 93 72 PHE B O 1
ATOM 2684 N N . ALA B 1 73 ? 15.156 1.879 2.32 1 93.62 73 ALA B N 1
ATOM 2685 C CA . ALA B 1 73 ? 14.453 1.406 3.51 1 93.62 73 ALA B CA 1
ATOM 2686 C C . ALA B 1 73 ? 15.297 0.398 4.281 1 93.62 73 ALA B C 1
ATOM 2688 O O . ALA B 1 73 ? 16.172 -0.259 3.709 1 93.62 73 ALA B O 1
ATOM 2689 N N . ARG B 1 74 ? 15.031 0.235 5.613 1 87.56 74 ARG B N 1
ATOM 2690 C CA . ARG B 1 74 ? 15.773 -0.669 6.488 1 87.56 74 ARG B CA 1
ATOM 2691 C C . ARG B 1 74 ? 15.258 -2.1 6.359 1 87.56 74 ARG B C 1
ATOM 2693 O O . ARG B 1 74 ? 16 -3.055 6.586 1 87.56 74 ARG B O 1
ATOM 2700 N N . ASP B 1 75 ? 14.07 -2.291 5.996 1 79.31 75 ASP B N 1
ATOM 2701 C CA . ASP B 1 75 ? 13.5 -3.631 5.883 1 79.31 75 ASP B CA 1
ATOM 2702 C C . ASP B 1 75 ? 13.891 -4.281 4.559 1 79.31 75 ASP B C 1
ATOM 2704 O O . ASP B 1 75 ? 13.375 -3.912 3.502 1 79.31 75 ASP B O 1
ATOM 2708 N N . SER B 1 76 ? 14.781 -5.461 4.629 1 81.5 76 SER B N 1
ATOM 2709 C CA . SER B 1 76 ? 15.422 -5.988 3.428 1 81.5 76 SER B CA 1
ATOM 2710 C C . SER B 1 76 ? 14.953 -7.41 3.139 1 81.5 76 SER B C 1
ATOM 2712 O O . SER B 1 76 ? 15.742 -8.25 2.688 1 81.5 76 SER B O 1
ATOM 2714 N N . SER B 1 77 ? 13.766 -7.73 3.193 1 91.19 77 SER B N 1
ATOM 2715 C CA . SER B 1 77 ? 13.375 -9.102 2.871 1 91.19 77 SER B CA 1
ATOM 2716 C C . SER B 1 77 ? 12.773 -9.188 1.471 1 91.19 77 SER B C 1
ATOM 2718 O O . SER B 1 77 ? 12.188 -8.227 0.979 1 91.19 77 SER B O 1
ATOM 2720 N N . LEU B 1 78 ? 13.008 -10.367 0.834 1 95.06 78 LEU B N 1
ATOM 2721 C CA . LEU B 1 78 ? 12.445 -10.633 -0.484 1 95.06 78 LEU B CA 1
ATOM 2722 C C . LEU B 1 78 ? 10.93 -10.484 -0.462 1 95.06 78 LEU B C 1
ATOM 2724 O O . LEU B 1 78 ? 10.336 -9.906 -1.377 1 95.06 78 LEU B O 1
ATOM 2728 N N . GLU B 1 79 ? 10.281 -10.945 0.609 1 94.25 79 GLU B N 1
ATOM 2729 C CA . GLU B 1 79 ? 8.828 -10.898 0.738 1 94.25 79 GLU B CA 1
ATOM 2730 C C . GLU B 1 79 ? 8.328 -9.453 0.782 1 94.25 79 GLU B C 1
ATOM 2732 O O . GLU B 1 79 ? 7.332 -9.117 0.141 1 94.25 79 GLU B O 1
ATOM 2737 N N . ASN B 1 80 ? 9.039 -8.641 1.482 1 92.81 80 ASN B N 1
ATOM 2738 C CA . ASN B 1 80 ? 8.664 -7.23 1.545 1 92.81 80 ASN B CA 1
ATOM 2739 C C . ASN B 1 80 ? 8.805 -6.551 0.185 1 92.81 80 ASN B C 1
ATOM 2741 O O . ASN B 1 80 ? 7.961 -5.734 -0.195 1 92.81 80 ASN B O 1
ATOM 2745 N N . ALA B 1 81 ? 9.883 -6.906 -0.523 1 95.75 81 ALA B N 1
ATOM 2746 C CA . ALA B 1 81 ? 10.094 -6.355 -1.86 1 95.75 81 ALA B CA 1
ATOM 2747 C C . ALA B 1 81 ? 8.961 -6.758 -2.803 1 95.75 81 ALA B C 1
ATOM 2749 O O . ALA B 1 81 ? 8.422 -5.922 -3.533 1 95.75 81 ALA B O 1
ATOM 2750 N N . LEU B 1 82 ? 8.609 -8 -2.73 1 97.31 82 LEU B N 1
ATOM 2751 C CA . LEU B 1 82 ? 7.555 -8.5 -3.602 1 97.31 82 LEU B CA 1
ATOM 2752 C C . LEU B 1 82 ? 6.211 -7.867 -3.244 1 97.31 82 LEU B C 1
ATOM 2754 O O . LEU B 1 82 ? 5.422 -7.535 -4.133 1 97.31 82 LEU B O 1
ATOM 2758 N N . ASP B 1 83 ? 5.957 -7.715 -1.995 1 94.31 83 ASP B N 1
ATOM 2759 C CA . ASP B 1 83 ? 4.73 -7.051 -1.568 1 94.31 83 ASP B CA 1
ATOM 2760 C C . ASP B 1 83 ? 4.688 -5.609 -2.072 1 94.31 83 ASP B C 1
ATOM 2762 O O . ASP B 1 83 ? 3.631 -5.121 -2.486 1 94.31 83 ASP B O 1
ATOM 2766 N N . MET B 1 84 ? 5.828 -4.969 -1.963 1 93.5 84 MET B N 1
ATOM 2767 C CA . MET B 1 84 ? 5.91 -3.594 -2.441 1 93.5 84 MET B CA 1
ATOM 2768 C C . MET B 1 84 ? 5.539 -3.51 -3.918 1 93.5 84 MET B C 1
ATOM 2770 O O . MET B 1 84 ? 4.758 -2.645 -4.32 1 93.5 84 MET B O 1
ATOM 2774 N N . LEU B 1 85 ? 6.086 -4.406 -4.711 1 96.81 85 LEU B N 1
ATOM 2775 C CA . LEU B 1 85 ? 5.781 -4.434 -6.137 1 96.81 85 LEU B CA 1
ATOM 2776 C C . LEU B 1 85 ? 4.312 -4.75 -6.375 1 96.81 85 LEU B C 1
ATOM 2778 O O . LEU B 1 85 ? 3.648 -4.09 -7.176 1 96.81 85 LEU B O 1
ATOM 2782 N N . CYS B 1 86 ? 3.869 -5.727 -5.648 1 97.25 86 CYS B N 1
ATOM 2783 C CA . CYS B 1 86 ? 2.49 -6.172 -5.809 1 97.25 86 CYS B CA 1
ATOM 2784 C C . CYS B 1 86 ? 1.513 -5.078 -5.395 1 97.25 86 CYS B C 1
ATOM 2786 O O . CYS B 1 86 ? 0.548 -4.797 -6.109 1 97.25 86 CYS B O 1
ATOM 2788 N N . ASP B 1 87 ? 1.755 -4.43 -4.305 1 95.12 87 ASP B N 1
ATOM 2789 C CA . ASP B 1 87 ? 0.913 -3.352 -3.793 1 95.12 87 ASP B CA 1
ATOM 2790 C C . ASP B 1 87 ? 0.854 -2.188 -4.781 1 95.12 87 ASP B C 1
ATOM 2792 O O . ASP B 1 87 ? -0.134 -1.451 -4.82 1 95.12 87 ASP B O 1
ATOM 2796 N N . ARG B 1 88 ? 1.85 -2.051 -5.547 1 93.75 88 ARG B N 1
ATOM 2797 C CA . ARG B 1 88 ? 1.899 -0.959 -6.516 1 93.75 88 ARG B CA 1
ATOM 2798 C C . ARG B 1 88 ? 1.078 -1.291 -7.758 1 93.75 88 ARG B C 1
ATOM 2800 O O . ARG B 1 88 ? 0.854 -0.427 -8.609 1 93.75 88 ARG B O 1
ATOM 2807 N N . GLY B 1 89 ? 0.672 -2.488 -7.832 1 95.31 89 GLY B N 1
ATOM 2808 C CA . GLY B 1 89 ? -0.184 -2.885 -8.938 1 95.31 89 GLY B CA 1
ATOM 2809 C C . GLY B 1 89 ? 0.592 -3.359 -10.148 1 95.31 89 GLY B C 1
ATOM 2810 O O . GLY B 1 89 ? 0.088 -3.311 -11.273 1 95.31 89 GLY B O 1
ATOM 2811 N N . LEU B 1 90 ? 1.854 -3.729 -9.945 1 97.25 90 LEU B N 1
ATOM 2812 C CA . LEU B 1 90 ? 2.623 -4.254 -11.062 1 97.25 90 LEU B CA 1
ATOM 2813 C C . LEU B 1 90 ? 2.104 -5.625 -11.484 1 97.25 90 LEU B C 1
ATOM 2815 O O . LEU B 1 90 ? 1.639 -6.398 -10.648 1 97.25 90 LEU B O 1
ATOM 2819 N N . ASP B 1 91 ? 2.246 -5.887 -12.758 1 97.88 91 ASP B N 1
ATOM 2820 C CA . ASP B 1 91 ? 1.716 -7.125 -13.32 1 97.88 91 ASP B CA 1
ATOM 2821 C C . ASP B 1 91 ? 2.721 -8.266 -13.18 1 97.88 91 ASP B C 1
ATOM 2823 O O . ASP B 1 91 ? 2.334 -9.43 -13.055 1 97.88 91 ASP B O 1
ATOM 2827 N N . PHE B 1 92 ? 3.979 -7.918 -13.219 1 98.62 92 PHE B N 1
ATOM 2828 C CA . PHE B 1 92 ? 5.031 -8.922 -13.203 1 98.62 92 PHE B CA 1
ATOM 2829 C C . PHE B 1 92 ? 6.16 -8.516 -12.266 1 98.62 92 PHE B C 1
ATOM 2831 O O . PHE B 1 92 ? 6.461 -7.324 -12.125 1 98.62 92 PHE B O 1
ATOM 2838 N N . ALA B 1 93 ? 6.742 -9.492 -11.648 1 98.81 93 ALA B N 1
ATOM 2839 C CA . ALA B 1 93 ? 8 -9.312 -10.93 1 98.81 93 ALA B CA 1
ATOM 2840 C C . ALA B 1 93 ? 9.039 -10.336 -11.391 1 98.81 93 ALA B C 1
ATOM 2842 O O . ALA B 1 93 ? 8.797 -11.539 -11.344 1 98.81 93 ALA B O 1
ATOM 2843 N N . VAL B 1 94 ? 10.164 -9.883 -11.859 1 98.69 94 VAL B N 1
ATOM 2844 C CA . VAL B 1 94 ? 11.289 -10.742 -12.211 1 98.69 94 VAL B CA 1
ATOM 2845 C C . VAL B 1 94 ? 12.383 -10.609 -11.156 1 98.69 94 VAL B C 1
ATOM 2847 O O . VAL B 1 94 ? 12.93 -9.523 -10.953 1 98.69 94 VAL B O 1
ATOM 2850 N N . VAL B 1 95 ? 12.688 -11.727 -10.531 1 98.31 95 VAL B N 1
ATOM 2851 C CA . VAL B 1 95 ? 13.648 -11.727 -9.43 1 98.31 95 VAL B CA 1
ATOM 2852 C C . VAL B 1 95 ? 14.977 -12.289 -9.914 1 98.31 95 VAL B C 1
ATOM 2854 O O . VAL B 1 95 ? 15.023 -13.352 -10.539 1 98.31 95 VAL B O 1
ATOM 2857 N N . GLU B 1 96 ? 16.031 -11.586 -9.766 1 97.31 96 GLU B N 1
ATOM 2858 C CA . GLU B 1 96 ? 17.375 -12.062 -10.062 1 97.31 96 GLU B CA 1
ATOM 2859 C C . GLU B 1 96 ? 18.078 -12.57 -8.805 1 97.31 96 GLU B C 1
ATOM 2861 O O . GLU B 1 96 ? 18.531 -11.781 -7.977 1 97.31 96 GLU B O 1
ATOM 2866 N N . GLY B 1 97 ? 18.156 -13.875 -8.711 1 94.5 97 GLY B N 1
ATOM 2867 C CA . GLY B 1 97 ? 18.797 -14.492 -7.551 1 94.5 97 GLY B CA 1
ATOM 2868 C C . GLY B 1 97 ? 17.797 -15.156 -6.613 1 94.5 97 GLY B C 1
ATOM 2869 O O . GLY B 1 97 ? 16.812 -15.742 -7.059 1 94.5 97 GLY B O 1
ATOM 2870 N N . PHE B 1 98 ? 18.25 -15.297 -5.234 1 93.94 98 PHE B N 1
ATOM 2871 C CA . PHE B 1 98 ? 17.453 -15.898 -4.168 1 93.94 98 PHE B CA 1
ATOM 2872 C C . PHE B 1 98 ? 17.219 -17.375 -4.449 1 93.94 98 PHE B C 1
ATOM 2874 O O . PHE B 1 98 ? 16.062 -17.844 -4.414 1 93.94 98 PHE B O 1
ATOM 2881 N N . LYS B 1 99 ? 18.25 -18.109 -4.621 1 93.25 99 LYS B N 1
ATOM 2882 C CA . LYS B 1 99 ? 18.203 -19.516 -5 1 93.25 99 LYS B CA 1
ATOM 2883 C C . LYS B 1 99 ? 17.469 -20.344 -3.957 1 93.25 99 LYS B C 1
ATOM 2885 O O . LYS B 1 99 ? 16.891 -21.375 -4.277 1 93.25 99 LYS B O 1
ATOM 2890 N N . ASP B 1 100 ? 17.453 -19.859 -2.719 1 93.75 100 ASP B N 1
ATOM 2891 C CA . ASP B 1 100 ? 16.859 -20.625 -1.626 1 93.75 100 ASP B CA 1
ATOM 2892 C C . ASP B 1 100 ? 15.383 -20.297 -1.457 1 93.75 100 ASP B C 1
ATOM 2894 O O . ASP B 1 100 ? 14.703 -20.891 -0.615 1 93.75 100 ASP B O 1
ATOM 2898 N N . SER B 1 101 ? 14.914 -19.344 -2.248 1 94.56 101 SER B N 1
ATOM 2899 C CA . SER B 1 101 ? 13.5 -18.984 -2.148 1 94.56 101 SER B CA 1
ATOM 2900 C C . SER B 1 101 ? 12.609 -20.094 -2.697 1 94.56 101 SER B C 1
ATOM 2902 O O . SER B 1 101 ? 13.094 -21.047 -3.311 1 94.56 101 SER B O 1
ATOM 2904 N N . ASN B 1 102 ? 11.289 -19.984 -2.482 1 93.19 102 ASN B N 1
ATOM 2905 C CA . ASN B 1 102 ? 10.328 -20.938 -3.021 1 93.19 102 ASN B CA 1
ATOM 2906 C C . ASN B 1 102 ? 9.672 -20.422 -4.297 1 93.19 102 ASN B C 1
ATOM 2908 O O . ASN B 1 102 ? 8.656 -20.953 -4.738 1 93.19 102 ASN B O 1
ATOM 2912 N N . LEU B 1 103 ? 10.25 -19.422 -4.875 1 96.94 103 LEU B N 1
ATOM 2913 C CA . LEU B 1 103 ? 9.711 -18.859 -6.105 1 96.94 103 LEU B CA 1
ATOM 2914 C C . LEU B 1 103 ? 9.914 -19.797 -7.281 1 96.94 103 LEU B C 1
ATOM 2916 O O . LEU B 1 103 ? 10.828 -20.641 -7.262 1 96.94 103 LEU B O 1
ATOM 2920 N N . PRO B 1 104 ? 8.984 -19.766 -8.289 1 97.31 104 PRO B N 1
ATOM 2921 C CA . PRO B 1 104 ? 9.32 -20.453 -9.539 1 97.31 104 PRO B CA 1
ATOM 2922 C C . PRO B 1 104 ? 10.602 -19.922 -10.172 1 97.31 104 PRO B C 1
ATOM 2924 O O . PRO B 1 104 ? 10.781 -18.703 -10.273 1 97.31 104 PRO B O 1
ATOM 2927 N N . LYS B 1 105 ? 11.469 -20.922 -10.633 1 97 105 LYS B N 1
ATOM 2928 C CA . LYS B 1 105 ? 12.805 -20.469 -10.977 1 97 105 LYS B CA 1
ATOM 2929 C C . LYS B 1 105 ? 13.195 -20.906 -12.391 1 97 105 LYS B C 1
ATOM 2931 O O . LYS B 1 105 ? 12.922 -22.047 -12.781 1 97 105 LYS B O 1
ATOM 2936 N N . ILE B 1 106 ? 13.727 -19.984 -13.086 1 95.69 106 ILE B N 1
ATOM 2937 C CA . ILE B 1 106 ? 14.531 -20.281 -14.266 1 95.69 106 ILE B CA 1
ATOM 2938 C C . ILE B 1 106 ? 16 -20.406 -13.867 1 95.69 106 ILE B C 1
ATOM 2940 O O . ILE B 1 106 ? 16.594 -19.469 -13.32 1 95.69 106 ILE B O 1
ATOM 2944 N N . VAL B 1 107 ? 16.609 -21.594 -14.109 1 95.31 107 VAL B N 1
ATOM 2945 C CA . VAL B 1 107 ? 17.984 -21.844 -13.68 1 95.31 107 VAL B CA 1
ATOM 2946 C C . VAL B 1 107 ? 18.922 -21.781 -14.883 1 95.31 107 VAL B C 1
ATOM 2948 O O . VAL B 1 107 ? 18.656 -22.406 -15.914 1 95.31 107 VAL B O 1
ATOM 2951 N N . ILE B 1 108 ? 19.875 -20.938 -14.648 1 92.06 108 ILE B N 1
ATOM 2952 C CA . ILE B 1 108 ? 20.922 -20.906 -15.664 1 92.06 108 ILE B CA 1
ATOM 2953 C C . ILE B 1 108 ? 22.031 -21.891 -15.297 1 92.06 108 ILE B C 1
ATOM 2955 O O . ILE B 1 108 ? 22.688 -21.75 -14.266 1 92.06 108 ILE B O 1
ATOM 2959 N N . GLU B 1 109 ? 22.234 -22.75 -16.172 1 79.25 109 GLU B N 1
ATOM 2960 C CA . GLU B 1 109 ? 23.297 -23.75 -16.125 1 79.25 109 GLU B CA 1
ATOM 2961 C C . GLU B 1 109 ? 23.406 -24.375 -14.727 1 79.25 109 GLU B C 1
ATOM 2963 O O . GLU B 1 109 ? 23.172 -23.703 -13.719 1 79.25 109 GLU B O 1
ATOM 2968 N N . GLY B 1 110 ? 24.016 -25.375 -14.438 1 72.25 110 GLY B N 1
ATOM 2969 C CA . GLY B 1 110 ? 24.688 -26.266 -13.508 1 72.25 110 GLY B CA 1
ATOM 2970 C C . GLY B 1 110 ? 24.25 -26.062 -12.062 1 72.25 110 GLY B C 1
ATOM 2971 O O . GLY B 1 110 ? 24.938 -26.484 -11.133 1 72.25 110 GLY B O 1
ATOM 2972 N N . LEU B 1 111 ? 23.312 -25.109 -11.688 1 81.5 111 LEU B N 1
ATOM 2973 C CA . LEU B 1 111 ? 23.031 -24.938 -10.266 1 81.5 111 LEU B CA 1
ATOM 2974 C C . LEU B 1 111 ? 22.266 -26.141 -9.727 1 81.5 111 LEU B C 1
ATOM 2976 O O . LEU B 1 111 ? 21.203 -26.5 -10.25 1 81.5 111 LEU B O 1
ATOM 2980 N N . GLU B 1 112 ? 22.859 -26.891 -8.852 1 81.31 112 GLU B N 1
ATOM 2981 C CA . GLU B 1 112 ? 22.203 -28.047 -8.242 1 81.31 112 GLU B CA 1
ATOM 2982 C C . GLU B 1 112 ? 21.516 -27.672 -6.93 1 81.31 112 GLU B C 1
ATOM 2984 O O . GLU B 1 112 ? 21.875 -26.672 -6.305 1 81.31 112 GLU B O 1
ATOM 2989 N N . GLY B 1 113 ? 20.547 -28.406 -6.551 1 87.06 113 GLY B N 1
ATOM 2990 C CA . GLY B 1 113 ? 19.922 -28.234 -5.258 1 87.06 113 GLY B CA 1
ATOM 2991 C C . GLY B 1 113 ? 18.922 -27.094 -5.227 1 87.06 113 GLY B C 1
ATOM 2992 O O . GLY B 1 113 ? 18.688 -26.5 -4.176 1 87.06 113 GLY B O 1
ATOM 2993 N N . VAL B 1 114 ? 18.484 -26.625 -6.348 1 90.75 114 VAL B N 1
ATOM 2994 C CA . VAL B 1 114 ? 17.516 -25.531 -6.426 1 90.75 114 VAL B CA 1
ATOM 2995 C C . VAL B 1 114 ? 16.109 -26.094 -6.512 1 90.75 114 VAL B C 1
ATOM 2997 O O . VAL B 1 114 ? 15.852 -27.047 -7.262 1 90.75 114 VAL B O 1
ATOM 3000 N N . SER B 1 115 ? 15.25 -25.625 -5.664 1 92.38 115 SER B N 1
ATOM 3001 C CA . SER B 1 115 ? 13.867 -26.109 -5.645 1 92.38 115 SER B CA 1
ATOM 3002 C C . SER B 1 115 ? 13 -25.312 -6.621 1 92.38 115 SER B C 1
ATOM 3004 O O . SER B 1 115 ? 13.375 -24.234 -7.059 1 92.38 115 SER B O 1
ATOM 3006 N N . ASN B 1 116 ? 11.844 -25.844 -7.141 1 94.94 116 ASN B N 1
ATOM 3007 C CA . ASN B 1 116 ? 10.789 -25.203 -7.93 1 94.94 116 ASN B CA 1
ATOM 3008 C C . ASN B 1 116 ? 11.32 -24.688 -9.258 1 94.94 116 ASN B C 1
ATOM 3010 O O . ASN B 1 116 ? 11.055 -23.531 -9.633 1 94.94 116 ASN B O 1
ATOM 3014 N N . VAL B 1 117 ? 12.109 -25.516 -9.883 1 95.56 117 VAL B N 1
ATOM 3015 C CA . VAL B 1 117 ? 12.672 -25.172 -11.188 1 95.56 117 VAL B CA 1
ATOM 3016 C C . VAL B 1 117 ? 11.617 -25.344 -12.273 1 95.56 117 VAL B C 1
ATOM 3018 O O . VAL B 1 117 ? 11.055 -26.422 -12.43 1 95.56 117 VAL B O 1
ATOM 3021 N N . VAL B 1 118 ? 11.367 -24.234 -13.023 1 95.31 118 VAL B N 1
ATOM 3022 C CA . VAL B 1 118 ? 10.344 -24.312 -14.062 1 95.31 118 VAL B CA 1
ATOM 3023 C C . VAL B 1 118 ? 11.008 -24.469 -15.43 1 95.31 118 VAL B C 1
ATOM 3025 O O . VAL B 1 118 ? 10.375 -24.906 -16.391 1 95.31 118 VAL B O 1
ATOM 3028 N N . PHE B 1 119 ? 12.25 -24.062 -15.516 1 93.75 119 PHE B N 1
ATOM 3029 C CA . PHE B 1 119 ? 12.961 -24.156 -16.781 1 93.75 119 PHE B CA 1
ATOM 3030 C C . PHE B 1 119 ? 14.469 -24.047 -16.578 1 93.75 119 PHE B C 1
ATOM 3032 O O . PHE B 1 119 ? 14.922 -23.344 -15.672 1 93.75 119 PHE B O 1
ATOM 3039 N N . ARG B 1 120 ? 15.234 -24.75 -17.375 1 93.12 120 ARG B N 1
ATOM 3040 C CA . ARG B 1 120 ? 16.688 -24.641 -17.375 1 93.12 120 ARG B CA 1
ATOM 3041 C C . ARG B 1 120 ? 17.219 -24.125 -18.703 1 93.12 120 ARG B C 1
ATOM 3043 O O . ARG B 1 120 ? 16.766 -24.562 -19.766 1 93.12 120 ARG B O 1
ATOM 3050 N N . VAL B 1 121 ? 18.047 -23.141 -18.547 1 91.06 121 VAL B N 1
ATOM 3051 C CA . VAL B 1 121 ? 18.656 -22.578 -19.734 1 91.06 121 VAL B CA 1
ATOM 3052 C C . VAL B 1 121 ? 20.156 -22.859 -19.734 1 91.06 121 VAL B C 1
ATOM 3054 O O . VAL B 1 121 ? 20.797 -22.828 -18.672 1 91.06 121 VAL B O 1
ATOM 3057 N N . PRO B 1 122 ? 20.688 -23.172 -20.953 1 84.69 122 PRO B N 1
ATOM 3058 C CA . PRO B 1 122 ? 22.125 -23.406 -21.016 1 84.69 122 PRO B CA 1
ATOM 3059 C C . PRO B 1 122 ? 22.938 -22.156 -20.672 1 84.69 122 PRO B C 1
ATOM 3061 O O . PRO B 1 122 ? 22.422 -21.031 -20.766 1 84.69 122 PRO B O 1
ATOM 3064 N N . ALA B 1 123 ? 24.156 -22.391 -20.219 1 76.56 123 ALA B N 1
ATOM 3065 C CA . ALA B 1 123 ? 25.062 -21.281 -19.922 1 76.56 123 ALA B CA 1
ATOM 3066 C C . ALA B 1 123 ? 25.406 -20.516 -21.203 1 76.56 123 ALA B C 1
ATOM 3068 O O . ALA B 1 123 ? 25.484 -21.109 -22.281 1 76.56 123 ALA B O 1
ATOM 3069 N N . ASP B 1 124 ? 25.672 -19.219 -21.094 1 73.31 124 ASP B N 1
ATOM 3070 C CA . ASP B 1 124 ? 26.156 -18.344 -22.156 1 73.31 124 ASP B CA 1
ATOM 3071 C C . ASP B 1 124 ? 25.156 -18.297 -23.312 1 73.31 124 ASP B C 1
ATOM 3073 O O . ASP B 1 124 ? 25.547 -18.219 -24.469 1 73.31 124 ASP B O 1
ATOM 3077 N N . ILE B 1 125 ? 23.969 -18.578 -22.953 1 73.75 125 ILE B N 1
ATOM 3078 C CA . ILE B 1 125 ? 22.953 -18.531 -24 1 73.75 125 ILE B CA 1
ATOM 3079 C C . ILE B 1 125 ? 22.578 -17.078 -24.297 1 73.75 125 ILE B C 1
ATOM 3081 O O . ILE B 1 125 ? 22.516 -16.25 -23.391 1 73.75 125 ILE B O 1
ATOM 3085 N N . ASP B 1 126 ? 22.578 -16.75 -25.578 1 81.94 126 ASP B N 1
ATOM 3086 C CA . ASP B 1 126 ? 22 -15.484 -26.031 1 81.94 126 ASP B CA 1
ATOM 3087 C C . ASP B 1 126 ? 20.469 -15.492 -25.859 1 81.94 126 ASP B C 1
ATOM 3089 O O . ASP B 1 126 ? 19.797 -16.391 -26.375 1 81.94 126 ASP B O 1
ATOM 3093 N N . PRO B 1 127 ? 20.031 -14.555 -25.016 1 85.25 127 PRO B N 1
ATOM 3094 C CA . PRO B 1 127 ? 18.562 -14.523 -24.891 1 85.25 127 PRO B CA 1
ATOM 3095 C C . PRO B 1 127 ? 17.875 -14.07 -26.172 1 85.25 127 PRO B C 1
ATOM 3097 O O . PRO B 1 127 ? 17.312 -12.969 -26.219 1 85.25 127 PRO B O 1
ATOM 3100 N N . HIS B 1 128 ? 17.859 -14.984 -27.141 1 87.06 128 HIS B N 1
ATOM 3101 C CA . HIS B 1 128 ? 17.219 -14.688 -28.422 1 87.06 128 HIS B CA 1
ATOM 3102 C C . HIS B 1 128 ? 15.695 -14.727 -28.297 1 87.06 128 HIS B C 1
ATOM 3104 O O . HIS B 1 128 ? 15.164 -15.094 -27.25 1 87.06 128 HIS B O 1
ATOM 3110 N N . GLU B 1 129 ? 15.047 -14.305 -29.281 1 89.44 129 GLU B N 1
ATOM 3111 C CA . GLU B 1 129 ? 13.617 -14.008 -29.266 1 89.44 129 GLU B CA 1
ATOM 3112 C C . GLU B 1 129 ? 12.797 -15.25 -28.906 1 89.44 129 GLU B C 1
ATOM 3114 O O . GLU B 1 129 ? 11.898 -15.188 -28.062 1 89.44 129 GLU B O 1
ATOM 3119 N N . GLU B 1 130 ? 13.133 -16.297 -29.469 1 90.56 130 GLU B N 1
ATOM 3120 C CA . GLU B 1 130 ? 12.352 -17.516 -29.266 1 90.56 130 GLU B CA 1
ATOM 3121 C C . GLU B 1 130 ? 12.469 -18 -27.812 1 90.56 130 GLU B C 1
ATOM 3123 O O . GLU B 1 130 ? 11.469 -18.391 -27.203 1 90.56 130 GLU B O 1
ATOM 3128 N N . LEU B 1 131 ? 13.688 -18 -27.312 1 91.69 131 LEU B N 1
ATOM 3129 C CA . LEU B 1 131 ? 13.898 -18.406 -25.922 1 91.69 131 LEU B CA 1
ATOM 3130 C C . LEU B 1 131 ? 13.141 -17.484 -24.969 1 91.69 131 LEU B C 1
ATOM 3132 O O . LEU B 1 131 ? 12.406 -17.953 -24.094 1 91.69 131 LEU B O 1
ATOM 3136 N N . THR B 1 132 ? 13.281 -16.234 -25.203 1 93.88 132 THR B N 1
ATOM 3137 C CA . THR B 1 132 ? 12.656 -15.258 -24.328 1 93.88 132 THR B CA 1
ATOM 3138 C C . THR B 1 132 ? 11.133 -15.383 -24.375 1 93.88 132 THR B C 1
ATOM 3140 O O . THR B 1 132 ? 10.461 -15.273 -23.359 1 93.88 132 THR B O 1
ATOM 3143 N N . ALA B 1 133 ? 10.625 -15.641 -25.578 1 94.19 133 ALA B N 1
ATOM 3144 C CA . ALA B 1 133 ? 9.188 -15.836 -25.719 1 94.19 133 ALA B CA 1
ATOM 3145 C C . ALA B 1 133 ? 8.711 -17.031 -24.906 1 94.19 133 ALA B C 1
ATOM 3147 O O . ALA B 1 133 ? 7.656 -16.984 -24.266 1 94.19 133 ALA B O 1
ATOM 3148 N N . SER B 1 134 ? 9.531 -18.047 -24.922 1 94.38 134 SER B N 1
ATOM 3149 C CA . SER B 1 134 ? 9.203 -19.219 -24.141 1 94.38 134 SER B CA 1
ATOM 3150 C C . SER B 1 134 ? 9.203 -18.922 -22.656 1 94.38 134 SER B C 1
ATOM 3152 O O . SER B 1 134 ? 8.312 -19.359 -21.922 1 94.38 134 SER B O 1
ATOM 3154 N N . LEU B 1 135 ? 10.141 -18.188 -22.25 1 95.31 135 LEU B N 1
ATOM 3155 C CA . LEU B 1 135 ? 10.258 -17.828 -20.844 1 95.31 135 LEU B CA 1
ATOM 3156 C C . LEU B 1 135 ? 9.102 -16.922 -20.406 1 95.31 135 LEU B C 1
ATOM 3158 O O . LEU B 1 135 ? 8.609 -17.047 -19.281 1 95.31 135 LEU B O 1
ATOM 3162 N N . VAL B 1 136 ? 8.68 -16.062 -21.266 1 96.75 136 VAL B N 1
ATOM 3163 C CA . VAL B 1 136 ? 7.508 -15.234 -21.016 1 96.75 136 VAL B CA 1
ATOM 3164 C C . VAL B 1 136 ? 6.281 -16.125 -20.812 1 96.75 136 VAL B C 1
ATOM 3166 O O . VAL B 1 136 ? 5.512 -15.93 -19.875 1 96.75 136 VAL B O 1
ATOM 3169 N N . GLY B 1 137 ? 6.141 -17.094 -21.75 1 96.25 137 GLY B N 1
ATOM 3170 C CA . GLY B 1 137 ? 5.043 -18.031 -21.594 1 96.25 137 GLY B CA 1
ATOM 3171 C C . GLY B 1 137 ? 5.047 -18.75 -20.266 1 96.25 137 GLY B C 1
ATOM 3172 O O . GLY B 1 137 ? 3.996 -18.922 -19.641 1 96.25 137 GLY B O 1
ATOM 3173 N N . MET B 1 138 ? 6.207 -19.109 -19.812 1 95.62 138 MET B N 1
ATOM 3174 C CA . MET B 1 138 ? 6.355 -19.766 -18.516 1 95.62 138 MET B CA 1
ATOM 3175 C C . MET B 1 138 ? 5.984 -18.828 -17.375 1 95.62 138 MET B C 1
ATOM 3177 O O . MET B 1 138 ? 5.375 -19.25 -16.391 1 95.62 138 MET B O 1
ATOM 3181 N N . THR B 1 139 ? 6.395 -17.578 -17.5 1 96.69 139 THR B N 1
ATOM 3182 C CA . THR B 1 139 ? 6.062 -16.594 -16.484 1 96.69 139 THR B CA 1
ATOM 3183 C C . THR B 1 139 ? 4.555 -16.391 -16.406 1 96.69 139 THR B C 1
ATOM 3185 O O . THR B 1 139 ? 3.984 -16.375 -15.312 1 96.69 139 THR B O 1
ATOM 3188 N N . LEU B 1 140 ? 3.883 -16.312 -17.578 1 96.25 140 LEU B N 1
ATOM 3189 C CA . LEU B 1 140 ? 2.443 -16.094 -17.656 1 96.25 140 LEU B CA 1
ATOM 3190 C C . LEU B 1 140 ? 1.674 -17.266 -17.047 1 96.25 140 LEU B C 1
ATOM 3192 O O . LEU B 1 140 ? 0.545 -17.094 -16.594 1 96.25 140 LEU B O 1
ATOM 3196 N N . ALA B 1 141 ? 2.318 -18.406 -16.969 1 95.06 141 ALA B N 1
ATOM 3197 C CA . ALA B 1 141 ? 1.66 -19.625 -16.5 1 95.06 141 ALA B CA 1
ATOM 3198 C C . ALA B 1 141 ? 1.772 -19.766 -14.977 1 95.06 141 ALA B C 1
ATOM 3200 O O . ALA B 1 141 ? 1.13 -20.625 -14.375 1 95.06 141 ALA B O 1
ATOM 3201 N N . GLN B 1 142 ? 2.594 -18.906 -14.328 1 95.06 142 GLN B N 1
ATOM 3202 C CA . GLN B 1 142 ? 2.785 -19 -12.883 1 95.06 142 GLN B CA 1
ATOM 3203 C C . GLN B 1 142 ? 1.559 -18.5 -12.125 1 95.06 142 GLN B C 1
ATOM 3205 O O . GLN B 1 142 ? 0.792 -17.688 -12.648 1 95.06 142 GLN B O 1
ATOM 3210 N N . PRO B 1 143 ? 1.331 -19.016 -10.953 1 91.81 143 PRO B N 1
ATOM 3211 C CA . PRO B 1 143 ? 0.232 -18.484 -10.141 1 91.81 143 PRO B CA 1
ATOM 3212 C C . PRO B 1 143 ? 0.442 -17.016 -9.758 1 91.81 143 PRO B C 1
ATOM 3214 O O . PRO B 1 143 ? 1.583 -16.578 -9.617 1 91.81 143 PRO B O 1
ATOM 3217 N N . ASP B 1 144 ? -0.664 -16.344 -9.57 1 95.12 144 ASP B N 1
ATOM 3218 C CA . ASP B 1 144 ? -0.599 -14.938 -9.195 1 95.12 144 ASP B CA 1
ATOM 3219 C C . ASP B 1 144 ? -0.269 -14.781 -7.711 1 95.12 144 ASP B C 1
ATOM 3221 O O . ASP B 1 144 ? -0.69 -15.594 -6.887 1 95.12 144 ASP B O 1
ATOM 3225 N N . ARG B 1 145 ? 0.519 -13.82 -7.422 1 96.25 145 ARG B N 1
ATOM 3226 C CA . ARG B 1 145 ? 0.627 -13.266 -6.074 1 96.25 145 ARG B CA 1
ATOM 3227 C C . ARG B 1 145 ? -0.428 -12.195 -5.84 1 96.25 145 ARG B C 1
ATOM 3229 O O . ARG B 1 145 ? -0.685 -11.367 -6.715 1 96.25 145 ARG B O 1
ATOM 3236 N N . TYR B 1 146 ? -1.058 -12.234 -4.656 1 96.19 146 TYR B N 1
ATOM 3237 C CA . TYR B 1 146 ? -2.141 -11.305 -4.367 1 96.19 146 TYR B CA 1
ATOM 3238 C C . TYR B 1 146 ? -1.841 -10.492 -3.109 1 96.19 146 TYR B C 1
ATOM 3240 O O . TYR B 1 146 ? -1.265 -11.016 -2.15 1 96.19 146 TYR B O 1
ATOM 3248 N N . THR B 1 147 ? -2.137 -9.297 -3.092 1 96.81 147 THR B N 1
ATOM 3249 C CA . THR B 1 147 ? -2.355 -8.453 -1.921 1 96.81 147 THR B CA 1
ATOM 3250 C C . THR B 1 147 ? -3.709 -7.758 -2.004 1 96.81 147 THR B C 1
ATOM 3252 O O . THR B 1 147 ? -4.297 -7.656 -3.084 1 96.81 147 THR B O 1
ATOM 3255 N N . LEU B 1 148 ? -4.227 -7.355 -0.902 1 98 148 LEU B N 1
ATOM 3256 C CA . LEU B 1 148 ? -5.484 -6.613 -0.916 1 98 148 LEU B CA 1
ATOM 3257 C C . LEU B 1 148 ? -5.367 -5.363 -1.781 1 98 148 LEU B C 1
ATOM 3259 O O . LEU B 1 148 ? -6.246 -5.082 -2.598 1 98 148 LEU B O 1
ATOM 3263 N N . GLU B 1 149 ? -4.312 -4.645 -1.586 1 97.25 149 GLU B N 1
ATOM 3264 C CA . GLU B 1 149 ? -4.105 -3.398 -2.316 1 97.25 149 GLU B CA 1
ATOM 3265 C C . GLU B 1 149 ? -4.043 -3.646 -3.822 1 97.25 149 GLU B C 1
ATOM 3267 O O . GLU B 1 149 ? -4.555 -2.852 -4.609 1 97.25 149 GLU B O 1
ATOM 3272 N N . ALA B 1 150 ? -3.379 -4.75 -4.18 1 97.44 150 ALA B N 1
ATOM 3273 C CA . ALA B 1 150 ? -3.305 -5.082 -5.602 1 97.44 150 ALA B CA 1
ATOM 3274 C C . ALA B 1 150 ? -4.695 -5.328 -6.18 1 97.44 150 ALA B C 1
ATOM 3276 O O . ALA B 1 150 ? -4.988 -4.926 -7.309 1 97.44 150 ALA B O 1
ATOM 3277 N N . LEU B 1 151 ? -5.562 -5.988 -5.438 1 98.25 151 LEU B N 1
ATOM 3278 C CA . LEU B 1 151 ? -6.922 -6.27 -5.891 1 98.25 151 LEU B CA 1
ATOM 3279 C C . LEU B 1 151 ? -7.734 -4.98 -6 1 98.25 151 LEU B C 1
ATOM 3281 O O . LEU B 1 151 ? -8.508 -4.809 -6.941 1 98.25 151 LEU B O 1
ATOM 3285 N N . ILE B 1 152 ? -7.566 -4.102 -5.043 1 98.25 152 ILE B N 1
ATOM 3286 C CA . ILE B 1 152 ? -8.25 -2.816 -5.082 1 98.25 152 ILE B CA 1
ATOM 3287 C C . ILE B 1 152 ? -7.816 -2.039 -6.32 1 98.25 152 ILE B C 1
ATOM 3289 O O . ILE B 1 152 ? -8.648 -1.476 -7.035 1 98.25 152 ILE B O 1
ATOM 3293 N N . LYS B 1 153 ? -6.523 -2.018 -6.594 1 96.88 153 LYS B N 1
ATOM 3294 C CA . LYS B 1 153 ? -6.004 -1.32 -7.766 1 96.88 153 LYS B CA 1
ATOM 3295 C C . LYS B 1 153 ? -6.535 -1.941 -9.055 1 96.88 153 LYS B C 1
ATOM 3297 O O . LYS B 1 153 ? -6.844 -1.229 -10.016 1 96.88 153 LYS B O 1
ATOM 3302 N N . LYS B 1 154 ? -6.586 -3.266 -9.047 1 96.81 154 LYS B N 1
ATOM 3303 C CA . LYS B 1 154 ? -7.156 -3.939 -10.211 1 96.81 154 LYS B CA 1
ATOM 3304 C C . LYS B 1 154 ? -8.602 -3.514 -10.438 1 96.81 154 LYS B C 1
ATOM 3306 O O . LYS B 1 154 ? -9.008 -3.252 -11.57 1 96.81 154 LYS B O 1
ATOM 3311 N N . ALA B 1 155 ? -9.391 -3.445 -9.367 1 97.5 155 ALA B N 1
ATOM 3312 C CA . ALA B 1 155 ? -10.773 -2.99 -9.469 1 97.5 155 ALA B CA 1
ATOM 3313 C C . ALA B 1 155 ? -10.844 -1.57 -10.023 1 97.5 155 ALA B C 1
ATOM 3315 O O . ALA B 1 155 ? -11.703 -1.265 -10.852 1 97.5 155 ALA B O 1
ATOM 3316 N N . ARG B 1 156 ? -9.945 -0.74 -9.641 1 96.94 156 ARG B N 1
ATOM 3317 C CA . ARG B 1 156 ? -9.961 0.668 -10.023 1 96.94 156 ARG B CA 1
ATOM 3318 C C . ARG B 1 156 ? -9.5 0.847 -11.469 1 96.94 156 ARG B C 1
ATOM 3320 O O . ARG B 1 156 ? -9.758 1.885 -12.086 1 96.94 156 ARG B O 1
ATOM 3327 N N . LYS B 1 157 ? -8.781 -0.146 -11.969 1 94.69 157 LYS B N 1
ATOM 3328 C CA . LYS B 1 157 ? -8.305 -0.077 -13.352 1 94.69 157 LYS B CA 1
ATOM 3329 C C . LYS B 1 157 ? -9.438 -0.352 -14.336 1 94.69 157 LYS B C 1
ATOM 3331 O O . LYS B 1 157 ? -9.336 -0.015 -15.516 1 94.69 157 LYS B O 1
ATOM 3336 N N . ASN B 1 158 ? -10.484 -1.049 -13.852 1 95.12 158 ASN B N 1
ATOM 3337 C CA . ASN B 1 158 ? -11.648 -1.291 -14.695 1 95.12 158 ASN B CA 1
ATOM 3338 C C . ASN B 1 158 ? -12.383 0.006 -15.023 1 95.12 158 ASN B C 1
ATOM 3340 O O . ASN B 1 158 ? -12.742 0.765 -14.117 1 95.12 158 ASN B O 1
ATOM 3344 N N . PRO B 1 159 ? -12.633 0.301 -16.25 1 94.62 159 PRO B N 1
ATOM 3345 C CA . PRO B 1 159 ? -13.281 1.555 -16.641 1 94.62 159 PRO B CA 1
ATOM 3346 C C . PRO B 1 159 ? -14.641 1.747 -15.977 1 94.62 159 PRO B C 1
ATOM 3348 O O . PRO B 1 159 ? -15.094 2.883 -15.797 1 94.62 159 PRO B O 1
ATOM 3351 N N . VAL B 1 160 ? -15.273 0.693 -15.578 1 95.12 160 VAL B N 1
ATOM 3352 C CA . VAL B 1 160 ? -16.594 0.764 -14.977 1 95.12 160 VAL B CA 1
ATOM 3353 C C . VAL B 1 160 ? -16.516 1.468 -13.625 1 95.12 160 VAL B C 1
ATOM 3355 O O . VAL B 1 160 ? -17.531 1.912 -13.094 1 95.12 160 VAL B O 1
ATOM 3358 N N . ILE B 1 161 ? -15.32 1.662 -13.125 1 95.31 161 ILE B N 1
ATOM 3359 C CA . ILE B 1 161 ? -15.094 2.258 -11.812 1 95.31 161 ILE B CA 1
ATOM 3360 C C . ILE B 1 161 ? -15.562 3.709 -11.812 1 95.31 161 ILE B C 1
ATOM 3362 O O . ILE B 1 161 ? -15.797 4.293 -10.75 1 95.31 161 ILE B O 1
ATOM 3366 N N . GLN B 1 162 ? -15.656 4.289 -12.984 1 95.38 162 GLN B N 1
ATOM 3367 C CA . GLN B 1 162 ? -16.109 5.672 -13.102 1 95.38 162 GLN B CA 1
ATOM 3368 C C . GLN B 1 162 ? -17.516 5.844 -12.539 1 95.38 162 GLN B C 1
ATOM 3370 O O . GLN B 1 162 ? -17.906 6.953 -12.18 1 95.38 162 GLN B O 1
ATOM 3375 N N . LYS B 1 163 ? -18.219 4.719 -12.422 1 96.25 163 LYS B N 1
ATOM 3376 C CA . LYS B 1 163 ? -19.594 4.746 -11.922 1 96.25 163 LYS B CA 1
ATOM 3377 C C . LYS B 1 163 ? -19.641 4.391 -10.438 1 96.25 163 LYS B C 1
ATOM 3379 O O . LYS B 1 163 ? -20.703 4.426 -9.82 1 96.25 163 LYS B O 1
ATOM 3384 N N . ALA B 1 164 ? -18.516 4.027 -9.883 1 97.25 164 ALA B N 1
ATOM 3385 C CA . ALA B 1 164 ? -18.5 3.502 -8.516 1 97.25 164 ALA B CA 1
ATOM 3386 C C . ALA B 1 164 ? -18.578 4.629 -7.492 1 97.25 164 ALA B C 1
ATOM 3388 O O . ALA B 1 164 ? -17.844 5.617 -7.59 1 97.25 164 ALA B O 1
ATOM 3389 N N . GLY B 1 165 ? -19.484 4.465 -6.586 1 97.06 165 GLY B N 1
ATOM 3390 C CA . GLY B 1 165 ? -19.562 5.359 -5.441 1 97.06 165 GLY B CA 1
ATOM 3391 C C . GLY B 1 165 ? -18.891 4.797 -4.199 1 97.06 165 GLY B C 1
ATOM 3392 O O . GLY B 1 165 ? -18.688 5.512 -3.219 1 97.06 165 GLY B O 1
ATOM 3393 N N . ALA B 1 166 ? -18.578 3.512 -4.328 1 98.12 166 ALA B N 1
ATOM 3394 C CA . ALA B 1 166 ? -18.016 2.885 -3.143 1 98.12 166 ALA B CA 1
ATOM 3395 C C . ALA B 1 166 ? -17.203 1.642 -3.514 1 98.12 166 ALA B C 1
ATOM 3397 O O . ALA B 1 166 ? -17.5 0.988 -4.52 1 98.12 166 ALA B O 1
ATOM 3398 N N . ILE B 1 167 ? -16.203 1.359 -2.77 1 98.75 167 ILE B N 1
ATOM 3399 C CA . ILE B 1 167 ? -15.508 0.073 -2.754 1 98.75 167 ILE B CA 1
ATOM 3400 C C . ILE B 1 167 ? -15.508 -0.493 -1.336 1 98.75 167 ILE B C 1
ATOM 3402 O O . ILE B 1 167 ? -15.219 0.224 -0.375 1 98.75 167 ILE B O 1
ATOM 3406 N N . GLY B 1 168 ? -15.922 -1.681 -1.181 1 98.75 168 GLY B N 1
ATOM 3407 C CA . GLY B 1 168 ? -15.836 -2.408 0.076 1 98.75 168 GLY B CA 1
ATOM 3408 C C . GLY B 1 168 ? -14.953 -3.635 -0.001 1 98.75 168 GLY B C 1
ATOM 3409 O O . GLY B 1 168 ? -14.852 -4.273 -1.052 1 98.75 168 GLY B O 1
ATOM 3410 N N . THR B 1 169 ? -14.305 -3.889 1.137 1 98.88 169 THR B N 1
ATOM 3411 C CA . THR B 1 169 ? -13.445 -5.066 1.156 1 98.88 169 THR B CA 1
ATOM 3412 C C . THR B 1 169 ? -13.711 -5.91 2.4 1 98.88 169 THR B C 1
ATOM 3414 O O . THR B 1 169 ? -14.164 -5.391 3.42 1 98.88 169 THR B O 1
ATOM 3417 N N . PHE B 1 170 ? -13.562 -7.152 2.254 1 98.75 170 PHE B N 1
ATOM 3418 C CA . PHE B 1 170 ? -13.516 -8.117 3.346 1 98.75 170 PHE B CA 1
ATOM 3419 C C . PHE B 1 170 ? -12.195 -8.883 3.33 1 98.75 170 PHE B C 1
ATOM 3421 O O . PHE B 1 170 ? -11.789 -9.406 2.291 1 98.75 170 PHE B O 1
ATOM 3428 N N . THR B 1 171 ? -11.508 -8.875 4.402 1 98.69 171 THR B N 1
ATOM 3429 C CA . THR B 1 171 ? -10.312 -9.68 4.621 1 98.69 171 THR B CA 1
ATOM 3430 C C . THR B 1 171 ? -10.523 -10.664 5.77 1 98.69 171 THR B C 1
ATOM 3432 O O . THR B 1 171 ? -10.742 -10.258 6.91 1 98.69 171 THR B O 1
ATOM 3435 N N . GLY B 1 172 ? -10.523 -11.93 5.422 1 97.62 172 GLY B N 1
ATOM 3436 C CA . GLY B 1 172 ? -10.477 -12.938 6.469 1 97.62 172 GLY B CA 1
ATOM 3437 C C . GLY B 1 172 ? -9.086 -13.125 7.047 1 97.62 172 GLY B C 1
ATOM 3438 O O . GLY B 1 172 ? -8.094 -13.086 6.316 1 97.62 172 GLY B O 1
ATOM 3439 N N . ILE B 1 173 ? -9.039 -13.344 8.32 1 97 173 ILE B N 1
ATOM 3440 C CA . ILE B 1 173 ? -7.77 -13.453 9.031 1 97 173 ILE B CA 1
ATOM 3441 C C . ILE B 1 173 ? -7.758 -14.727 9.867 1 97 173 ILE B C 1
ATOM 3443 O O . ILE B 1 173 ? -8.758 -15.078 10.492 1 97 173 ILE B O 1
ATOM 3447 N N . VAL B 1 174 ? -6.621 -15.438 9.852 1 94.31 174 VAL B N 1
ATOM 3448 C CA . VAL B 1 174 ? -6.434 -16.531 10.805 1 94.31 174 VAL B CA 1
ATOM 3449 C C . VAL B 1 174 ? -6.203 -15.953 12.203 1 94.31 174 VAL B C 1
ATOM 3451 O O . VAL B 1 174 ? -5.156 -15.359 12.477 1 94.31 174 VAL B O 1
ATOM 3454 N N . ARG B 1 175 ? -7.125 -16.219 13.086 1 91.88 175 ARG B N 1
ATOM 3455 C CA . ARG B 1 175 ? -7.051 -15.633 14.422 1 91.88 175 ARG B CA 1
ATOM 3456 C C . ARG B 1 175 ? -5.883 -16.203 15.211 1 91.88 175 ARG B C 1
ATOM 3458 O O . ARG B 1 175 ? -5.625 -17.406 15.148 1 91.88 175 ARG B O 1
ATOM 3465 N N . GLU B 1 176 ? -5.258 -15.305 15.891 1 90.56 176 GLU B N 1
ATOM 3466 C CA . GLU B 1 176 ? -4.219 -15.766 16.812 1 90.56 176 GLU B CA 1
ATOM 3467 C C . GLU B 1 176 ? -4.824 -16.281 18.109 1 90.56 176 GLU B C 1
ATOM 3469 O O . GLU B 1 176 ? -4.371 -17.281 18.656 1 90.56 176 GLU B O 1
ATOM 3474 N N . LEU B 1 177 ? -5.816 -15.539 18.562 1 87.44 177 LEU B N 1
ATOM 3475 C CA . LEU B 1 177 ? -6.5 -15.875 19.812 1 87.44 177 LEU B CA 1
ATOM 3476 C C . LEU B 1 177 ? -7.988 -16.109 19.562 1 87.44 177 LEU B C 1
ATOM 3478 O O . LEU B 1 177 ? -8.695 -15.203 19.094 1 87.44 177 LEU B O 1
ATOM 3482 N N . ALA B 1 178 ? -8.406 -17.359 19.781 1 78.94 178 ALA B N 1
ATOM 3483 C CA . ALA B 1 178 ? -9.82 -17.719 19.734 1 78.94 178 ALA B CA 1
ATOM 3484 C C . ALA B 1 178 ? -10.289 -18.219 21.094 1 78.94 178 ALA B C 1
ATOM 3486 O O . ALA B 1 178 ? -10.07 -19.375 21.453 1 78.94 178 ALA B O 1
ATOM 3487 N N . GLY B 1 179 ? -10.914 -17.297 21.844 1 80.06 179 GLY B N 1
ATOM 3488 C CA . GLY B 1 179 ? -11.203 -17.672 23.219 1 80.06 179 GLY B CA 1
ATOM 3489 C C . GLY B 1 179 ? -9.953 -17.891 24.062 1 80.06 179 GLY B C 1
ATOM 3490 O O . GLY B 1 179 ? -9.141 -16.969 24.219 1 80.06 179 GLY B O 1
ATOM 3491 N N . GLU B 1 180 ? -9.836 -19.109 24.484 1 80.06 180 GLU B N 1
ATOM 3492 C CA . GLU B 1 180 ? -8.688 -19.469 25.312 1 80.06 180 GLU B CA 1
ATOM 3493 C C . GLU B 1 180 ? -7.629 -20.203 24.5 1 80.06 180 GLU B C 1
ATOM 3495 O O . GLU B 1 180 ? -6.562 -20.547 25.016 1 80.06 180 GLU B O 1
ATOM 3500 N N . GLU B 1 181 ? -7.938 -20.312 23.328 1 79.75 181 GLU B N 1
ATOM 3501 C CA . GLU B 1 181 ? -7.031 -21.109 22.5 1 79.75 181 GLU B CA 1
ATOM 3502 C C . GLU B 1 181 ? -6.176 -20.219 21.609 1 79.75 181 GLU B C 1
ATOM 3504 O O . GLU B 1 181 ? -6.672 -19.25 21.016 1 79.75 181 GLU B O 1
ATOM 3509 N N . LYS B 1 182 ? -4.91 -20.609 21.578 1 84.88 182 LYS B N 1
ATOM 3510 C CA . LYS B 1 182 ? -3.969 -19.891 20.734 1 84.88 182 LYS B CA 1
ATOM 3511 C C . LYS B 1 182 ? -3.635 -20.688 19.469 1 84.88 182 LYS B C 1
ATOM 3513 O O . LYS B 1 182 ? -3.273 -21.875 19.562 1 84.88 182 LYS B O 1
ATOM 3518 N N . THR B 1 183 ? -3.947 -20.141 18.344 1 83.06 183 THR B N 1
ATOM 3519 C CA . THR B 1 183 ? -3.619 -20.75 17.062 1 83.06 183 THR B CA 1
ATOM 3520 C C . THR B 1 183 ? -2.26 -20.281 16.562 1 83.06 183 THR B C 1
ATOM 3522 O O . THR B 1 183 ? -1.963 -19.078 16.625 1 83.06 183 THR B O 1
ATOM 3525 N N . ALA B 1 184 ? -1.448 -21.328 16.156 1 84.12 184 ALA B N 1
ATOM 3526 C CA . ALA B 1 184 ? -0.154 -20.938 15.602 1 84.12 184 ALA B CA 1
ATOM 3527 C C . ALA B 1 184 ? -0.224 -20.828 14.086 1 84.12 184 ALA B C 1
ATOM 3529 O O . ALA B 1 184 ? 0.249 -19.844 13.508 1 84.12 184 ALA B O 1
ATOM 3530 N N . ARG B 1 185 ? -0.804 -21.781 13.492 1 89.94 185 ARG B N 1
ATOM 3531 C CA . ARG B 1 185 ? -0.941 -21.797 12.039 1 89.94 185 ARG B CA 1
ATOM 3532 C C . ARG B 1 185 ? -2.066 -22.734 11.609 1 89.94 185 ARG B C 1
ATOM 3534 O O . ARG B 1 185 ? -2.5 -23.594 12.383 1 89.94 185 ARG B O 1
ATOM 3541 N N . LEU B 1 186 ? -2.584 -22.453 10.406 1 89.31 186 LEU B N 1
ATOM 3542 C CA . LEU B 1 186 ? -3.576 -23.312 9.766 1 89.31 186 LEU B CA 1
ATOM 3543 C C . LEU B 1 186 ? -3.117 -23.734 8.375 1 89.31 186 LEU B C 1
ATOM 3545 O O . LEU B 1 186 ? -2.352 -23.016 7.723 1 89.31 186 LEU B O 1
ATOM 3549 N N . GLU B 1 187 ? -3.498 -24.891 8 1 91.62 187 GLU B N 1
ATOM 3550 C CA . GLU B 1 187 ? -3.229 -25.344 6.641 1 91.62 187 GLU B CA 1
ATOM 3551 C C . GLU B 1 187 ? -4.52 -25.5 5.844 1 91.62 187 GLU B C 1
ATOM 3553 O O . GLU B 1 187 ? -5.457 -26.156 6.293 1 91.62 187 GLU B O 1
ATOM 3558 N N . PHE B 1 188 ? -4.586 -24.875 4.684 1 91.81 188 PHE B N 1
ATOM 3559 C CA . PHE B 1 188 ? -5.746 -24.938 3.801 1 91.81 188 PHE B CA 1
ATOM 3560 C C . PHE B 1 188 ? -5.398 -25.625 2.49 1 91.81 188 PHE B C 1
ATOM 3562 O O . PHE B 1 188 ? -4.32 -25.422 1.937 1 91.81 188 PHE B O 1
ATOM 3569 N N . GLU B 1 189 ? -6.266 -26.484 2.078 1 91 189 GLU B N 1
ATOM 3570 C CA . GLU B 1 189 ? -6.133 -27.156 0.79 1 91 189 GLU B CA 1
ATOM 3571 C C . GLU B 1 189 ? -7.352 -26.906 -0.094 1 91 189 GLU B C 1
ATOM 3573 O O . GLU B 1 189 ? -8.461 -26.75 0.408 1 91 189 GLU B O 1
ATOM 3578 N N . LYS B 1 190 ? -7.035 -26.75 -1.42 1 88.94 190 LYS B N 1
ATOM 3579 C CA . LYS B 1 190 ? -8.148 -26.625 -2.355 1 88.94 190 LYS B CA 1
ATOM 3580 C C . LYS B 1 190 ? -7.996 -27.594 -3.529 1 88.94 190 LYS B C 1
ATOM 3582 O O . LYS B 1 190 ? -6.883 -28 -3.865 1 88.94 190 LYS B O 1
ATOM 3587 N N . TYR B 1 191 ? -9.078 -28.016 -4.086 1 89.69 191 TYR B N 1
ATOM 3588 C CA . TYR B 1 191 ? -9.117 -28.875 -5.266 1 89.69 191 TYR B CA 1
ATOM 3589 C C . TYR B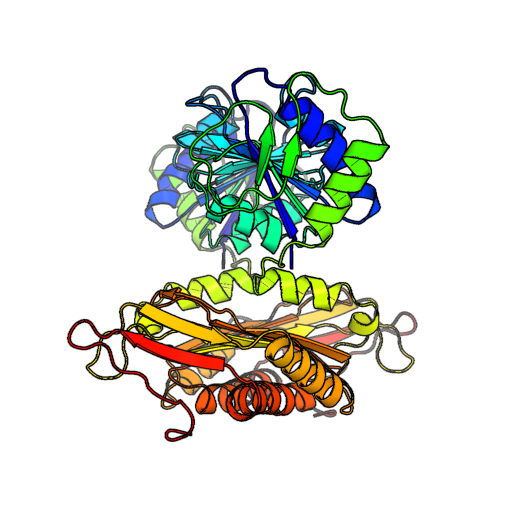 1 191 ? -9.125 -28.047 -6.543 1 89.69 191 TYR B C 1
ATOM 3591 O O . TYR B 1 191 ? -10.18 -27.547 -6.957 1 89.69 191 TYR B O 1
ATOM 3599 N N . GLU B 1 192 ? -7.977 -27.938 -7.203 1 88.06 192 GLU B N 1
ATOM 3600 C CA . GLU B 1 192 ? -7.914 -27.172 -8.445 1 88.06 192 GLU B CA 1
ATOM 3601 C C . GLU B 1 192 ? -8.234 -28.047 -9.648 1 88.06 192 GLU B C 1
ATOM 3603 O O . GLU B 1 192 ? -7.941 -29.25 -9.641 1 88.06 192 GLU B O 1
ATOM 3608 N N . PRO B 1 193 ? -8.844 -27.609 -10.617 1 91.44 193 PRO B N 1
ATOM 3609 C CA . PRO B 1 193 ? -9.211 -26.203 -10.828 1 91.44 193 PRO B CA 1
ATOM 3610 C C . PRO B 1 193 ? -10.617 -25.875 -10.328 1 91.44 193 PRO B C 1
ATOM 3612 O O . PRO B 1 193 ? -11.117 -24.781 -10.562 1 91.44 193 PRO B O 1
ATOM 3615 N N . GLU B 1 194 ? -11.273 -26.781 -9.734 1 93.19 194 GLU B N 1
ATOM 3616 C CA . GLU B 1 194 ? -12.664 -26.656 -9.305 1 93.19 194 GLU B CA 1
ATOM 3617 C C . GLU B 1 194 ? -12.844 -25.453 -8.367 1 93.19 194 GLU B C 1
ATOM 3619 O O . GLU B 1 194 ? -13.812 -24.703 -8.5 1 93.19 194 GLU B O 1
ATOM 3624 N N . ALA B 1 195 ? -11.961 -25.328 -7.414 1 93.56 195 ALA B N 1
ATOM 3625 C CA . ALA B 1 195 ? -12.055 -24.234 -6.453 1 93.56 195 ALA B CA 1
ATOM 3626 C C . ALA B 1 195 ? -12.047 -22.875 -7.164 1 93.56 195 ALA B C 1
ATOM 3628 O O . ALA B 1 195 ? -12.883 -22.016 -6.871 1 93.56 195 ALA B O 1
ATOM 3629 N N . SER B 1 196 ? -11.148 -22.703 -8.117 1 93.5 196 SER B N 1
ATOM 3630 C CA . SER B 1 196 ? -11.055 -21.453 -8.867 1 93.5 196 SER B CA 1
ATOM 3631 C C . SER B 1 196 ? -12.312 -21.203 -9.688 1 93.5 196 SER B C 1
ATOM 3633 O O . SER B 1 196 ? -12.797 -20.078 -9.781 1 93.5 196 SER B O 1
ATOM 3635 N N . LYS B 1 197 ? -12.828 -22.25 -10.266 1 96.25 197 LYS B N 1
ATOM 3636 C CA . LYS B 1 197 ? -14.055 -22.141 -11.047 1 96.25 197 LYS B CA 1
ATOM 3637 C C . LYS B 1 197 ? -15.227 -21.688 -10.172 1 96.25 197 LYS B C 1
ATOM 3639 O O . LYS B 1 197 ? -16.031 -20.859 -10.586 1 96.25 197 LYS B O 1
ATOM 3644 N N . VAL B 1 198 ? -15.281 -22.266 -8.984 1 97.25 198 VAL B N 1
ATOM 3645 C CA . VAL B 1 198 ? -16.359 -21.922 -8.062 1 97.25 198 VAL B CA 1
ATOM 3646 C C . VAL B 1 198 ? -16.234 -20.469 -7.633 1 97.25 198 VAL B C 1
ATOM 3648 O O . VAL B 1 198 ? -17.219 -19.734 -7.602 1 97.25 198 VAL B O 1
ATOM 3651 N N . LEU B 1 199 ? -15.07 -20 -7.32 1 97.38 199 LEU B N 1
ATOM 3652 C CA . LEU B 1 199 ? -14.859 -18.609 -6.957 1 97.38 199 LEU B CA 1
ATOM 3653 C C . LEU B 1 199 ? -15.25 -17.688 -8.102 1 97.38 199 LEU B C 1
ATOM 3655 O O . LEU B 1 199 ? -15.906 -16.656 -7.879 1 97.38 199 LEU B O 1
ATOM 3659 N N . ASP B 1 200 ? -14.836 -18.078 -9.312 1 97.31 200 ASP B N 1
ATOM 3660 C CA . ASP B 1 200 ? -15.188 -17.281 -10.484 1 97.31 200 ASP B CA 1
ATOM 3661 C C . ASP B 1 200 ? -16.703 -17.219 -10.664 1 97.31 200 ASP B C 1
ATOM 3663 O O . ASP B 1 200 ? -17.25 -16.141 -10.961 1 97.31 200 ASP B O 1
ATOM 3667 N N . LYS B 1 201 ? -17.312 -18.312 -10.469 1 98.44 201 LYS B N 1
ATOM 3668 C CA . LYS B 1 201 ? -18.766 -18.375 -10.594 1 98.44 201 LYS B CA 1
ATOM 3669 C C . LYS B 1 201 ? -19.438 -17.469 -9.562 1 98.44 201 LYS B C 1
ATOM 3671 O O . LYS B 1 201 ? -20.344 -16.703 -9.898 1 98.44 201 LYS B O 1
ATOM 3676 N N . ILE B 1 202 ? -18.984 -17.547 -8.328 1 98.62 202 ILE B N 1
ATOM 3677 C CA . ILE B 1 202 ? -19.516 -16.703 -7.262 1 98.62 202 ILE B CA 1
ATOM 3678 C C . ILE B 1 202 ? -19.359 -15.234 -7.641 1 98.62 202 ILE B C 1
ATOM 3680 O O . ILE B 1 202 ? -20.312 -14.453 -7.574 1 98.62 202 ILE B O 1
ATOM 3684 N N . GLY B 1 203 ? -18.188 -14.852 -8.047 1 98.56 203 GLY B N 1
ATOM 3685 C CA . GLY B 1 203 ? -17.906 -13.477 -8.43 1 98.56 203 GLY B CA 1
ATOM 3686 C C . GLY B 1 203 ? -18.766 -12.992 -9.57 1 98.56 203 GLY B C 1
ATOM 3687 O O . GLY B 1 203 ? -19.312 -11.891 -9.516 1 98.56 203 GLY B O 1
ATOM 3688 N N . GLU B 1 204 ? -18.922 -13.828 -10.586 1 98.25 204 GLU B N 1
ATOM 3689 C CA . GLU B 1 204 ? -19.719 -13.477 -11.766 1 98.25 204 GLU B CA 1
ATOM 3690 C C . GLU B 1 204 ? -21.188 -13.305 -11.406 1 98.25 204 GLU B C 1
ATOM 3692 O O . GLU B 1 204 ? -21.844 -12.383 -11.883 1 98.25 204 GLU B O 1
ATOM 3697 N N . GLU B 1 205 ? -21.703 -14.18 -10.625 1 98.69 205 GLU B N 1
ATOM 3698 C CA . GLU B 1 205 ? -23.109 -14.109 -10.234 1 98.69 205 GLU B CA 1
ATOM 3699 C C . GLU B 1 205 ? -23.391 -12.875 -9.383 1 98.69 205 GLU B C 1
ATOM 3701 O O . GLU B 1 205 ? -24.406 -12.203 -9.57 1 98.69 205 GLU B O 1
ATOM 3706 N N . ILE B 1 206 ? -22.516 -12.57 -8.484 1 98.69 206 ILE B N 1
ATOM 3707 C CA . ILE B 1 206 ? -22.688 -11.398 -7.641 1 98.69 206 ILE B CA 1
ATOM 3708 C C . ILE B 1 206 ? -22.578 -10.133 -8.492 1 98.69 206 ILE B C 1
ATOM 3710 O O . ILE B 1 206 ? -23.312 -9.164 -8.273 1 98.69 206 ILE B O 1
ATOM 3714 N N . LYS B 1 207 ? -21.688 -10.141 -9.43 1 98.25 207 LYS B N 1
ATOM 3715 C CA . LYS B 1 207 ? -21.469 -8.992 -10.297 1 98.25 207 LYS B CA 1
ATOM 3716 C C . LYS B 1 207 ? -22.719 -8.688 -11.125 1 98.25 207 LYS B C 1
ATOM 3718 O O . LYS B 1 207 ? -22.891 -7.559 -11.594 1 98.25 207 LYS B O 1
ATOM 3723 N N . GLN B 1 208 ? -23.594 -9.641 -11.32 1 98 208 GLN B N 1
ATOM 3724 C CA . GLN B 1 208 ? -24.812 -9.469 -12.109 1 98 208 GLN B CA 1
ATOM 3725 C C . GLN B 1 208 ? -25.891 -8.727 -11.32 1 98 208 GLN B C 1
ATOM 3727 O O . GLN B 1 208 ? -26.891 -8.273 -11.883 1 98 208 GLN B O 1
ATOM 3732 N N . LYS B 1 209 ? -25.625 -8.617 -10.055 1 97.75 209 LYS B N 1
ATOM 3733 C CA . LYS B 1 209 ? -26.594 -7.898 -9.227 1 97.75 209 LYS B CA 1
ATOM 3734 C C . LYS B 1 209 ? -26.594 -6.406 -9.547 1 97.75 209 LYS B C 1
ATOM 3736 O O . LYS B 1 209 ? -25.547 -5.836 -9.859 1 97.75 209 LYS B O 1
ATOM 3741 N N . GLU B 1 210 ? -27.75 -5.852 -9.422 1 96.12 210 GLU B N 1
ATOM 3742 C CA . GLU B 1 210 ? -27.906 -4.438 -9.734 1 96.12 210 GLU B CA 1
ATOM 3743 C C . GLU B 1 210 ? -26.984 -3.574 -8.875 1 96.12 210 GLU B C 1
ATOM 3745 O O . GLU B 1 210 ? -26.938 -3.744 -7.652 1 96.12 210 GLU B O 1
ATOM 3750 N N . GLY B 1 211 ? -26.25 -2.707 -9.562 1 96.62 211 GLY B N 1
ATOM 3751 C CA . GLY B 1 211 ? -25.438 -1.73 -8.867 1 96.62 211 GLY B CA 1
ATOM 3752 C C . GLY B 1 211 ? -24.031 -2.236 -8.555 1 96.62 211 GLY B C 1
ATOM 3753 O O . GLY B 1 211 ? -23.188 -1.478 -8.094 1 96.62 211 GLY B O 1
ATOM 3754 N N . ILE B 1 212 ? -23.828 -3.531 -8.734 1 98.5 212 ILE B N 1
ATOM 3755 C CA . ILE B 1 212 ? -22.484 -4.086 -8.508 1 98.5 212 ILE B CA 1
ATOM 3756 C C . ILE B 1 212 ? -21.656 -3.953 -9.773 1 98.5 212 ILE B C 1
ATOM 3758 O O . ILE B 1 212 ? -22.078 -4.363 -10.852 1 98.5 212 ILE B O 1
ATOM 3762 N N . LEU B 1 213 ? -20.5 -3.377 -9.68 1 98.19 213 LEU B N 1
ATOM 3763 C CA . LEU B 1 213 ? -19.703 -2.998 -10.852 1 98.19 213 LEU B CA 1
ATOM 3764 C C . LEU B 1 213 ? -18.5 -3.92 -11.016 1 98.19 213 LEU B C 1
ATOM 3766 O O . LEU B 1 213 ? -18.078 -4.176 -12.141 1 98.19 213 LEU B O 1
ATOM 3770 N N . GLU B 1 214 ? -17.922 -4.387 -9.961 1 98.38 214 GLU B N 1
ATOM 3771 C CA . GLU B 1 214 ? -16.766 -5.281 -9.984 1 98.38 214 GLU B CA 1
ATOM 3772 C C . GLU B 1 214 ? -16.703 -6.148 -8.734 1 98.38 214 GLU B C 1
ATOM 3774 O O . GLU B 1 214 ? -17.062 -5.695 -7.645 1 98.38 214 GLU B O 1
ATOM 3779 N N . VAL B 1 215 ? -16.359 -7.379 -8.883 1 98.81 215 VAL B N 1
ATOM 3780 C CA . VAL B 1 215 ? -16.172 -8.328 -7.785 1 98.81 215 VAL B CA 1
ATOM 3781 C C . VAL B 1 215 ? -14.875 -9.102 -7.98 1 98.81 215 VAL B C 1
ATOM 3783 O O . VAL B 1 215 ? -14.68 -9.766 -9 1 98.81 215 VAL B O 1
ATOM 3786 N N . LEU B 1 216 ? -13.984 -9.008 -7.059 1 98.44 216 LEU B N 1
ATOM 3787 C CA . LEU B 1 216 ? -12.734 -9.766 -7.066 1 98.44 216 LEU B CA 1
ATOM 3788 C C . LEU B 1 216 ? -12.602 -10.602 -5.797 1 98.44 216 LEU B C 1
ATOM 3790 O O . LEU B 1 216 ? -12.742 -10.078 -4.688 1 98.44 216 LEU B O 1
ATOM 3794 N N . LEU B 1 217 ? -12.383 -11.859 -5.973 1 98.38 217 LEU B N 1
ATOM 3795 C CA . LEU B 1 217 ? -12.289 -12.82 -4.879 1 98.38 217 LEU B CA 1
ATOM 3796 C C . LEU B 1 217 ? -10.977 -13.586 -4.938 1 98.38 217 LEU B C 1
ATOM 3798 O O . LEU B 1 217 ? -10.539 -14 -6.012 1 98.38 217 LEU B O 1
ATOM 3802 N N . HIS B 1 218 ? -10.344 -13.742 -3.793 1 97.38 218 HIS B N 1
ATOM 3803 C CA . HIS B 1 218 ? -9.148 -14.578 -3.707 1 97.38 218 HIS B CA 1
ATOM 3804 C C . HIS B 1 218 ? -9.078 -15.297 -2.365 1 97.38 218 HIS B C 1
ATOM 3806 O O . HIS B 1 218 ? -9.258 -14.68 -1.313 1 97.38 218 HIS B O 1
ATOM 3812 N N . HIS B 1 219 ? -8.82 -16.531 -2.398 1 96.88 219 HIS B N 1
ATOM 3813 C CA . HIS B 1 219 ? -8.602 -17.344 -1.205 1 96.88 219 HIS B CA 1
ATOM 3814 C C . HIS B 1 219 ? -7.23 -18 -1.224 1 96.88 219 HIS B C 1
ATOM 3816 O O . HIS B 1 219 ? -6.914 -18.75 -2.145 1 96.88 219 HIS B O 1
ATOM 3822 N N . LYS B 1 220 ? -6.484 -17.703 -0.217 1 94.5 220 LYS B N 1
ATOM 3823 C CA . LYS B 1 220 ? -5.156 -18.312 -0.098 1 94.5 220 LYS B CA 1
ATOM 3824 C C . LYS B 1 220 ? -5.25 -19.781 0.304 1 94.5 220 LYS B C 1
ATOM 3826 O O . LYS B 1 220 ? -6.242 -20.203 0.9 1 94.5 220 LYS B O 1
ATOM 3831 N N . THR B 1 221 ? -4.262 -20.531 0.01 1 92.69 221 THR B N 1
ATOM 3832 C CA . THR B 1 221 ? -4.141 -21.922 0.42 1 92.69 221 THR B CA 1
ATOM 3833 C C . THR B 1 221 ? -2.742 -22.203 0.963 1 92.69 221 THR B C 1
ATOM 3835 O O . THR B 1 221 ? -1.879 -21.328 0.958 1 92.69 221 THR B O 1
ATOM 3838 N N . GLY B 1 222 ? -2.559 -23.438 1.476 1 91.44 222 GLY B N 1
ATOM 3839 C CA . GLY B 1 222 ? -1.311 -23.797 2.131 1 91.44 222 GLY B CA 1
ATOM 3840 C C . GLY B 1 222 ? -1.279 -23.422 3.6 1 91.44 222 GLY B C 1
ATOM 3841 O O . GLY B 1 222 ? -2.324 -23.344 4.25 1 91.44 222 GLY B O 1
ATOM 3842 N N . VAL B 1 223 ? -0.031 -23.328 4.09 1 92.31 223 VAL B N 1
ATOM 3843 C CA . VAL B 1 223 ? 0.142 -22.984 5.496 1 92.31 223 VAL B CA 1
ATOM 3844 C C . VAL B 1 223 ? 0.002 -21.484 5.688 1 92.31 223 VAL B C 1
ATOM 3846 O O . VAL B 1 223 ? 0.733 -20.703 5.074 1 92.31 223 VAL B O 1
ATOM 3849 N N . ILE B 1 224 ? -0.938 -21.125 6.469 1 94.06 224 ILE B N 1
ATOM 3850 C CA . ILE B 1 224 ? -1.178 -19.719 6.809 1 94.06 224 ILE B CA 1
ATOM 3851 C C . ILE B 1 224 ? -0.937 -19.5 8.305 1 94.06 224 ILE B C 1
ATOM 3853 O O . ILE B 1 224 ? -1.562 -20.156 9.141 1 94.06 224 ILE B O 1
ATOM 3857 N N . GLU B 1 225 ? -0.017 -18.578 8.648 1 93.69 225 GLU B N 1
ATOM 3858 C CA . GLU B 1 225 ? 0.308 -18.297 10.047 1 93.69 225 GLU B CA 1
ATOM 3859 C C . GLU B 1 225 ? -0.805 -17.516 10.727 1 93.69 225 GLU B C 1
ATOM 3861 O O . GLU B 1 225 ? -1.556 -16.797 10.062 1 93.69 225 GLU B O 1
ATOM 3866 N N . ALA B 1 226 ? -0.858 -17.672 12.031 1 93.5 226 ALA B N 1
ATOM 3867 C CA . ALA B 1 226 ? -1.796 -16.859 12.805 1 93.5 226 ALA B CA 1
ATOM 3868 C C . ALA B 1 226 ? -1.587 -15.375 12.531 1 93.5 226 ALA B C 1
ATOM 3870 O O . ALA B 1 226 ? -0.449 -14.898 12.461 1 93.5 226 ALA B O 1
ATOM 3871 N N . GLY B 1 227 ? -2.695 -14.641 12.297 1 94.75 227 GLY B N 1
ATOM 3872 C CA . GLY B 1 227 ? -2.631 -13.211 12.031 1 94.75 227 GLY B CA 1
ATOM 3873 C C . GLY B 1 227 ? -2.559 -12.875 10.555 1 94.75 227 GLY B C 1
ATOM 3874 O O . GLY B 1 227 ? -2.73 -11.719 10.164 1 94.75 227 GLY B O 1
ATOM 3875 N N . GLU B 1 228 ? -2.305 -13.891 9.742 1 95.75 228 GLU B N 1
ATOM 3876 C CA . GLU B 1 228 ? -2.193 -13.664 8.305 1 95.75 228 GLU B CA 1
ATOM 3877 C C . GLU B 1 228 ? -3.566 -13.672 7.637 1 95.75 228 GLU B C 1
ATOM 3879 O O . GLU B 1 228 ? -4.512 -14.258 8.164 1 95.75 228 GLU B O 1
ATOM 3884 N N . ASP B 1 229 ? -3.623 -13.023 6.543 1 97.19 229 ASP B N 1
ATOM 3885 C CA . ASP B 1 229 ? -4.844 -12.984 5.742 1 97.19 229 ASP B CA 1
ATOM 3886 C C . ASP B 1 229 ? -5.062 -14.305 5.008 1 97.19 229 ASP B C 1
ATOM 3888 O O . ASP B 1 229 ? -4.102 -14.953 4.582 1 97.19 229 ASP B O 1
ATOM 3892 N N . ILE B 1 230 ? -6.324 -14.633 4.801 1 96.38 230 ILE B N 1
ATOM 3893 C CA . ILE B 1 230 ? -6.613 -15.906 4.137 1 96.38 230 ILE B CA 1
ATOM 3894 C C . ILE B 1 230 ? -7.574 -15.672 2.971 1 96.38 230 ILE B C 1
ATOM 3896 O O . ILE B 1 230 ? -7.539 -16.391 1.975 1 96.38 230 ILE B O 1
ATOM 3900 N N . VAL B 1 231 ? -8.43 -14.703 3.076 1 97.56 231 VAL B N 1
ATOM 3901 C CA . VAL B 1 231 ? -9.406 -14.438 2.027 1 97.56 231 VAL B CA 1
ATOM 3902 C C . VAL B 1 231 ? -9.484 -12.93 1.769 1 97.56 231 VAL B C 1
ATOM 3904 O O . VAL B 1 231 ? -9.484 -12.133 2.709 1 97.56 231 VAL B O 1
ATOM 3907 N N . TYR B 1 232 ? -9.477 -12.555 0.515 1 98.56 232 TYR B N 1
ATOM 3908 C CA . TYR B 1 232 ? -9.734 -11.188 0.093 1 98.56 232 TYR B CA 1
ATOM 3909 C C . TYR B 1 232 ? -10.992 -11.102 -0.76 1 98.56 232 TYR B C 1
ATOM 3911 O O . TYR B 1 232 ? -11.172 -11.891 -1.69 1 98.56 232 TYR B O 1
ATOM 3919 N N . ILE B 1 233 ? -11.844 -10.172 -0.454 1 98.88 233 ILE B N 1
ATOM 3920 C CA . ILE B 1 233 ? -12.984 -9.789 -1.28 1 98.88 233 ILE B CA 1
ATOM 3921 C C . ILE B 1 233 ? -12.953 -8.281 -1.542 1 98.88 233 ILE B C 1
ATOM 3923 O O . ILE B 1 233 ? -12.789 -7.488 -0.613 1 98.88 233 ILE B O 1
ATOM 3927 N N . VAL B 1 234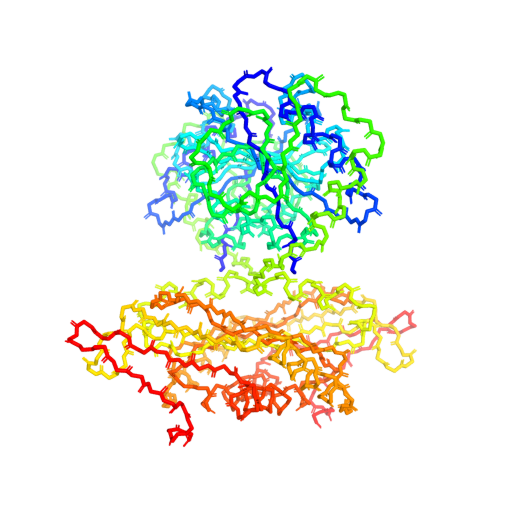 ? -13.023 -7.898 -2.738 1 98.88 234 VAL B N 1
ATOM 3928 C CA . VAL B 1 234 ? -13.117 -6.504 -3.148 1 98.88 234 VAL B CA 1
ATOM 3929 C C . VAL B 1 234 ? -14.336 -6.309 -4.047 1 98.88 234 VAL B C 1
ATOM 3931 O O . VAL B 1 234 ? -14.461 -6.957 -5.086 1 98.88 234 VAL B O 1
ATOM 3934 N N . ILE B 1 235 ? -15.211 -5.453 -3.67 1 98.88 235 ILE B N 1
ATOM 3935 C CA . ILE B 1 235 ? -16.406 -5.195 -4.465 1 98.88 235 ILE B CA 1
ATOM 3936 C C . ILE B 1 235 ? -16.562 -3.691 -4.68 1 98.88 235 ILE B C 1
ATOM 3938 O O . ILE B 1 235 ? -16.5 -2.912 -3.727 1 98.88 235 ILE B O 1
ATOM 3942 N N . ALA B 1 236 ? -16.688 -3.297 -5.883 1 98.69 236 ALA B N 1
ATOM 3943 C CA . ALA B 1 236 ? -17.062 -1.932 -6.25 1 98.69 236 ALA B CA 1
ATOM 3944 C C . ALA B 1 236 ? -18.547 -1.844 -6.605 1 98.69 236 ALA B C 1
ATOM 3946 O O . ALA B 1 236 ? -19.078 -2.709 -7.312 1 98.69 236 ALA B O 1
ATOM 3947 N N . SER B 1 237 ? -19.219 -0.872 -6.105 1 98.44 237 SER B N 1
ATOM 3948 C CA . SER B 1 237 ? -20.641 -0.701 -6.367 1 98.44 237 SER B CA 1
ATOM 3949 C C . SER B 1 237 ? -20.984 0.753 -6.684 1 98.44 237 SER B C 1
ATOM 3951 O O . SER B 1 237 ? -20.219 1.659 -6.34 1 98.44 237 SER B O 1
ATOM 3953 N N . ALA B 1 238 ? -22.047 0.906 -7.34 1 96.81 238 ALA B N 1
ATOM 3954 C CA . ALA B 1 238 ? -22.5 2.248 -7.695 1 96.81 238 ALA B CA 1
ATOM 3955 C C . ALA B 1 238 ? -22.938 3.025 -6.453 1 96.81 238 ALA B C 1
ATOM 3957 O O . ALA B 1 238 ? -22.656 4.219 -6.336 1 96.81 238 ALA B O 1
ATOM 3958 N N . HIS B 1 239 ? -23.609 2.285 -5.555 1 94.88 239 HIS B N 1
ATOM 3959 C CA . HIS B 1 239 ? -24.062 2.9 -4.312 1 94.88 239 HIS B CA 1
ATOM 3960 C C . HIS B 1 239 ? -23.703 2.039 -3.107 1 94.88 239 HIS B C 1
ATOM 3962 O O . HIS B 1 239 ? -23.453 0.838 -3.248 1 94.88 239 HIS B O 1
ATOM 3968 N N . ARG B 1 240 ? -23.734 2.727 -1.979 1 93.31 240 ARG B N 1
ATOM 3969 C CA . ARG B 1 240 ? -23.281 2.066 -0.756 1 93.31 240 ARG B CA 1
ATOM 3970 C C . ARG B 1 240 ? -24.266 0.965 -0.346 1 93.31 240 ARG B C 1
ATOM 3972 O O . ARG B 1 240 ? -23.859 -0.051 0.221 1 93.31 240 ARG B O 1
ATOM 3979 N N . ALA B 1 241 ? -25.516 1.104 -0.633 1 92.06 241 ALA B N 1
ATOM 3980 C CA . ALA B 1 241 ? -26.547 0.215 -0.123 1 92.06 241 ALA B CA 1
ATOM 3981 C C . ALA B 1 241 ? -26.375 -1.2 -0.667 1 92.06 241 ALA B C 1
ATOM 3983 O O . ALA B 1 241 ? -26.641 -2.18 0.036 1 92.06 241 ALA B O 1
ATOM 3984 N N . GLU B 1 242 ? -25.906 -1.318 -1.903 1 95.56 242 GLU B N 1
ATOM 3985 C CA . GLU B 1 242 ? -25.781 -2.619 -2.553 1 95.56 242 GLU B CA 1
ATOM 3986 C C . GLU B 1 242 ? -24.5 -3.332 -2.102 1 95.56 242 GLU B C 1
ATOM 3988 O O . GLU B 1 242 ? -24.359 -4.543 -2.281 1 95.56 242 GLU B O 1
ATOM 3993 N N . LEU B 1 243 ? -23.609 -2.621 -1.518 1 97.19 243 LEU B N 1
ATOM 3994 C CA . LEU B 1 243 ? -22.266 -3.096 -1.242 1 97.19 243 LEU B CA 1
ATOM 3995 C C . LEU B 1 243 ? -22.266 -4.121 -0.112 1 97.19 243 LEU B C 1
ATOM 3997 O O . LEU B 1 243 ? -21.688 -5.199 -0.245 1 97.19 243 LEU B O 1
ATOM 4001 N N . PHE B 1 244 ? -22.984 -3.854 0.966 1 96.62 244 PHE B N 1
ATOM 4002 C CA . PHE B 1 244 ? -22.859 -4.621 2.201 1 96.62 244 PHE B CA 1
ATOM 4003 C C . PHE B 1 244 ? -23.484 -6 2.049 1 96.62 244 PHE B C 1
ATOM 4005 O O . PHE B 1 244 ? -22.859 -7.012 2.365 1 96.62 244 PHE B O 1
ATOM 4012 N N . PRO B 1 245 ? -24.719 -6.051 1.458 1 96.62 245 PRO B N 1
ATOM 4013 C CA . PRO B 1 245 ? -25.266 -7.391 1.213 1 96.62 245 PRO B CA 1
ATOM 4014 C C . PRO B 1 245 ? -24.391 -8.219 0.27 1 96.62 245 PRO B C 1
ATOM 4016 O O . PRO B 1 245 ? -24.281 -9.438 0.429 1 96.62 245 PRO B O 1
ATOM 4019 N N . ALA B 1 246 ? -23.781 -7.57 -0.714 1 98.19 246 ALA B N 1
ATOM 4020 C CA . ALA B 1 246 ? -22.938 -8.266 -1.673 1 98.19 246 ALA B CA 1
ATOM 4021 C C . ALA B 1 246 ? -21.688 -8.844 -0.99 1 98.19 246 ALA B C 1
ATOM 4023 O O . ALA B 1 246 ? -21.297 -9.984 -1.256 1 98.19 246 ALA B O 1
ATOM 4024 N N . LEU B 1 247 ? -21.078 -8.07 -0.096 1 98.12 247 LEU B N 1
ATOM 4025 C CA . LEU B 1 247 ? -19.922 -8.531 0.655 1 98.12 247 LEU B CA 1
ATOM 4026 C C . LEU B 1 247 ? -20.266 -9.742 1.513 1 98.12 247 LEU B C 1
ATOM 4028 O O . LEU B 1 247 ? -19.562 -10.75 1.501 1 98.12 247 LEU B O 1
ATOM 4032 N N . SER B 1 248 ? -21.375 -9.555 2.207 1 97.88 248 SER B N 1
ATOM 4033 C CA . SER B 1 248 ? -21.844 -10.633 3.076 1 97.88 248 SER B CA 1
ATOM 4034 C C . SER B 1 248 ? -22.125 -11.898 2.279 1 97.88 248 SER B C 1
ATOM 4036 O O . SER B 1 248 ? -21.672 -12.984 2.646 1 97.88 248 SER B O 1
ATOM 4038 N N . GLU B 1 249 ? -22.828 -11.734 1.194 1 98.25 249 GLU B N 1
ATOM 4039 C CA . GLU B 1 249 ? -23.141 -12.883 0.351 1 98.25 249 GLU B CA 1
ATOM 4040 C C . GLU B 1 249 ? -21.875 -13.555 -0.174 1 98.25 249 GLU B C 1
ATOM 4042 O O . GLU B 1 249 ? -21.781 -14.781 -0.202 1 98.25 249 GLU B O 1
ATOM 4047 N N . ALA B 1 250 ? -20.891 -12.797 -0.63 1 98.56 250 ALA B N 1
ATOM 4048 C CA . ALA B 1 250 ? -19.656 -13.328 -1.212 1 98.56 250 ALA B CA 1
ATOM 4049 C C . ALA B 1 250 ? -18.953 -14.25 -0.233 1 98.56 250 ALA B C 1
ATOM 4051 O O . ALA B 1 250 ? -18.625 -15.398 -0.57 1 98.56 250 ALA B O 1
ATOM 4052 N N . ILE B 1 251 ? -18.75 -13.773 1 1 98.31 251 ILE B N 1
ATOM 4053 C CA . ILE B 1 251 ? -17.984 -14.57 1.948 1 98.31 251 ILE B CA 1
ATOM 4054 C C . ILE B 1 251 ? -18.797 -15.797 2.371 1 98.31 251 ILE B C 1
ATOM 4056 O O . ILE B 1 251 ? -18.234 -16.875 2.559 1 98.31 251 ILE B O 1
ATOM 4060 N N . GLU B 1 252 ? -20.141 -15.648 2.48 1 97.88 252 GLU B N 1
ATOM 4061 C CA . GLU B 1 252 ? -20.969 -16.781 2.844 1 97.88 252 GLU B CA 1
ATOM 4062 C C . GLU B 1 252 ? -20.938 -17.859 1.763 1 97.88 252 GLU B C 1
ATOM 4064 O O . GLU B 1 252 ? -20.844 -19.047 2.068 1 97.88 252 GLU B O 1
ATOM 4069 N N . ARG B 1 253 ? -21 -17.453 0.58 1 98.31 253 ARG B N 1
ATOM 4070 C CA . ARG B 1 253 ? -20.984 -18.406 -0.524 1 98.31 253 ARG B CA 1
ATOM 4071 C C . ARG B 1 253 ? -19.609 -19.062 -0.652 1 98.31 253 ARG B C 1
ATOM 4073 O O . ARG B 1 253 ? -19.516 -20.25 -0.935 1 98.31 253 ARG B O 1
ATOM 4080 N N . ILE B 1 254 ? -18.516 -18.297 -0.475 1 97.5 254 ILE B N 1
ATOM 4081 C CA . ILE B 1 254 ? -17.172 -18.875 -0.525 1 97.5 254 ILE B CA 1
ATOM 4082 C C . ILE B 1 254 ? -17.047 -19.984 0.51 1 97.5 254 ILE B C 1
ATOM 4084 O O . ILE B 1 254 ? -16.578 -21.094 0.199 1 97.5 254 ILE B O 1
ATOM 4088 N N . LYS B 1 255 ? -17.562 -19.766 1.682 1 94.94 255 LYS B N 1
ATOM 4089 C CA . LYS B 1 255 ? -17.469 -20.719 2.771 1 94.94 255 LYS B CA 1
ATOM 4090 C C . LYS B 1 255 ? -18.344 -21.938 2.514 1 94.94 255 LYS B C 1
ATOM 4092 O O . LYS B 1 255 ? -17.969 -23.062 2.855 1 94.94 255 LYS B O 1
ATOM 4097 N N . ALA B 1 256 ? -19.438 -21.688 1.898 1 96.19 256 ALA B N 1
ATOM 4098 C CA . ALA B 1 256 ? -20.422 -22.766 1.712 1 96.19 256 ALA B CA 1
ATOM 4099 C C . ALA B 1 256 ? -20.109 -23.578 0.464 1 96.19 256 ALA B C 1
ATOM 4101 O O . ALA B 1 256 ? -20.312 -24.797 0.446 1 96.19 256 ALA B O 1
ATOM 4102 N N . GLU B 1 257 ? -19.609 -22.906 -0.572 1 96.88 257 GLU B N 1
ATOM 4103 C CA . GLU B 1 257 ? -19.609 -23.531 -1.891 1 96.88 257 GLU B CA 1
ATOM 4104 C C . GLU B 1 257 ? -18.203 -23.891 -2.328 1 96.88 257 GLU B C 1
ATOM 4106 O O . GLU B 1 257 ? -18.016 -24.828 -3.115 1 96.88 257 GLU B O 1
ATOM 4111 N N . ALA B 1 258 ? -17.172 -23.109 -1.941 1 94.38 258 ALA B N 1
ATOM 4112 C CA . ALA B 1 258 ? -15.82 -23.359 -2.439 1 94.38 258 ALA B CA 1
ATOM 4113 C C . ALA B 1 258 ? -15.227 -24.625 -1.827 1 94.38 258 ALA B C 1
ATOM 4115 O O . ALA B 1 258 ? -15.281 -24.812 -0.611 1 94.38 258 ALA B O 1
ATOM 4116 N N . PRO B 1 259 ? -14.766 -25.547 -2.604 1 94.56 259 PRO B N 1
ATOM 4117 C CA . PRO B 1 259 ? -14.141 -26.766 -2.084 1 94.56 259 PRO B CA 1
ATOM 4118 C C . PRO B 1 259 ? -12.773 -26.5 -1.453 1 94.56 259 PRO B C 1
ATOM 4120 O O . PRO B 1 259 ? -11.75 -26.953 -1.973 1 94.56 259 PRO B O 1
ATOM 4123 N N . ILE B 1 260 ? -12.672 -25.797 -0.384 1 91.62 260 ILE B N 1
ATOM 4124 C CA . ILE B 1 260 ? -11.492 -25.453 0.401 1 91.62 260 ILE B CA 1
ATOM 4125 C C . ILE B 1 260 ? -11.641 -26 1.818 1 91.62 260 ILE B C 1
ATOM 4127 O O . ILE B 1 260 ? -12.656 -25.766 2.48 1 91.62 260 ILE B O 1
ATOM 4131 N N . TRP B 1 261 ? -10.602 -26.75 2.283 1 89.69 261 TRP B N 1
ATOM 4132 C CA . TRP B 1 261 ? -10.672 -27.406 3.584 1 89.69 261 TRP B CA 1
ATOM 4133 C C . TRP B 1 261 ? -9.531 -26.953 4.484 1 89.69 261 TRP B C 1
ATOM 4135 O O . TRP B 1 261 ? -8.445 -26.625 4.004 1 89.69 261 TRP B O 1
ATOM 4145 N N . LYS B 1 262 ? -9.875 -26.875 5.75 1 86.31 262 LYS B N 1
ATOM 4146 C CA . LYS B 1 262 ? -8.875 -26.406 6.699 1 86.31 262 LYS B CA 1
ATOM 4147 C C . LYS B 1 262 ? -8.414 -27.531 7.617 1 86.31 262 LYS B C 1
ATOM 4149 O O . LYS B 1 262 ? -9.219 -28.375 8.016 1 86.31 262 LYS B O 1
ATOM 4154 N N . LYS B 1 263 ? -7.133 -27.641 7.797 1 82.38 263 LYS B N 1
ATOM 4155 C CA . LYS B 1 263 ? -6.508 -28.469 8.828 1 82.38 263 LYS B CA 1
ATOM 4156 C C . LYS B 1 263 ? -5.895 -27.594 9.93 1 82.38 263 LYS B C 1
ATOM 4158 O O . LYS B 1 263 ? -5.121 -26.688 9.641 1 82.38 263 LYS B O 1
ATOM 4163 N N . GLU B 1 264 ? -6.406 -27.734 11.203 1 74.69 264 GLU B N 1
ATOM 4164 C CA . GLU B 1 264 ? -5.98 -26.875 12.312 1 74.69 264 GLU B CA 1
ATOM 4165 C C . GLU B 1 264 ? -4.871 -27.531 13.117 1 74.69 264 GLU B C 1
ATOM 4167 O O . GLU B 1 264 ? -4.891 -28.75 13.344 1 74.69 264 GLU B O 1
ATOM 4172 N N . PHE B 1 265 ? -3.832 -26.766 13.297 1 69.94 265 PHE B N 1
ATOM 4173 C CA . PHE B 1 265 ? -2.744 -27.172 14.18 1 69.94 265 PHE B CA 1
ATOM 4174 C C . PHE B 1 265 ? -2.729 -26.312 15.445 1 69.94 265 PHE B C 1
ATOM 4176 O O . PHE B 1 265 ? -2.684 -25.078 15.367 1 69.94 265 PHE B O 1
ATOM 4183 N N . THR B 1 266 ? -3.291 -26.828 16.594 1 62.94 266 THR B N 1
ATOM 4184 C CA . THR B 1 266 ? -3.162 -26.094 17.859 1 62.94 266 THR B CA 1
ATOM 4185 C C . THR B 1 266 ? -1.88 -26.5 18.578 1 62.94 266 THR B C 1
ATOM 4187 O O . THR B 1 266 ? -1.26 -27.5 18.25 1 62.94 266 THR B O 1
ATOM 4190 N N . GLU B 1 267 ? -1.209 -25.578 19.344 1 61.16 267 GLU B N 1
ATOM 4191 C CA . GLU B 1 267 ? -0.045 -25.953 20.141 1 61.16 267 GLU B CA 1
ATOM 4192 C C . GLU B 1 267 ? -0.245 -27.312 20.797 1 61.16 267 GLU B C 1
ATOM 4194 O O . GLU B 1 267 ? 0.723 -28.031 21.062 1 61.16 267 GLU B O 1
ATOM 4199 N N . LYS B 1 268 ? -1.496 -27.719 21.109 1 55.75 268 LYS B N 1
ATOM 4200 C CA . LYS B 1 268 ? -1.642 -28.984 21.844 1 55.75 268 LYS B CA 1
ATOM 4201 C C . LYS B 1 268 ? -1.89 -30.141 20.906 1 55.75 268 LYS B C 1
ATOM 4203 O O . LYS B 1 268 ? -1.453 -31.266 21.156 1 55.75 268 LYS B O 1
ATOM 4208 N N . GLU B 1 269 ? -2.846 -29.953 19.906 1 55 269 GLU B N 1
ATOM 4209 C CA . GLU B 1 269 ? -3.238 -31.109 19.109 1 55 269 GLU B CA 1
ATOM 4210 C C . GLU B 1 269 ? -3.566 -30.703 17.672 1 55 269 GLU B C 1
ATOM 4212 O O . GLU B 1 269 ? -3.949 -29.562 17.406 1 55 269 GLU B O 1
ATOM 4217 N N . GLU B 1 270 ? -3.174 -31.531 16.734 1 57.12 270 GLU B N 1
ATOM 4218 C CA . GLU B 1 270 ? -3.488 -31.422 15.305 1 57.12 270 GLU B CA 1
ATOM 4219 C C . GLU B 1 270 ? -4.887 -31.953 15.008 1 57.12 270 GLU B C 1
ATOM 4221 O O . GLU B 1 270 ? -5.246 -33.062 15.445 1 57.12 270 GLU B O 1
ATOM 4226 N N . PHE B 1 271 ? -5.996 -31.156 14.75 1 57.03 271 PHE B N 1
ATOM 4227 C CA . PHE B 1 271 ? -7.246 -31.797 14.344 1 57.03 271 PHE B CA 1
ATOM 4228 C C . PHE B 1 271 ? -7.836 -31.109 13.125 1 57.03 271 PHE B C 1
ATOM 4230 O O . PHE B 1 271 ? -7.566 -29.922 12.883 1 57.03 271 PHE B O 1
ATOM 4237 N N . TRP B 1 272 ? -8.445 -31.875 12.18 1 50.53 272 TRP B N 1
ATOM 4238 C CA . TRP B 1 272 ? -9.109 -31.422 10.961 1 50.53 272 TRP B CA 1
ATOM 4239 C C . TRP B 1 272 ? -10.492 -30.859 11.273 1 50.53 272 TRP B C 1
ATOM 4241 O O . TRP B 1 272 ? -11.234 -31.422 12.078 1 50.53 272 TRP B O 1
ATOM 4251 N N . VAL B 1 273 ? -10.758 -29.531 11.188 1 50.88 273 VAL B N 1
ATOM 4252 C CA . VAL B 1 273 ? -12.109 -29.031 11.414 1 50.88 273 VAL B CA 1
ATOM 4253 C C . VAL B 1 273 ? -12.789 -28.766 10.07 1 50.88 273 VAL B C 1
ATOM 4255 O O . VAL B 1 273 ? -12.195 -28.141 9.188 1 50.88 273 VAL B O 1
ATOM 4258 N N . HIS B 1 274 ? -13.75 -29.469 9.617 1 42.53 274 HIS B N 1
ATOM 4259 C CA . HIS B 1 274 ? -14.641 -29.141 8.508 1 42.53 274 HIS B CA 1
ATOM 4260 C C . HIS B 1 274 ? -15.531 -27.938 8.852 1 42.53 274 HIS B C 1
ATOM 4262 O O . HIS B 1 274 ? -16.172 -27.922 9.898 1 42.53 274 HIS B O 1
ATOM 4268 N N . ASP B 1 275 ? -15.25 -26.844 8.453 1 41.62 275 ASP B N 1
ATOM 4269 C CA . ASP B 1 275 ? -15.906 -25.578 8.75 1 41.62 275 ASP B CA 1
ATOM 4270 C C . ASP B 1 275 ? -17.406 -25.672 8.5 1 41.62 275 ASP B C 1
ATOM 4272 O O . ASP B 1 275 ? -18.109 -24.656 8.508 1 41.62 275 ASP B O 1
ATOM 4276 N N . ARG B 1 276 ? -18.078 -26.719 8.07 1 35.22 276 ARG B N 1
ATOM 4277 C CA . ARG B 1 276 ? -19.516 -26.703 7.863 1 35.22 276 ARG B CA 1
ATOM 4278 C C . ARG B 1 276 ? -20.25 -26.359 9.156 1 35.22 276 ARG B C 1
ATOM 4280 O O . ARG B 1 276 ? -21.422 -25.969 9.133 1 35.22 276 ARG B O 1
ATOM 4287 N N . GLU B 1 277 ? -19.953 -26.75 10.375 1 33.94 277 GLU B N 1
ATOM 4288 C CA . GLU B 1 277 ? -20.844 -26.719 11.539 1 33.94 277 GLU B CA 1
ATOM 4289 C C . GLU B 1 277 ? -20.844 -25.344 12.195 1 33.94 277 GLU B C 1
ATOM 4291 O O . GLU B 1 277 ? -21.734 -25.031 12.984 1 33.94 277 GLU B O 1
ATOM 4296 N N . HIS B 1 278 ? -19.812 -24.609 12.516 1 31.91 278 HIS B N 1
ATOM 4297 C CA . HIS B 1 278 ? -20.062 -23.375 13.25 1 31.91 278 HIS B CA 1
ATOM 4298 C C . HIS B 1 278 ? -20.406 -22.234 12.312 1 31.91 278 HIS B C 1
ATOM 4300 O O . HIS B 1 278 ? -20.141 -21.062 12.617 1 31.91 278 HIS B O 1
ATOM 4306 N N . ALA B 1 279 ? -21.016 -22.438 11.328 1 26.78 279 ALA B N 1
ATOM 4307 C CA . ALA B 1 279 ? -21.828 -21.438 10.664 1 26.78 279 ALA B CA 1
ATOM 4308 C C . ALA B 1 279 ? -22.828 -20.812 11.633 1 26.78 279 ALA B C 1
ATOM 4310 O O . ALA B 1 279 ? -23.438 -21.5 12.445 1 26.78 279 ALA B O 1
#

Nearest PDB structures (foldseek):
  2q5w-assembly1_E  TM=9.296E-01  e=7.230E-12  Staphylococcus aureus
  6jbz-assembly1_C  TM=9.363E-01  e=6.007E-12  Mycobacterium tuberculosis
  6jc0-assembly1_B  TM=9.154E-01  e=3.830E-11  Mycolicibacterium smegmatis MC2 155
  6jc0-assembly1_D  TM=8.744E-01  e=1.517E-11  Mycolicibacterium smegmatis MC2 155
  4ap8-assembly1_A  TM=8.816E-01  e=9.670E-11  Homo sapiens

Organism: Methanosarcina acetivorans (strain ATCC 35395 / DSM 2834 / JCM 12185 / C2A) (NCBI:txid188937)

Sequence (558 aa):
MMKVISVVGYKKSGKTALVSALVRHLSGFGTVGTVKHMGEQRLNPGETDTGRHFDAGADMVVGITGSELVSFARDSSLENALDMLCDRGLDFAVVEGFKDSNLPKIVIEGLEGVSNVVFRVPADIDPHEELTASLVGMTLAQPDRYTLEALIKKARKNPVIQKAGAIGTFTGIVRELAGEEKTARLEFEKYEPEASKVLDKIGEEIKQKEGILEVLLHHKTGVIEAGEDIVYIVIASAHRAELFPALSEAIERIKAEAPIWKKEFTEKEEFWVHDREHAMMKVISVVGYKKSGKTALVSALVRHLSGFGTVGTVKHMGEQRLNPGETDTGRHFDAGADMVVGITGSELVSFARDSSLENALDMLCDRGLDFAVVEGFKDSNLPKIVIEGLEGVSNVVFRVPADIDPHEELTASLVGMTLAQPDRYTLEALIKKARKNPVIQKAGAIGTFTGIVRELAGEEKTARLEFEKYEPEASKVLDKIGEEIKQKEGILEVLLHHKTGVIEAGEDIVYIVIASAHRAELFPALSEAIERIKAEAPIWKKEFTEKEEFWVHDREHA

InterPro domains:
  IPR003448 Molybdopterin biosynthesis MoaE [PF02391] (156-257)
  IPR003448 Molybdopterin biosynthesis MoaE [cd00756] (148-273)
  IPR004435 Molybdopterin-guanine dinucleotide biosynthesis protein B (MobB) domain [PF03205] (4-108)
  IPR004435 Molybdopterin-guanine dinucleotide biosynthesis protein B (MobB) domain [TIGR00176] (4-154)
  IPR027417 P-loop containing nucleoside triphosphate hydrolase [G3DSA:3.40.50.300] (1-143)
  IPR027417 P-loop containing nucleoside triphosphate hydrolase [SSF52540] (1-116)
  IPR036563 Molybdopterin biosynthesis MoaE subunit superfamily [G3DSA:3.90.1170.40] (144-279)
  IPR036563 Molybdopterin biosynthesis MoaE subunit superfamily [SSF54690] (144-278)

Foldseek 3Di:
DAFEEEEEEDPPQCLVVLLVLLCVVCVVVWFEAEAEDDPPDDPQDCVDPQNVVVVVPDQKGWDDDPVDIDMDGPDDDPVVVVVVCLLVQTHYYYYYHPQVDQHQYEYEPDDPPGPNDPYYDYGPDDCDDVNSVVVNVSRVPGDDDDDQSNVVVVLCVPPLLVLFPDKDKDWDFQAQDDPPFGFFKKAKDADPPQLVVQLVVLQVVLCPDPFWPGWDKDADGGIGGHGDTGIMIMTTGNDDVSHVVSNVSSVVSSLVPRRMFMWTDTPVDTHTDNPPPPD/DAFEEEEEEDPPQCLVVLLVLLCVVCVVVWFEAEAEDDPPDDPQDCVDPQNVVVVVPDQKGWDDDPVDIDMDGPDDDPVVVVVVCLLVQTHYYYYYHPQVDQHQYEYEPDDPPGPNDPYYDYGPDDCDDVNSVVVNVSRVPGDDDDDQSNVVVVLCPPPLLVLFPDKDKDWDFQAQDDPPFGFFKKFKDADPPQLVVQLVVLQVVLCPDPFWPGWDKDADGGIGGHGDTGIMIMTTGNDPVSHVVSNVSSVVSSLVPRRMFMWTDTPVDTGTDNPPPPD